Protein AF-A0A5R9M3G5-F1 (afdb_monomer_lite)

Sequence (582 aa):
MKRFLRLLLALVMLTAGLLAGAAPASAASCSQRSESHTDPNTGQSWSSVSYCGNDSGAPLYAGANNSTLVGWMDSTNSWFSCYRHGQQHAGGNDVWYYTQGDRSASGWQGRQAWGFMPAVNLWTSTDPSPGVPACAPDMWQSNESQTDYAGQYWPADWYSHSRAGAALYAGPDASTTVGYMDSTTSWFVCYAHGAQHAGGNDVWYYTQGDRVVGGQGSRRAWGYMPAVDVSTRQDPYDSIPACSGGSTPPGGTIPVGDTTTTTPPKPATDRSFYVQSMDNAMADGFGCTQANLDVANSVNYVKSSYVIFAFGGQTSNGSGTQLPGLSTIVSNSAIESYVEAYATGYHRCVRPVFPDHGTHYPFVNIGIGTNNDITVTAATGRAWAGVVNDVDNWLRARSGDIGSTAQVDGANDMEPGFSGSIAATRAWVQAFHDSTYRLLTNFGSADGCPVSMSTDTRVNHACNNGWSMEDIYWISQGVGRASAEPEIYNSDQPKQWALISRYGATAHASGCPYVSGCGIPYIGVWDHHATGDGTNTATTAWNLMWQYLGQDSRTAMVPAFSMEICYTSQVTGARSPSCQWS

Structure (mmCIF, N/CA/C/O backbone):
data_AF-A0A5R9M3G5-F1
#
_entry.id   AF-A0A5R9M3G5-F1
#
loop_
_atom_site.group_PDB
_atom_site.id
_atom_site.type_symbol
_atom_site.label_atom_id
_atom_site.label_alt_id
_atom_site.label_comp_id
_atom_site.label_asym_id
_atom_site.label_entity_id
_atom_site.label_seq_id
_atom_site.pdbx_PDB_ins_code
_atom_site.Cartn_x
_atom_site.Cartn_y
_atom_site.Cartn_z
_atom_site.occupancy
_atom_site.B_iso_or_equiv
_atom_site.auth_seq_id
_atom_site.auth_comp_id
_atom_site.auth_asym_id
_atom_site.auth_atom_id
_atom_site.pdbx_PDB_model_num
ATOM 1 N N . MET A 1 1 ? 14.323 -43.418 -74.078 1.00 35.91 1 MET A N 1
ATOM 2 C CA . MET A 1 1 ? 15.245 -44.416 -74.675 1.00 35.91 1 MET A CA 1
ATOM 3 C C . MET A 1 1 ? 16.584 -44.300 -73.957 1.00 35.91 1 MET A C 1
ATOM 5 O O . MET A 1 1 ? 17.164 -43.234 -73.990 1.00 35.91 1 MET A O 1
ATOM 9 N N . LYS A 1 2 ? 16.856 -45.214 -73.016 1.00 33.69 2 LYS A N 1
ATOM 10 C CA . LYS A 1 2 ? 17.845 -46.321 -73.094 1.00 33.69 2 LYS A CA 1
ATOM 11 C C . LYS A 1 2 ? 19.315 -45.848 -72.982 1.00 33.69 2 LYS A C 1
ATOM 13 O O . LYS A 1 2 ? 19.820 -45.303 -73.947 1.00 33.69 2 LYS A O 1
ATOM 18 N N . ARG A 1 3 ? 19.935 -45.990 -71.791 1.00 39.97 3 ARG A N 1
ATOM 19 C CA . ARG A 1 3 ? 20.916 -47.042 -71.343 1.00 39.97 3 ARG A CA 1
ATOM 20 C C . ARG A 1 3 ? 22.374 -46.550 -71.545 1.00 39.97 3 ARG A C 1
ATOM 22 O O . ARG A 1 3 ? 22.591 -45.851 -72.517 1.00 39.97 3 ARG A O 1
ATOM 29 N N . PHE A 1 4 ? 23.411 -46.786 -70.729 1.00 39.88 4 PHE A N 1
ATOM 30 C CA . PHE A 1 4 ? 23.907 -47.881 -69.854 1.00 39.88 4 PHE A CA 1
ATOM 31 C C . PHE A 1 4 ? 24.841 -47.238 -68.784 1.00 39.88 4 PHE A C 1
ATOM 33 O O . PHE A 1 4 ? 25.531 -46.290 -69.130 1.00 39.88 4 PHE A O 1
ATOM 40 N N . LEU A 1 5 ? 24.857 -47.530 -67.473 1.00 42.59 5 LEU A N 1
ATOM 41 C CA . LEU A 1 5 ? 25.252 -48.715 -66.674 1.00 42.59 5 LEU A CA 1
ATOM 42 C C . LEU A 1 5 ? 26.650 -49.326 -66.942 1.00 42.59 5 LEU A C 1
ATOM 44 O O . LEU A 1 5 ? 26.815 -50.013 -67.948 1.00 42.59 5 LEU A O 1
ATOM 48 N N . ARG A 1 6 ? 27.569 -49.188 -65.960 1.00 43.44 6 ARG A N 1
ATOM 49 C CA . ARG A 1 6 ? 28.525 -50.192 -65.397 1.00 43.44 6 ARG A CA 1
ATOM 50 C C . ARG A 1 6 ? 29.268 -49.559 -64.190 1.00 43.44 6 ARG A C 1
ATOM 52 O O . ARG A 1 6 ? 29.784 -48.464 -64.340 1.00 43.44 6 ARG A O 1
ATOM 59 N N . LEU A 1 7 ? 29.043 -50.062 -62.961 1.00 37.66 7 LEU A N 1
ATOM 60 C CA . LEU A 1 7 ? 29.923 -50.947 -62.143 1.00 37.66 7 LEU A CA 1
ATOM 61 C C . LEU A 1 7 ? 31.275 -50.314 -61.714 1.00 37.66 7 LEU A C 1
ATOM 63 O O . LEU A 1 7 ? 31.928 -49.731 -62.561 1.00 37.66 7 LEU A O 1
ATOM 67 N N . LEU A 1 8 ? 31.881 -50.506 -60.531 1.00 39.75 8 LEU A N 1
ATOM 68 C CA . LEU A 1 8 ? 31.552 -51.032 -59.192 1.00 39.75 8 LEU A CA 1
ATOM 69 C C . LEU A 1 8 ? 32.857 -50.845 -58.373 1.00 39.75 8 LEU A C 1
ATOM 71 O O . LEU A 1 8 ? 33.890 -51.279 -58.870 1.00 39.75 8 LEU A O 1
ATOM 75 N N . LEU A 1 9 ? 32.854 -50.256 -57.169 1.00 38.22 9 LEU A N 1
ATOM 76 C CA . LEU A 1 9 ? 33.751 -50.692 -56.081 1.00 38.22 9 LEU A CA 1
ATOM 77 C C . LEU A 1 9 ? 33.297 -50.149 -54.721 1.00 38.22 9 LEU A C 1
ATOM 79 O O . LEU A 1 9 ? 33.064 -48.957 -54.542 1.00 38.22 9 LEU A O 1
ATOM 83 N N . ALA A 1 10 ? 33.145 -51.082 -53.789 1.00 42.34 10 ALA A N 1
ATOM 84 C CA . ALA A 1 10 ? 32.666 -50.902 -52.435 1.00 42.34 10 ALA A CA 1
ATOM 85 C C . ALA A 1 10 ? 33.795 -50.477 -51.487 1.00 42.34 10 ALA A C 1
ATOM 87 O O . ALA A 1 10 ? 34.881 -51.050 -51.523 1.00 42.34 10 ALA A O 1
ATOM 88 N N . LEU A 1 11 ? 33.489 -49.554 -50.574 1.00 36.22 11 LEU A N 1
ATOM 89 C CA . LEU A 1 11 ? 34.152 -49.456 -49.277 1.00 36.22 11 LEU A CA 1
ATOM 90 C C . LEU A 1 11 ? 33.103 -49.013 -48.248 1.00 36.22 11 LEU A C 1
ATOM 92 O O . LEU A 1 11 ? 32.851 -47.829 -48.050 1.00 36.22 11 LEU A O 1
ATOM 96 N N . VAL A 1 12 ? 32.425 -49.990 -47.646 1.00 37.25 12 VAL A N 1
ATOM 97 C CA . VAL A 1 12 ? 31.573 -49.776 -46.471 1.00 37.25 12 VAL A CA 1
ATOM 98 C C . VAL A 1 12 ? 32.500 -49.827 -45.262 1.00 37.25 12 VAL A C 1
ATOM 100 O O . VAL A 1 12 ? 32.953 -50.903 -44.878 1.00 37.25 12 VAL A O 1
ATOM 103 N N . MET A 1 13 ? 32.826 -48.667 -44.690 1.00 42.41 13 MET A N 1
ATOM 104 C CA . MET A 1 13 ? 33.431 -48.614 -43.362 1.00 42.41 13 MET A CA 1
ATOM 105 C C . MET A 1 13 ? 32.341 -48.844 -42.316 1.00 42.41 13 MET A C 1
ATOM 107 O O . MET A 1 13 ? 31.404 -48.060 -42.184 1.00 42.41 13 MET A O 1
ATOM 111 N N . LEU A 1 14 ? 32.478 -49.957 -41.601 1.00 38.19 14 LEU A N 1
ATOM 112 C CA . LEU A 1 14 ? 31.717 -50.311 -40.413 1.00 38.19 14 LEU A CA 1
ATOM 113 C C . LEU A 1 14 ? 32.162 -49.388 -39.263 1.00 38.19 14 LEU A C 1
ATOM 115 O O . LEU A 1 14 ? 33.213 -49.606 -38.664 1.00 38.19 14 LEU A O 1
ATOM 119 N N . THR A 1 15 ? 31.383 -48.360 -38.933 1.00 43.28 15 THR A N 1
ATOM 120 C CA . THR A 1 15 ? 31.480 -47.678 -37.634 1.00 43.28 15 THR A CA 1
ATOM 121 C C . THR A 1 15 ? 30.462 -48.298 -36.685 1.00 43.28 15 THR A C 1
ATOM 123 O O . THR A 1 15 ? 29.312 -47.878 -36.593 1.00 43.28 15 THR A O 1
ATOM 126 N N . ALA A 1 16 ? 30.898 -49.332 -35.964 1.00 44.22 16 ALA A N 1
ATOM 127 C CA . ALA A 1 16 ? 30.230 -49.799 -34.756 1.00 44.22 16 ALA A CA 1
ATOM 128 C C . ALA A 1 16 ? 30.456 -48.758 -33.645 1.00 44.22 16 ALA A C 1
ATOM 130 O O . ALA A 1 16 ? 31.389 -48.861 -32.852 1.00 44.22 16 ALA A O 1
ATOM 131 N N . GLY A 1 17 ? 29.640 -47.704 -33.641 1.00 40.50 17 GLY A N 1
ATOM 132 C CA . GLY A 1 17 ? 29.547 -46.770 -32.526 1.00 40.50 17 GLY A CA 1
ATOM 133 C C . GLY A 1 17 ? 28.739 -47.413 -31.406 1.00 40.50 17 GLY A C 1
ATOM 134 O O . GLY A 1 17 ? 27.569 -47.737 -31.599 1.00 40.50 17 GLY A O 1
ATOM 135 N N . LEU A 1 18 ? 29.384 -47.628 -30.259 1.00 40.94 18 LEU A N 1
ATOM 136 C CA . LEU A 1 18 ? 28.760 -48.104 -29.031 1.00 40.94 18 LEU A CA 1
ATOM 137 C C . LEU A 1 18 ? 27.520 -47.259 -28.704 1.00 40.94 18 LEU A C 1
ATOM 139 O O . LEU A 1 18 ? 27.635 -46.093 -28.333 1.00 40.94 18 LEU A O 1
ATOM 143 N N . LEU A 1 19 ? 26.340 -47.874 -28.759 1.00 39.22 19 LEU A N 1
ATOM 144 C CA . LEU A 1 19 ? 25.202 -47.431 -27.964 1.00 39.22 19 LEU A CA 1
ATOM 145 C C . LEU A 1 19 ? 25.508 -47.813 -26.513 1.00 39.22 19 LEU A C 1
ATOM 147 O O . LEU A 1 19 ? 25.133 -48.886 -26.044 1.00 39.22 19 LEU A O 1
ATOM 151 N N . ALA A 1 20 ? 26.242 -46.950 -25.813 1.00 42.00 20 ALA A N 1
ATOM 152 C CA . ALA A 1 20 ? 26.196 -46.937 -24.363 1.00 42.00 20 ALA A CA 1
ATOM 153 C C . ALA A 1 20 ? 24.763 -46.547 -23.992 1.00 42.00 20 ALA A C 1
ATOM 155 O O . ALA A 1 20 ? 24.377 -45.384 -24.106 1.00 42.00 20 ALA A O 1
ATOM 156 N N . GLY A 1 21 ? 23.947 -47.538 -23.630 1.00 37.31 21 GLY A N 1
ATOM 157 C CA . GLY A 1 21 ? 22.691 -47.275 -22.951 1.00 37.31 21 GLY A CA 1
ATOM 158 C C . GLY A 1 21 ? 23.019 -46.436 -21.726 1.00 37.31 21 GLY A C 1
ATOM 159 O O . GLY A 1 21 ? 23.714 -46.912 -20.829 1.00 37.31 21 GLY A O 1
ATOM 160 N N . ALA A 1 22 ? 22.585 -45.176 -21.723 1.00 39.75 22 ALA A N 1
ATOM 161 C CA . ALA A 1 22 ? 22.570 -44.387 -20.510 1.00 39.75 22 ALA A CA 1
ATOM 162 C C . ALA A 1 22 ? 21.756 -45.195 -19.499 1.00 39.75 22 ALA A C 1
ATOM 164 O O . ALA A 1 22 ? 20.566 -45.446 -19.708 1.00 39.75 22 ALA A O 1
ATOM 165 N N . ALA A 1 23 ? 22.421 -45.673 -18.447 1.00 37.78 23 ALA A N 1
ATOM 166 C CA . ALA A 1 23 ? 21.712 -46.147 -17.276 1.00 37.78 23 ALA A CA 1
ATOM 167 C C . ALA A 1 23 ? 20.732 -45.034 -16.866 1.00 37.78 23 ALA A C 1
ATOM 169 O O . ALA A 1 23 ? 21.103 -43.858 -16.965 1.00 37.78 23 ALA A O 1
ATOM 170 N N . PRO A 1 24 ? 19.493 -45.357 -16.454 1.00 36.88 24 PRO A N 1
ATOM 171 C CA . PRO A 1 24 ? 18.639 -44.346 -15.850 1.00 36.88 24 PRO A CA 1
ATOM 172 C C . PRO A 1 24 ? 19.457 -43.686 -14.741 1.00 36.88 24 PRO A C 1
ATOM 174 O O . PRO A 1 24 ? 20.054 -44.390 -13.925 1.00 36.88 24 PRO A O 1
ATOM 177 N N . ALA A 1 25 ? 19.561 -42.356 -14.769 1.00 37.19 25 ALA A N 1
ATOM 178 C CA . ALA A 1 25 ? 20.156 -41.615 -13.673 1.00 37.19 25 ALA A CA 1
ATOM 179 C C . ALA A 1 25 ? 19.401 -42.043 -12.413 1.00 37.19 25 ALA A C 1
ATOM 181 O O . ALA A 1 25 ? 18.206 -41.772 -12.288 1.00 37.19 25 ALA A O 1
ATOM 182 N N . SER A 1 26 ? 20.061 -42.818 -11.550 1.00 41.88 26 SER A N 1
ATOM 183 C CA . SER A 1 26 ? 19.513 -43.181 -10.253 1.00 41.88 26 SER A CA 1
ATOM 184 C C . SER A 1 26 ? 19.098 -41.880 -9.587 1.00 41.88 26 SER A C 1
ATOM 186 O O . SER A 1 26 ? 19.945 -41.011 -9.385 1.00 41.88 26 SER A O 1
ATOM 188 N N . ALA A 1 27 ? 17.804 -41.731 -9.301 1.00 44.16 27 ALA A N 1
ATOM 189 C CA . ALA A 1 27 ? 17.314 -40.659 -8.452 1.00 44.16 27 ALA A CA 1
ATOM 190 C C . ALA A 1 27 ? 18.188 -40.663 -7.194 1.00 44.16 27 ALA A C 1
ATOM 192 O O . ALA A 1 27 ? 18.247 -41.679 -6.496 1.00 44.16 27 ALA A O 1
ATOM 193 N N . ALA A 1 28 ? 18.958 -39.596 -6.984 1.00 58.19 28 ALA A N 1
ATOM 194 C CA . ALA A 1 28 ? 19.891 -39.521 -5.874 1.00 58.19 28 ALA A CA 1
ATOM 195 C C . ALA A 1 28 ? 19.069 -39.423 -4.583 1.00 58.19 28 ALA A C 1
ATOM 197 O O . ALA A 1 28 ? 18.609 -38.362 -4.186 1.00 58.19 28 ALA A O 1
ATOM 198 N N . SER A 1 29 ? 18.797 -40.564 -3.957 1.00 73.50 29 SER A N 1
ATOM 199 C CA . SER A 1 29 ? 18.220 -40.606 -2.620 1.00 73.50 29 SER A CA 1
ATOM 200 C C . SER A 1 29 ? 19.311 -40.250 -1.618 1.00 73.50 29 SER A C 1
ATOM 202 O O . SER A 1 29 ? 20.389 -40.851 -1.661 1.00 73.50 29 SER A O 1
ATOM 204 N N . CYS A 1 30 ? 19.032 -39.329 -0.699 1.00 90.88 30 CYS A N 1
ATOM 205 C CA . CYS A 1 30 ? 19.943 -39.054 0.403 1.00 90.88 30 CYS A CA 1
ATOM 206 C C . CYS A 1 30 ? 20.213 -40.325 1.228 1.00 90.88 30 CYS A C 1
ATOM 208 O O . CYS A 1 30 ? 19.305 -41.116 1.486 1.00 90.88 30 CYS A O 1
ATOM 210 N N . SER A 1 31 ? 21.454 -40.519 1.674 1.00 93.19 31 SER A N 1
ATOM 211 C CA . SER A 1 31 ? 21.838 -41.633 2.546 1.00 93.19 31 SER A CA 1
ATOM 212 C C . SER A 1 31 ? 22.062 -41.143 3.974 1.00 93.19 31 SER A C 1
ATOM 214 O O . SER A 1 31 ? 22.952 -40.321 4.202 1.00 93.19 31 SER A O 1
ATOM 216 N N . GLN A 1 32 ? 21.299 -41.659 4.939 1.00 92.19 32 GLN A N 1
ATOM 217 C CA . GLN A 1 32 ? 21.531 -41.360 6.353 1.00 92.19 32 GLN A CA 1
ATOM 218 C C . GLN A 1 32 ? 22.842 -41.972 6.857 1.00 92.19 32 GLN A C 1
ATOM 220 O O . GLN A 1 32 ? 23.189 -43.105 6.513 1.00 92.19 32 GLN A O 1
ATOM 225 N N . ARG A 1 33 ? 23.541 -41.235 7.721 1.00 92.94 33 ARG A N 1
ATOM 226 C CA . ARG A 1 33 ? 24.741 -41.682 8.429 1.00 92.94 33 ARG A CA 1
ATOM 227 C C . ARG A 1 33 ? 24.685 -41.286 9.897 1.00 92.94 33 ARG A C 1
ATOM 229 O O . ARG A 1 33 ? 24.204 -40.210 10.244 1.00 92.94 33 ARG A O 1
ATOM 236 N N . SER A 1 34 ? 25.200 -42.161 10.753 1.00 93.75 34 SER A N 1
ATOM 237 C CA . SER A 1 34 ? 25.371 -41.907 12.186 1.00 93.75 34 SER A CA 1
ATOM 238 C C . SER A 1 34 ? 26.678 -41.156 12.425 1.00 93.75 34 SER A C 1
ATOM 240 O O . SER A 1 34 ? 27.685 -41.746 12.812 1.00 93.75 34 SER A O 1
ATOM 242 N N . GLU A 1 35 ? 26.663 -39.860 12.136 1.00 92.00 35 GLU A N 1
ATOM 243 C CA . GLU A 1 35 ? 27.791 -38.948 12.310 1.00 92.00 35 GLU A CA 1
ATOM 244 C C . GLU A 1 35 ? 27.339 -37.756 13.156 1.00 92.00 35 GLU A C 1
ATOM 246 O O . GLU A 1 35 ? 26.182 -37.336 13.074 1.00 92.00 35 GLU A O 1
ATOM 251 N N . SER A 1 36 ? 28.242 -37.253 14.005 1.00 90.56 36 SER A N 1
ATOM 252 C CA . SER A 1 36 ? 27.937 -36.155 14.917 1.00 90.56 36 SER A CA 1
ATOM 253 C C . SER A 1 36 ? 28.476 -34.840 14.382 1.00 90.56 36 SER A C 1
ATOM 255 O O . SER A 1 36 ? 29.683 -34.709 14.193 1.00 90.56 36 SER A O 1
ATOM 257 N N . HIS A 1 37 ? 27.602 -33.852 14.228 1.00 91.25 37 HIS A N 1
ATOM 258 C CA . HIS A 1 37 ? 27.983 -32.486 13.886 1.00 91.25 37 HIS A CA 1
ATOM 259 C C . HIS A 1 37 ? 27.428 -31.525 14.925 1.00 91.25 37 HIS A C 1
ATOM 261 O O . HIS A 1 37 ? 26.296 -31.696 15.372 1.00 91.25 37 HIS A O 1
ATOM 267 N N . THR A 1 38 ? 28.224 -30.525 15.296 1.00 87.88 38 THR A N 1
ATOM 268 C CA . THR A 1 38 ? 27.830 -29.473 16.233 1.00 87.88 38 THR A CA 1
ATOM 269 C C . THR A 1 38 ? 28.054 -28.130 15.570 1.00 87.88 38 THR A C 1
ATOM 271 O O . THR A 1 38 ? 29.172 -27.831 15.153 1.00 87.88 38 THR A O 1
ATOM 274 N N . ASP A 1 39 ? 27.000 -27.328 15.491 1.00 86.31 39 ASP A N 1
ATOM 275 C CA . ASP A 1 39 ? 27.100 -25.940 15.068 1.00 86.31 39 ASP A CA 1
ATOM 276 C C . ASP A 1 39 ? 27.658 -25.108 16.233 1.00 86.31 39 ASP A C 1
ATOM 278 O O . ASP A 1 39 ? 26.989 -24.964 17.258 1.00 86.31 39 ASP A O 1
ATOM 282 N N . PRO A 1 40 ? 28.878 -24.553 16.124 1.00 74.94 40 PRO A N 1
ATOM 283 C CA . PRO A 1 40 ? 29.493 -23.800 17.211 1.00 74.94 40 PRO A CA 1
ATOM 284 C C . PRO A 1 40 ? 28.802 -22.457 17.480 1.00 74.94 40 PRO A C 1
ATOM 286 O O . PRO A 1 40 ? 29.034 -21.867 18.532 1.00 74.94 40 PRO A O 1
ATOM 289 N N . ASN A 1 41 ? 27.968 -21.965 16.558 1.00 69.50 41 ASN A N 1
ATOM 290 C CA . ASN A 1 41 ? 27.255 -20.698 16.716 1.00 69.50 41 ASN A CA 1
ATOM 291 C C . ASN A 1 41 ? 26.003 -20.856 17.576 1.00 69.50 41 ASN A C 1
ATOM 293 O O . ASN A 1 41 ? 25.630 -19.943 18.307 1.00 69.50 41 ASN A O 1
ATOM 297 N N . THR A 1 42 ? 25.346 -22.010 17.462 1.00 65.12 42 THR A N 1
ATOM 298 C CA . THR A 1 42 ? 24.083 -22.297 18.146 1.00 65.12 42 THR A CA 1
ATOM 299 C C . THR A 1 42 ? 24.236 -23.330 19.254 1.00 65.12 42 THR A C 1
ATOM 301 O O . THR A 1 42 ? 23.331 -23.454 20.067 1.00 65.12 42 THR A O 1
ATOM 304 N N . GLY A 1 43 ? 25.330 -24.095 19.300 1.00 73.12 43 GLY A N 1
ATOM 305 C CA . GLY A 1 43 ? 25.513 -25.247 20.190 1.00 73.12 43 GLY A CA 1
ATOM 306 C C . GLY A 1 43 ? 24.687 -26.479 19.796 1.00 73.12 43 GLY A C 1
ATOM 307 O O . GLY A 1 43 ? 24.781 -27.522 20.450 1.00 73.12 43 GLY A O 1
ATOM 308 N N . GLN A 1 44 ? 23.878 -26.392 18.736 1.00 76.38 44 GLN A N 1
ATOM 309 C CA . GLN A 1 44 ? 23.020 -27.487 18.306 1.00 76.38 44 GLN A CA 1
ATOM 310 C C . GLN A 1 44 ? 23.861 -28.637 17.765 1.00 76.38 44 GLN A C 1
ATOM 312 O O . GLN A 1 44 ? 24.823 -28.432 17.026 1.00 76.38 44 GLN A O 1
ATOM 317 N N . SER A 1 45 ? 23.503 -29.855 18.168 1.00 84.19 45 SER A N 1
ATOM 318 C CA . SER A 1 45 ? 24.211 -31.067 17.776 1.00 84.19 45 SER A CA 1
ATOM 319 C C . SER A 1 45 ? 23.254 -32.087 17.180 1.00 84.19 45 SER A C 1
ATOM 321 O O . SER A 1 45 ? 22.172 -32.323 17.716 1.00 84.19 45 SER A O 1
ATOM 323 N N . TRP A 1 46 ? 23.688 -32.732 16.106 1.00 89.31 46 TRP A N 1
ATOM 324 C CA . TRP A 1 46 ? 22.972 -33.814 15.441 1.00 89.31 46 TRP A CA 1
ATOM 325 C C . TRP A 1 46 ? 23.832 -35.057 15.504 1.00 89.31 46 TRP A C 1
ATOM 327 O O . TRP A 1 46 ? 24.996 -34.987 15.143 1.00 89.31 46 TRP A O 1
ATOM 337 N N . SER A 1 47 ? 23.267 -36.178 15.951 1.00 89.94 47 SER A N 1
ATOM 338 C CA . SER A 1 47 ? 23.932 -37.491 15.991 1.00 89.94 47 SER A CA 1
ATOM 339 C C . SER A 1 47 ? 23.668 -38.341 14.741 1.00 89.94 47 SER A C 1
ATOM 341 O O . SER A 1 47 ? 24.117 -39.487 14.645 1.00 89.94 47 SER A O 1
ATOM 343 N N . SER A 1 48 ? 22.916 -37.787 13.791 1.00 90.19 48 SER A N 1
ATOM 344 C CA . SER A 1 48 ? 22.641 -38.372 12.487 1.00 90.19 48 SER A CA 1
ATOM 345 C C . SER A 1 48 ? 22.463 -37.272 11.450 1.00 90.19 48 SER A C 1
ATOM 347 O O . SER A 1 48 ? 21.740 -36.309 11.707 1.00 90.19 48 SER A O 1
ATOM 349 N N . VAL A 1 49 ? 23.049 -37.457 10.271 1.00 95.69 49 VAL A N 1
ATOM 350 C CA . VAL A 1 49 ? 22.951 -36.534 9.132 1.00 95.69 49 VAL A CA 1
ATOM 351 C C . VAL A 1 49 ? 22.606 -37.301 7.860 1.00 95.69 49 VAL A C 1
ATOM 353 O O . VAL A 1 49 ? 22.787 -38.517 7.779 1.00 95.69 49 VAL A O 1
ATOM 356 N N . SER A 1 50 ? 22.102 -36.600 6.851 1.00 95.88 50 SER A N 1
ATOM 357 C CA . SER A 1 50 ? 21.792 -37.171 5.540 1.00 95.88 50 SER A CA 1
ATOM 358 C C . SER A 1 50 ? 22.769 -36.658 4.497 1.00 95.88 50 SER A C 1
ATOM 360 O O . SER A 1 50 ? 22.853 -35.458 4.280 1.00 95.88 50 SER A O 1
ATOM 362 N N . TYR A 1 51 ? 23.497 -37.554 3.837 1.00 96.00 51 TYR A N 1
ATOM 363 C CA . TYR A 1 51 ? 24.337 -37.197 2.697 1.00 96.00 51 TYR A CA 1
ATOM 364 C C . TYR A 1 51 ? 23.505 -37.162 1.420 1.00 96.00 51 TYR A C 1
ATOM 366 O O . TYR A 1 51 ? 22.911 -38.180 1.063 1.00 96.00 51 TYR A O 1
ATOM 374 N N . CYS A 1 52 ? 23.481 -36.020 0.743 1.00 95.50 52 CYS A N 1
ATOM 375 C CA . CYS A 1 52 ? 22.720 -35.781 -0.478 1.00 95.50 52 CYS A CA 1
ATOM 376 C C . CYS A 1 52 ? 23.643 -35.212 -1.563 1.00 95.50 52 CYS A C 1
ATOM 378 O O . CYS A 1 52 ? 24.595 -34.497 -1.250 1.00 95.50 52 CYS A O 1
ATOM 380 N N . GLY A 1 53 ? 23.333 -35.488 -2.833 1.00 95.50 53 GLY A N 1
ATOM 381 C CA . GLY A 1 53 ? 23.940 -34.754 -3.944 1.00 95.50 53 GLY A CA 1
ATOM 382 C C . GLY A 1 53 ? 23.447 -33.306 -3.966 1.00 95.50 53 GLY A C 1
ATOM 383 O O . GLY A 1 53 ? 22.304 -33.042 -3.590 1.00 95.50 53 GLY A O 1
ATOM 384 N N . ASN A 1 54 ? 24.292 -32.376 -4.396 1.00 96.00 54 ASN A N 1
ATOM 385 C CA . ASN A 1 54 ? 23.959 -30.955 -4.466 1.00 96.00 54 ASN A CA 1
ATOM 386 C C . ASN A 1 54 ? 24.759 -30.241 -5.561 1.00 96.00 54 ASN A C 1
ATOM 388 O O . ASN A 1 54 ? 25.787 -30.736 -6.033 1.00 96.00 54 ASN A O 1
ATOM 392 N N . ASP A 1 55 ? 24.308 -29.046 -5.929 1.00 94.25 55 ASP A N 1
ATOM 393 C CA . ASP A 1 55 ? 25.013 -28.204 -6.893 1.00 94.25 55 ASP A CA 1
ATOM 394 C C . ASP A 1 55 ? 26.326 -27.660 -6.307 1.00 94.25 55 ASP A C 1
ATOM 396 O O . ASP A 1 55 ? 26.383 -27.235 -5.150 1.00 94.25 55 ASP A O 1
ATOM 400 N N . SER A 1 56 ? 27.389 -27.639 -7.119 1.00 95.00 56 SER A N 1
ATOM 401 C CA . SER A 1 56 ? 28.649 -26.975 -6.759 1.00 95.00 56 SER A CA 1
ATOM 402 C C . SER A 1 56 ? 28.487 -25.457 -6.861 1.00 95.00 56 SER A C 1
ATOM 404 O O . SER A 1 56 ? 27.928 -24.942 -7.829 1.00 95.00 56 SER A O 1
ATOM 406 N N . GLY A 1 57 ? 28.989 -24.735 -5.865 1.00 92.81 57 GLY A N 1
ATOM 407 C CA . GLY A 1 57 ? 28.808 -23.296 -5.695 1.00 92.81 57 GLY A CA 1
ATOM 408 C C . GLY A 1 57 ? 27.449 -22.884 -5.120 1.00 92.81 57 GLY A C 1
ATOM 409 O O . GLY A 1 57 ? 27.145 -21.689 -5.137 1.00 92.81 57 GLY A O 1
ATOM 410 N N . ALA A 1 58 ? 26.638 -23.819 -4.611 1.00 97.12 58 ALA A N 1
ATOM 411 C CA . ALA A 1 58 ? 25.316 -23.518 -4.065 1.00 97.12 58 ALA A CA 1
ATOM 412 C C . ALA A 1 58 ? 25.401 -22.554 -2.860 1.00 97.12 58 ALA A C 1
ATOM 414 O O . ALA A 1 58 ? 26.207 -22.789 -1.956 1.00 97.12 58 ALA A O 1
ATOM 415 N N . PRO A 1 59 ? 24.594 -21.477 -2.808 1.00 94.75 59 PRO A N 1
ATOM 416 C CA . PRO A 1 59 ? 24.599 -20.533 -1.693 1.00 94.75 59 PRO A CA 1
ATOM 417 C C . PRO A 1 59 ? 23.979 -21.126 -0.419 1.00 94.75 59 PRO A C 1
ATOM 419 O O . PRO A 1 59 ? 22.980 -21.848 -0.478 1.00 94.75 59 PRO A O 1
ATOM 422 N N . LEU A 1 60 ? 24.548 -20.762 0.733 1.00 96.69 60 LEU A N 1
ATOM 423 C CA . LEU A 1 60 ? 23.982 -21.003 2.060 1.00 96.69 60 LEU A CA 1
ATOM 424 C C . LEU A 1 60 ? 23.603 -19.683 2.722 1.00 96.69 60 LEU A C 1
ATOM 426 O O . LEU A 1 60 ? 24.357 -18.708 2.660 1.00 96.69 60 LEU A O 1
ATOM 430 N N . TYR A 1 61 ? 22.481 -19.688 3.433 1.00 92.69 61 TYR A N 1
ATOM 431 C CA . TYR A 1 61 ? 21.900 -18.503 4.049 1.00 92.69 61 TYR A CA 1
ATOM 432 C C . TYR A 1 61 ? 21.760 -18.634 5.566 1.00 92.69 61 TYR A C 1
ATOM 434 O O . TYR A 1 61 ? 21.627 -19.732 6.101 1.00 92.69 61 TYR A O 1
ATOM 442 N N . ALA A 1 62 ? 21.794 -17.510 6.284 1.00 80.06 62 ALA A N 1
ATOM 443 C CA . ALA A 1 62 ? 21.717 -17.499 7.748 1.00 80.06 62 ALA A CA 1
ATOM 444 C C . ALA A 1 62 ? 20.410 -18.109 8.288 1.00 80.06 62 ALA A C 1
ATOM 446 O O . ALA A 1 62 ? 20.397 -18.647 9.396 1.00 80.06 62 ALA A O 1
ATOM 447 N N . GLY A 1 63 ? 19.334 -18.028 7.499 1.00 80.94 63 GLY A N 1
ATOM 448 C CA . GLY A 1 63 ? 18.030 -18.630 7.755 1.00 80.94 63 GLY A CA 1
ATOM 449 C C . GLY A 1 63 ? 17.461 -19.279 6.490 1.00 80.94 63 GLY A C 1
ATOM 450 O O . GLY A 1 63 ? 18.050 -19.191 5.420 1.00 80.94 63 GLY A O 1
ATOM 451 N N . ALA A 1 64 ? 16.297 -19.918 6.612 1.00 85.94 64 ALA A N 1
ATOM 452 C CA . ALA A 1 64 ? 15.498 -20.458 5.504 1.00 85.94 64 ALA A CA 1
ATOM 453 C C . ALA A 1 64 ? 14.842 -19.349 4.657 1.00 85.94 64 ALA A C 1
ATOM 455 O O . ALA A 1 64 ? 13.625 -19.272 4.515 1.00 85.94 64 ALA A O 1
ATOM 456 N N . ASN A 1 65 ? 15.656 -18.425 4.170 1.00 82.00 65 ASN A N 1
ATOM 457 C CA . ASN A 1 65 ? 15.303 -17.347 3.263 1.00 82.00 65 ASN A CA 1
ATOM 458 C C . ASN A 1 65 ? 16.571 -16.916 2.515 1.00 82.00 65 ASN A C 1
ATOM 460 O O . ASN A 1 65 ? 17.682 -17.278 2.896 1.00 82.00 65 ASN A O 1
ATOM 464 N N . ASN A 1 66 ? 16.424 -16.142 1.445 1.00 84.75 66 ASN A N 1
ATOM 465 C CA . ASN A 1 66 ? 17.549 -15.695 0.629 1.00 84.75 66 ASN A CA 1
ATOM 466 C C . ASN A 1 66 ? 18.142 -14.346 1.079 1.00 84.75 66 ASN A C 1
ATOM 468 O O . ASN A 1 66 ? 18.868 -13.718 0.309 1.00 84.75 66 ASN A O 1
ATOM 472 N N . SER A 1 67 ? 17.853 -13.891 2.307 1.00 72.62 67 SER A N 1
ATOM 473 C CA . SER A 1 67 ? 18.182 -12.525 2.738 1.00 72.62 67 SER A CA 1
ATOM 474 C C . SER A 1 67 ? 19.655 -12.322 3.076 1.00 72.62 67 SER A C 1
ATOM 476 O O . SER A 1 67 ? 20.208 -11.256 2.822 1.00 72.62 67 SER A O 1
ATOM 478 N N . THR A 1 68 ? 20.295 -13.338 3.660 1.00 82.56 68 THR A N 1
ATOM 479 C CA . THR A 1 68 ? 21.626 -13.203 4.263 1.00 82.56 68 THR A CA 1
ATOM 480 C C . THR A 1 68 ? 22.526 -14.351 3.834 1.00 82.56 68 THR A C 1
ATOM 482 O O . THR A 1 68 ? 22.477 -15.428 4.423 1.00 82.56 68 THR A O 1
ATOM 485 N N . LEU A 1 69 ? 23.352 -14.128 2.811 1.00 88.81 69 LEU A N 1
ATOM 486 C CA . LEU A 1 69 ? 24.326 -15.105 2.319 1.00 88.81 69 LEU A CA 1
ATOM 487 C C . LEU A 1 69 ? 25.478 -15.273 3.326 1.00 88.81 69 LEU A C 1
ATOM 489 O O . LEU A 1 69 ? 26.204 -14.319 3.598 1.00 88.81 69 LEU A O 1
ATOM 493 N N . VAL A 1 70 ? 25.673 -16.487 3.849 1.00 87.25 70 VAL A N 1
ATOM 494 C CA . VAL A 1 70 ? 26.702 -16.800 4.866 1.00 87.25 70 VAL A CA 1
ATOM 495 C C . VAL A 1 70 ? 27.811 -17.717 4.358 1.00 87.25 70 VAL A C 1
ATOM 497 O O . VAL A 1 70 ? 28.875 -17.802 4.976 1.00 87.25 70 VAL A O 1
ATOM 500 N N . GLY A 1 71 ? 27.616 -18.378 3.219 1.00 95.69 71 GLY A N 1
ATOM 501 C CA . GLY A 1 71 ? 28.631 -19.240 2.626 1.00 95.69 71 GLY A CA 1
ATOM 502 C C . GLY A 1 71 ? 28.205 -19.876 1.312 1.00 95.69 71 GLY A C 1
ATOM 503 O O . GLY A 1 71 ? 27.143 -19.568 0.773 1.00 95.69 71 GLY A O 1
ATOM 504 N N . TRP A 1 72 ? 29.050 -20.774 0.813 1.00 98.06 72 TRP A N 1
ATOM 505 C CA . TRP A 1 72 ? 28.774 -21.605 -0.355 1.00 98.06 72 TRP A CA 1
ATOM 506 C C . TRP A 1 72 ? 29.193 -23.056 -0.112 1.00 98.06 72 TRP A C 1
ATOM 508 O O . TRP A 1 72 ? 30.143 -23.320 0.629 1.00 98.06 72 TRP A O 1
ATOM 518 N N . MET A 1 73 ? 28.493 -23.976 -0.770 1.00 97.94 73 MET A N 1
ATOM 519 C CA . MET A 1 73 ? 28.843 -25.389 -0.873 1.00 97.94 73 MET A CA 1
ATOM 520 C C . MET A 1 73 ? 29.552 -25.621 -2.205 1.00 97.94 73 MET A C 1
ATOM 522 O O . MET A 1 73 ? 28.960 -25.395 -3.253 1.00 97.94 73 MET A O 1
ATOM 526 N N . ASP A 1 74 ? 30.809 -26.047 -2.185 1.00 94.81 74 ASP A N 1
ATOM 527 C CA . ASP A 1 74 ? 31.619 -26.348 -3.375 1.00 94.81 74 ASP A CA 1
ATOM 528 C C . ASP A 1 74 ? 31.603 -27.830 -3.735 1.00 94.81 74 ASP A C 1
ATOM 530 O O . ASP A 1 74 ? 31.632 -28.207 -4.912 1.00 94.81 74 ASP A O 1
ATOM 534 N N . SER A 1 75 ? 31.563 -28.668 -2.708 1.00 94.38 75 SER A N 1
ATOM 535 C CA . SER A 1 75 ? 31.349 -30.101 -2.790 1.00 94.38 75 SER A CA 1
ATOM 536 C C . SER A 1 75 ? 29.992 -30.402 -3.429 1.00 94.38 75 SER A C 1
ATOM 538 O O . SER A 1 75 ? 29.043 -29.641 -3.299 1.00 94.38 75 SER A O 1
ATOM 540 N N . THR A 1 76 ? 29.913 -31.506 -4.172 1.00 93.69 76 THR A N 1
ATOM 541 C CA . THR A 1 76 ? 28.705 -31.938 -4.909 1.00 93.69 76 THR A CA 1
ATOM 542 C C . THR A 1 76 ? 27.963 -33.082 -4.221 1.00 93.69 76 THR A C 1
ATOM 544 O O . THR A 1 76 ? 26.994 -33.620 -4.754 1.00 93.69 76 THR A O 1
ATOM 547 N N . ASN A 1 77 ? 28.445 -33.494 -3.049 1.00 95.38 77 ASN A N 1
ATOM 548 C CA . ASN A 1 77 ? 27.803 -34.476 -2.192 1.00 95.38 77 ASN A CA 1
ATOM 549 C C . ASN A 1 77 ? 28.150 -34.166 -0.735 1.00 95.38 77 ASN A C 1
ATOM 551 O O . ASN A 1 77 ? 29.266 -34.456 -0.286 1.00 95.38 77 ASN A O 1
ATOM 555 N N . SER A 1 78 ? 27.174 -33.630 -0.013 1.00 96.94 78 SER A N 1
ATOM 556 C CA . SER A 1 78 ? 27.362 -33.017 1.302 1.00 96.94 78 SER A CA 1
ATOM 557 C C . SER A 1 78 ? 26.360 -33.560 2.308 1.00 96.94 78 SER A C 1
ATOM 559 O O . SER A 1 78 ? 25.359 -34.176 1.941 1.00 96.94 78 SER A O 1
ATOM 561 N N . TRP A 1 79 ? 26.650 -33.382 3.593 1.00 96.94 79 TRP A N 1
ATOM 562 C CA . TRP A 1 79 ? 25.759 -33.802 4.668 1.00 96.94 79 TRP A CA 1
ATOM 563 C C . TRP A 1 79 ? 24.783 -32.686 5.034 1.00 96.94 79 TRP A C 1
ATOM 565 O O . TRP A 1 79 ? 25.127 -31.513 4.982 1.00 96.94 79 TRP A O 1
ATOM 575 N N . PHE A 1 80 ? 23.574 -33.055 5.437 1.00 97.00 80 PHE A N 1
ATOM 576 C CA . PHE A 1 80 ? 22.515 -32.148 5.864 1.00 97.00 80 PHE A CA 1
ATOM 577 C C . PHE A 1 80 ? 21.920 -32.663 7.165 1.00 97.00 80 PHE A C 1
ATOM 579 O O . PHE A 1 80 ? 21.553 -33.837 7.280 1.00 97.00 80 PHE A O 1
ATOM 586 N N . SER A 1 81 ? 21.847 -31.785 8.156 1.00 95.38 81 SER A N 1
ATOM 587 C CA . SER A 1 81 ? 21.434 -32.137 9.511 1.00 95.38 81 SER A CA 1
ATOM 588 C C . SER A 1 81 ? 19.921 -32.229 9.655 1.00 95.38 81 SER A C 1
ATOM 590 O O . SER A 1 81 ? 19.402 -33.152 10.281 1.00 95.38 81 SER A O 1
ATOM 592 N N . CYS A 1 82 ? 19.207 -31.261 9.085 1.00 93.31 82 CYS A N 1
ATOM 593 C CA . CYS A 1 82 ? 17.761 -31.149 9.188 1.00 93.31 82 CYS A CA 1
ATOM 594 C C . CYS A 1 82 ? 17.190 -30.277 8.062 1.00 93.31 82 CYS A C 1
ATOM 596 O O . CYS A 1 82 ? 17.945 -29.652 7.317 1.00 93.31 82 CYS A O 1
ATOM 598 N N . TYR A 1 83 ? 15.866 -30.230 7.935 1.00 93.75 83 TYR A N 1
ATOM 599 C CA . TYR A 1 83 ? 15.161 -29.308 7.044 1.00 93.75 83 TYR A CA 1
ATOM 600 C C . TYR A 1 83 ? 14.206 -28.397 7.819 1.00 93.75 83 TYR A C 1
ATOM 602 O O . TYR A 1 83 ? 13.785 -28.720 8.931 1.00 93.75 83 TYR A O 1
ATOM 610 N N . ARG A 1 84 ? 13.799 -27.284 7.211 1.00 87.44 84 ARG A N 1
ATOM 611 C CA . ARG A 1 84 ? 12.659 -26.484 7.675 1.00 87.44 84 ARG A CA 1
ATOM 612 C C . ARG A 1 84 ? 11.955 -25.769 6.523 1.00 87.44 84 ARG A C 1
ATOM 614 O O . ARG A 1 84 ? 12.518 -25.658 5.437 1.00 87.44 84 ARG A O 1
ATOM 621 N N . HIS A 1 85 ? 10.751 -25.272 6.790 1.00 84.56 85 HIS A N 1
ATOM 622 C CA . HIS A 1 85 ? 10.009 -24.409 5.869 1.00 84.56 85 HIS A CA 1
ATOM 623 C C . HIS A 1 85 ? 10.422 -22.935 6.031 1.00 84.56 85 HIS A C 1
ATOM 625 O O . HIS A 1 85 ? 10.867 -22.529 7.109 1.00 84.56 85 HIS A O 1
ATOM 631 N N . GLY A 1 86 ? 10.310 -22.138 4.969 1.00 81.50 86 GLY A N 1
ATOM 632 C CA . GLY A 1 86 ? 10.777 -20.752 4.939 1.00 81.50 86 GLY A CA 1
ATOM 633 C C . GLY A 1 86 ? 10.258 -19.938 3.751 1.00 81.50 86 GLY A C 1
ATOM 634 O O . GLY A 1 86 ? 9.115 -20.081 3.337 1.00 81.50 86 GLY A O 1
ATOM 635 N N . GLN A 1 87 ? 11.084 -19.046 3.201 1.00 80.12 87 GLN A N 1
ATOM 636 C CA . GLN A 1 87 ? 10.725 -18.267 2.010 1.00 80.12 87 GLN A CA 1
ATOM 637 C C . GLN A 1 87 ? 10.604 -19.184 0.784 1.00 80.12 87 GLN A C 1
ATOM 639 O O . GLN A 1 87 ? 11.439 -20.069 0.583 1.00 80.12 87 GLN A O 1
ATOM 644 N N . GLN A 1 88 ? 9.612 -18.934 -0.074 1.00 84.69 88 GLN A N 1
ATOM 645 C CA . GLN A 1 88 ? 9.497 -19.623 -1.359 1.00 84.69 88 GLN A CA 1
ATOM 646 C C . GLN A 1 88 ? 10.692 -19.280 -2.265 1.00 84.69 88 GLN A C 1
ATOM 648 O O . GLN A 1 88 ? 11.065 -18.114 -2.401 1.00 84.69 88 GLN A O 1
ATOM 653 N N . HIS A 1 89 ? 11.293 -20.286 -2.901 1.00 87.69 89 HIS A N 1
ATOM 654 C CA . HIS A 1 89 ? 12.448 -20.114 -3.793 1.00 87.69 89 HIS A CA 1
ATOM 655 C C . HIS A 1 89 ? 12.177 -20.663 -5.202 1.00 87.69 89 HIS A C 1
ATOM 657 O O . HIS A 1 89 ? 11.123 -21.235 -5.478 1.00 87.69 89 HIS A O 1
ATOM 663 N N . ALA A 1 90 ? 13.147 -20.519 -6.115 1.00 85.88 90 ALA A N 1
ATOM 664 C CA . ALA A 1 90 ? 13.020 -20.879 -7.538 1.00 85.88 90 ALA A CA 1
ATOM 665 C C . ALA A 1 90 ? 12.671 -22.359 -7.812 1.00 85.88 90 ALA A C 1
ATOM 667 O O . ALA A 1 90 ? 12.303 -22.707 -8.929 1.00 85.88 90 ALA A O 1
ATOM 668 N N . GLY A 1 91 ? 12.756 -23.220 -6.793 1.00 86.62 91 GLY A N 1
ATOM 669 C CA . GLY A 1 91 ? 12.324 -24.620 -6.855 1.00 86.62 91 GLY A CA 1
ATOM 670 C C . GLY A 1 91 ? 10.808 -24.811 -6.734 1.00 86.62 91 GLY A C 1
ATOM 671 O O . GLY A 1 91 ? 10.330 -25.934 -6.841 1.00 86.62 91 GLY A O 1
ATOM 672 N N . GLY A 1 92 ? 10.043 -23.740 -6.495 1.00 87.38 92 GLY A N 1
ATOM 673 C CA . GLY A 1 92 ? 8.582 -23.780 -6.400 1.00 87.38 92 GLY A CA 1
ATOM 674 C C . GLY A 1 92 ? 8.031 -24.270 -5.057 1.00 87.38 92 GLY A C 1
ATOM 675 O O . GLY A 1 92 ? 6.814 -24.287 -4.891 1.00 87.38 92 GLY A O 1
ATOM 676 N N . ASN A 1 93 ? 8.892 -24.616 -4.096 1.00 89.69 93 ASN A N 1
ATOM 677 C CA . ASN A 1 93 ? 8.536 -24.947 -2.714 1.00 89.69 93 ASN A CA 1
ATOM 678 C C . ASN A 1 93 ? 9.228 -23.989 -1.720 1.00 89.69 93 ASN A C 1
ATOM 680 O O . ASN A 1 93 ? 9.858 -23.005 -2.123 1.00 89.69 93 ASN A O 1
ATOM 684 N N . ASP A 1 94 ? 9.038 -24.244 -0.430 1.00 90.12 94 ASP A N 1
ATOM 685 C CA . ASP A 1 94 ? 9.525 -23.445 0.692 1.00 90.12 94 ASP A CA 1
ATOM 686 C C . ASP A 1 94 ? 10.478 -24.236 1.607 1.00 90.12 94 ASP A C 1
ATOM 688 O O . ASP A 1 94 ? 10.620 -23.888 2.775 1.00 90.12 94 ASP A O 1
ATOM 692 N N . VAL A 1 95 ? 11.120 -25.302 1.112 1.00 94.69 95 VAL A N 1
ATOM 693 C CA . VAL A 1 95 ? 11.935 -26.221 1.924 1.00 94.69 95 VAL A CA 1
ATOM 694 C C . VAL A 1 95 ? 13.418 -25.850 1.876 1.00 94.69 95 VAL A C 1
ATOM 696 O O . VAL A 1 95 ? 14.016 -25.688 0.816 1.00 94.69 95 VAL A O 1
ATOM 699 N N . TRP A 1 96 ? 14.051 -25.788 3.046 1.00 96.19 96 TRP A N 1
ATOM 700 C CA . TRP A 1 96 ? 15.456 -25.419 3.203 1.00 96.19 96 TRP A CA 1
ATOM 701 C C . TRP A 1 96 ? 16.194 -26.423 4.088 1.00 96.19 96 TRP A C 1
ATOM 703 O O . TRP A 1 96 ? 15.689 -26.803 5.143 1.00 96.19 96 TRP A O 1
ATOM 713 N N . TYR A 1 97 ? 17.406 -26.815 3.696 1.00 97.06 97 TYR A N 1
ATOM 714 C CA . TYR A 1 97 ? 18.214 -27.828 4.378 1.00 97.06 97 TYR A CA 1
ATOM 715 C C . TYR A 1 97 ? 19.404 -27.211 5.111 1.00 97.06 97 TYR A C 1
ATOM 717 O O . TYR A 1 97 ? 20.180 -26.460 4.523 1.00 97.06 97 TYR A O 1
ATOM 725 N N . TYR A 1 98 ? 19.564 -27.541 6.391 1.00 96.12 98 TYR A N 1
ATOM 726 C CA . TYR A 1 98 ? 20.638 -27.027 7.237 1.00 96.12 98 TYR A CA 1
ATOM 727 C C . TYR A 1 98 ? 21.918 -27.849 7.100 1.00 96.12 98 TYR A C 1
ATOM 729 O O . TYR A 1 98 ? 21.883 -29.082 7.172 1.00 96.12 98 TYR A O 1
ATOM 737 N N . THR A 1 99 ? 23.049 -27.172 6.921 1.00 97.62 99 THR A N 1
ATOM 738 C CA . THR A 1 99 ? 24.369 -27.787 6.729 1.00 97.62 99 THR A CA 1
ATOM 739 C C . THR A 1 99 ? 25.493 -26.788 7.047 1.00 97.62 99 THR A C 1
ATOM 741 O O . THR A 1 99 ? 25.243 -25.627 7.383 1.00 97.62 99 THR A O 1
ATOM 744 N N . GLN A 1 100 ? 26.741 -27.233 6.927 1.00 97.88 100 GLN A N 1
ATOM 745 C CA . GLN A 1 100 ? 27.933 -26.396 6.928 1.00 97.88 100 GLN A CA 1
ATOM 746 C C . GLN A 1 100 ? 28.539 -26.357 5.519 1.00 97.88 100 GLN A C 1
ATOM 748 O O . GLN A 1 100 ? 28.889 -27.396 4.966 1.00 97.88 100 GLN A O 1
ATOM 753 N N . GLY A 1 101 ? 28.672 -25.163 4.944 1.00 96.56 101 GLY A N 1
ATOM 754 C CA . GLY A 1 101 ? 29.301 -24.963 3.637 1.00 96.56 101 GLY A CA 1
ATOM 755 C C . GLY A 1 101 ? 30.827 -25.110 3.662 1.00 96.56 101 GLY A C 1
ATOM 756 O O . GLY A 1 101 ? 31.461 -25.049 4.714 1.00 96.56 101 GLY A O 1
ATOM 757 N N . ASP A 1 102 ? 31.430 -25.234 2.479 1.00 97.12 102 ASP A N 1
ATOM 758 C CA . ASP A 1 102 ? 32.883 -25.391 2.310 1.00 97.12 102 ASP A CA 1
ATOM 759 C C . ASP A 1 102 ? 33.644 -24.064 2.449 1.00 97.12 102 ASP A C 1
ATOM 761 O O . ASP A 1 102 ? 34.810 -24.033 2.852 1.00 97.12 102 ASP A O 1
ATOM 765 N N . ARG A 1 103 ? 32.985 -22.946 2.120 1.00 96.69 103 ARG A N 1
ATOM 766 C CA . ARG A 1 103 ? 33.562 -21.596 2.194 1.00 96.69 103 ARG A CA 1
ATOM 767 C C . ARG A 1 103 ? 32.583 -20.588 2.778 1.00 96.69 103 ARG A C 1
ATOM 769 O O . ARG A 1 103 ? 31.425 -20.520 2.378 1.00 96.69 103 ARG A O 1
ATOM 776 N N . SER A 1 104 ? 33.061 -19.759 3.704 1.00 92.62 104 SER A N 1
ATOM 777 C CA . SER A 1 104 ? 32.270 -18.670 4.294 1.00 92.62 104 SER A CA 1
ATOM 778 C C . SER A 1 104 ? 32.209 -17.446 3.380 1.00 92.62 104 SER A C 1
ATOM 780 O O . SER A 1 104 ? 33.181 -17.124 2.695 1.00 92.62 104 SER A O 1
ATOM 782 N N . ALA A 1 105 ? 31.088 -16.727 3.425 1.00 82.62 105 ALA A N 1
ATOM 783 C CA . ALA A 1 105 ? 30.964 -15.403 2.828 1.00 82.62 105 ALA A CA 1
ATOM 784 C C . ALA A 1 105 ? 31.875 -14.387 3.531 1.00 82.62 105 ALA A C 1
ATOM 786 O O . ALA A 1 105 ? 32.179 -14.506 4.723 1.00 82.62 105 ALA A O 1
ATOM 787 N N . SER A 1 106 ? 32.327 -13.377 2.784 1.00 86.38 106 SER A N 1
ATOM 788 C CA . SER A 1 106 ? 33.123 -12.286 3.351 1.00 86.38 106 SER A CA 1
ATOM 789 C C . SER A 1 106 ? 32.324 -11.570 4.444 1.00 86.38 106 SER A C 1
ATOM 791 O O . SER A 1 106 ? 31.176 -11.199 4.217 1.00 86.38 106 SER A O 1
ATOM 793 N N . GLY A 1 107 ? 32.916 -11.397 5.629 1.00 74.81 107 GLY A N 1
ATOM 794 C CA . GLY A 1 107 ? 32.251 -10.819 6.803 1.00 74.81 107 GLY A CA 1
ATOM 795 C C . GLY A 1 107 ? 31.528 -11.843 7.687 1.00 74.81 107 GLY A C 1
ATOM 796 O O . GLY A 1 107 ? 31.135 -11.505 8.798 1.00 74.81 107 GLY A O 1
ATOM 797 N N . TRP A 1 108 ? 31.413 -13.101 7.244 1.00 80.56 108 TRP A N 1
ATOM 798 C CA . TRP A 1 108 ? 30.697 -14.176 7.941 1.00 80.56 108 TRP A CA 1
ATOM 799 C C . TRP A 1 108 ? 31.597 -15.337 8.371 1.00 80.56 108 TRP A C 1
ATOM 801 O O . TRP A 1 108 ? 31.108 -16.404 8.740 1.00 80.56 108 TRP A O 1
ATOM 811 N N . GLN A 1 109 ? 32.919 -15.143 8.384 1.00 91.31 109 GLN A N 1
ATOM 812 C CA . GLN A 1 109 ? 33.881 -16.178 8.782 1.00 91.31 109 GLN A CA 1
ATOM 813 C C . GLN A 1 109 ? 33.615 -16.716 10.197 1.00 91.31 109 GLN A C 1
ATOM 815 O O . GLN A 1 109 ? 33.844 -17.895 10.455 1.00 91.31 109 GLN A O 1
ATOM 820 N N . GLY A 1 110 ? 33.076 -15.881 11.095 1.00 75.19 110 GLY A N 1
ATOM 821 C CA . GLY A 1 110 ? 32.676 -16.291 12.444 1.00 75.19 110 GLY A CA 1
ATOM 822 C C . GLY A 1 110 ? 31.603 -17.384 12.466 1.00 75.19 110 GLY A C 1
ATOM 823 O O . GLY A 1 110 ? 31.655 -18.238 13.341 1.00 75.19 110 GLY A O 1
ATOM 824 N N . ARG A 1 111 ? 30.706 -17.422 11.465 1.00 83.69 111 ARG A N 1
ATOM 825 C CA . ARG A 1 111 ? 29.677 -18.466 11.320 1.00 83.69 111 ARG A CA 1
ATOM 826 C C . ARG A 1 111 ? 30.206 -19.786 10.779 1.00 83.69 111 ARG A C 1
ATOM 828 O O . ARG A 1 111 ? 29.482 -20.775 10.812 1.00 83.69 111 ARG A O 1
ATOM 835 N N . GLN A 1 112 ? 31.433 -19.812 10.257 1.00 91.38 112 GLN A N 1
ATOM 836 C CA . GLN A 1 112 ? 32.050 -21.010 9.678 1.00 91.38 112 GLN A CA 1
ATOM 837 C C . GLN A 1 112 ? 31.177 -21.680 8.602 1.00 91.38 112 GLN A C 1
ATOM 839 O O . GLN A 1 112 ? 31.110 -22.905 8.533 1.00 91.38 112 GLN A O 1
ATOM 844 N N . ALA A 1 113 ? 30.494 -20.862 7.790 1.00 92.25 113 ALA A N 1
ATOM 845 C CA . ALA A 1 113 ? 29.578 -21.281 6.727 1.00 92.25 113 ALA A CA 1
ATOM 846 C C . ALA A 1 113 ? 28.390 -22.160 7.172 1.00 92.25 113 ALA A C 1
ATOM 848 O O . ALA A 1 113 ? 27.800 -22.832 6.333 1.00 92.25 113 ALA A O 1
ATOM 849 N N . TRP A 1 114 ? 27.998 -22.153 8.447 1.00 94.56 114 TRP A N 1
ATOM 850 C CA . TRP A 1 114 ? 26.755 -22.798 8.881 1.00 94.56 114 TRP A CA 1
ATOM 851 C C . TRP A 1 114 ? 25.524 -22.021 8.406 1.00 94.56 114 TRP A C 1
ATOM 853 O O . TRP A 1 114 ? 25.410 -20.812 8.649 1.00 94.56 114 TRP A O 1
ATOM 863 N N . GLY A 1 115 ? 24.606 -22.712 7.725 1.00 93.94 115 GLY A N 1
ATOM 864 C CA . GLY A 1 115 ? 23.422 -22.092 7.142 1.00 93.94 115 GLY A CA 1
ATOM 865 C C . GLY A 1 115 ? 22.477 -23.056 6.425 1.00 93.94 115 GLY A C 1
ATOM 866 O O . GLY A 1 115 ? 22.653 -24.273 6.414 1.00 93.94 115 GLY A O 1
ATOM 867 N N . PHE A 1 116 ? 21.453 -22.472 5.813 1.00 95.88 116 PHE A N 1
ATOM 868 C CA . PHE A 1 116 ? 20.407 -23.151 5.065 1.00 95.88 116 PHE A CA 1
ATOM 869 C C . PHE A 1 116 ? 20.653 -23.068 3.561 1.00 95.88 116 PHE A C 1
ATOM 871 O O . PHE A 1 116 ? 20.880 -21.991 3.014 1.00 95.88 116 PHE A O 1
ATOM 878 N N . MET A 1 117 ? 20.546 -24.204 2.885 1.00 98.00 117 MET A N 1
ATOM 879 C CA . MET A 1 117 ? 20.549 -24.319 1.432 1.00 98.00 117 MET A CA 1
ATOM 880 C C . MET A 1 117 ? 19.107 -24.519 0.939 1.00 98.00 117 MET A C 1
ATOM 882 O O . MET A 1 117 ? 18.412 -25.381 1.484 1.00 98.00 117 MET A O 1
ATOM 886 N N . PRO A 1 118 ? 18.624 -23.766 -0.066 1.00 96.69 118 PRO A N 1
ATOM 887 C CA . PRO A 1 118 ? 17.283 -23.983 -0.602 1.00 96.69 118 PRO A CA 1
ATOM 888 C C . PRO A 1 118 ? 17.217 -25.332 -1.320 1.00 96.69 118 PRO A C 1
ATOM 890 O O . PRO A 1 118 ? 18.179 -25.731 -1.982 1.00 96.69 118 PRO A O 1
ATOM 893 N N . ALA A 1 119 ? 16.070 -26.008 -1.245 1.00 96.75 119 ALA A N 1
ATOM 894 C CA . ALA A 1 119 ? 15.908 -27.349 -1.803 1.00 96.75 119 ALA A CA 1
ATOM 895 C C . ALA A 1 119 ? 16.194 -27.438 -3.310 1.00 96.75 119 ALA A C 1
ATOM 897 O O . ALA A 1 119 ? 16.637 -28.474 -3.788 1.00 96.75 119 ALA A O 1
ATOM 898 N N . VAL A 1 120 ? 16.038 -26.332 -4.049 1.00 94.88 120 VAL A N 1
ATOM 899 C CA . VAL A 1 120 ? 16.353 -26.266 -5.489 1.00 94.88 120 VAL A CA 1
ATOM 900 C C . VAL A 1 120 ? 17.818 -26.591 -5.817 1.00 94.88 120 VAL A C 1
ATOM 902 O O . VAL A 1 120 ? 18.097 -27.015 -6.930 1.00 94.88 120 VAL A O 1
ATOM 905 N N . ASN A 1 121 ? 18.737 -26.425 -4.859 1.00 96.81 121 ASN A N 1
ATOM 906 C CA . ASN A 1 121 ? 20.160 -26.739 -5.027 1.00 96.81 121 ASN A CA 1
ATOM 907 C C . ASN A 1 121 ? 20.524 -28.151 -4.533 1.00 96.81 121 ASN A C 1
ATOM 909 O O . ASN A 1 121 ? 21.703 -28.519 -4.525 1.00 96.81 121 ASN A O 1
ATOM 913 N N . LEU A 1 122 ? 19.534 -28.928 -4.082 1.00 95.44 122 LEU A N 1
ATOM 914 C CA . LEU A 1 122 ? 19.698 -30.281 -3.572 1.00 95.44 122 LEU A CA 1
ATOM 915 C C . LEU A 1 122 ? 19.097 -31.289 -4.546 1.00 95.44 122 LEU A C 1
ATOM 917 O O . LEU A 1 122 ? 17.982 -31.129 -5.031 1.00 95.44 122 LEU A O 1
ATOM 921 N N . TRP A 1 123 ? 19.836 -32.351 -4.851 1.00 93.44 123 TRP A N 1
ATOM 922 C CA . TRP A 1 123 ? 19.376 -33.379 -5.779 1.00 93.44 123 TRP A CA 1
ATOM 923 C C . TRP A 1 123 ? 18.539 -34.409 -5.029 1.00 93.44 123 TRP A C 1
ATOM 925 O O . TRP A 1 123 ? 19.025 -35.478 -4.666 1.00 93.44 123 TRP A O 1
ATOM 935 N N . THR A 1 124 ? 17.277 -34.071 -4.783 1.00 91.31 124 THR A N 1
ATOM 936 C CA . THR A 1 124 ? 16.276 -34.913 -4.118 1.00 91.31 124 THR A CA 1
ATOM 937 C C . THR A 1 124 ? 15.126 -35.205 -5.091 1.00 91.31 124 THR A C 1
ATOM 939 O O . THR A 1 124 ? 14.882 -34.470 -6.046 1.00 91.31 124 THR A O 1
ATOM 942 N N . SER A 1 125 ? 14.403 -36.314 -4.899 1.00 87.06 125 SER A N 1
ATOM 943 C CA . SER A 1 125 ? 13.211 -36.625 -5.714 1.00 87.06 125 SER A CA 1
ATOM 944 C C . SER A 1 125 ? 11.923 -36.005 -5.163 1.00 87.06 125 SER A C 1
ATOM 946 O O . SER A 1 125 ? 10.882 -36.034 -5.817 1.00 87.06 125 SER A O 1
ATOM 948 N N . THR A 1 126 ? 11.950 -35.547 -3.914 1.00 91.88 126 THR A N 1
ATOM 949 C CA . THR A 1 126 ? 10.823 -34.964 -3.182 1.00 91.88 126 THR A CA 1
ATOM 950 C C . THR A 1 126 ? 11.393 -34.108 -2.065 1.00 91.88 126 THR A C 1
ATOM 952 O O . THR A 1 126 ? 12.360 -34.523 -1.429 1.00 91.88 126 THR A O 1
ATOM 955 N N . ASP A 1 127 ? 10.765 -32.965 -1.805 1.00 92.75 127 ASP A N 1
ATOM 956 C CA . ASP A 1 127 ? 11.106 -32.095 -0.688 1.00 92.75 127 ASP A CA 1
ATOM 957 C C . ASP A 1 127 ? 9.933 -31.996 0.295 1.00 92.75 127 ASP A C 1
ATOM 959 O O . ASP A 1 127 ? 8.796 -31.793 -0.143 1.00 92.75 127 ASP A O 1
ATOM 963 N N . PRO A 1 128 ? 10.181 -32.114 1.609 1.00 93.94 128 PRO A N 1
ATOM 964 C CA . PRO A 1 128 ? 11.447 -32.513 2.227 1.00 93.94 128 PRO A CA 1
ATOM 965 C C . PRO A 1 128 ? 11.872 -33.943 1.859 1.00 93.94 128 PRO A C 1
ATOM 967 O O . PRO A 1 128 ? 11.036 -34.841 1.737 1.00 93.94 128 PRO A O 1
ATOM 970 N N . SER A 1 129 ? 13.178 -34.165 1.701 1.00 92.44 129 SER A N 1
ATOM 971 C CA . SER A 1 129 ? 13.730 -35.468 1.341 1.00 92.44 129 SER A CA 1
ATOM 972 C C . SER A 1 129 ? 13.421 -36.485 2.436 1.00 92.44 129 SER A C 1
ATOM 974 O O . SER A 1 129 ? 13.754 -36.239 3.603 1.00 92.44 129 SER A O 1
ATOM 976 N N . PRO A 1 130 ? 12.849 -37.655 2.091 1.00 90.81 130 PRO A N 1
ATOM 977 C CA . PRO A 1 130 ? 12.593 -38.709 3.060 1.00 90.81 130 PRO A CA 1
ATOM 978 C C . PRO A 1 130 ? 13.849 -39.043 3.875 1.00 90.81 130 PRO A C 1
ATOM 980 O O . PRO A 1 130 ? 14.909 -39.321 3.316 1.00 90.81 130 PRO A O 1
ATOM 983 N N . GLY A 1 131 ? 13.724 -39.012 5.203 1.00 86.06 131 GLY A N 1
ATOM 984 C CA . GLY A 1 131 ? 14.817 -39.314 6.132 1.00 86.06 131 GLY A CA 1
ATOM 985 C C . GLY A 1 131 ? 15.615 -38.103 6.623 1.00 86.06 131 GLY A C 1
ATOM 986 O O . GLY A 1 131 ? 16.334 -38.240 7.608 1.00 86.06 131 GLY A O 1
ATOM 987 N N . VAL A 1 132 ? 15.467 -36.910 6.044 1.00 91.94 132 VAL A N 1
ATOM 988 C CA . VAL A 1 132 ? 15.991 -35.698 6.692 1.00 91.94 132 VAL A CA 1
ATOM 989 C C . VAL A 1 132 ? 14.990 -35.269 7.771 1.00 91.94 132 VAL A C 1
ATOM 991 O O . VAL A 1 132 ? 13.818 -35.083 7.444 1.00 91.94 132 VAL A O 1
ATOM 994 N N . PRO A 1 133 ? 15.375 -35.145 9.054 1.00 89.25 133 PRO A N 1
ATOM 995 C CA . PRO A 1 133 ? 14.447 -34.711 10.096 1.00 89.25 133 PRO A CA 1
ATOM 996 C C . PRO A 1 133 ? 14.158 -33.209 9.987 1.00 89.25 133 PRO A C 1
ATOM 998 O O . PRO A 1 133 ? 14.987 -32.447 9.493 1.00 89.25 133 PRO A O 1
ATOM 1001 N N . ALA A 1 134 ? 13.005 -32.764 10.486 1.00 86.19 134 ALA A N 1
ATOM 1002 C CA . ALA A 1 134 ? 12.763 -31.335 10.670 1.00 86.19 134 ALA A CA 1
ATOM 1003 C C . ALA A 1 134 ? 13.723 -30.773 11.736 1.00 86.19 134 ALA A C 1
ATOM 1005 O O . ALA A 1 134 ? 14.064 -31.477 12.691 1.00 86.19 134 ALA A O 1
ATOM 1006 N N . CYS A 1 135 ? 14.166 -29.525 11.586 1.00 82.94 135 CYS A N 1
ATOM 1007 C CA . CYS A 1 135 ? 15.014 -28.872 12.580 1.00 82.94 135 CYS A CA 1
ATOM 1008 C C . CYS A 1 135 ? 14.232 -28.716 13.890 1.00 82.94 135 CYS A C 1
ATOM 1010 O O . CYS A 1 135 ? 13.121 -28.187 13.901 1.00 82.94 135 CYS A O 1
ATOM 1012 N N . ALA A 1 136 ? 14.799 -29.227 14.984 1.00 67.06 136 ALA A N 1
ATOM 1013 C CA . ALA A 1 136 ? 14.161 -29.251 16.290 1.00 67.06 136 ALA A CA 1
ATOM 1014 C C . ALA A 1 136 ? 15.123 -28.746 17.375 1.00 67.06 136 ALA A C 1
ATOM 1016 O O . ALA A 1 136 ? 16.261 -29.222 17.461 1.00 67.06 136 ALA A O 1
ATOM 1017 N N . PRO A 1 137 ? 14.619 -27.922 18.299 1.00 61.28 137 PRO A N 1
ATOM 1018 C CA . PRO A 1 137 ? 13.729 -26.787 18.040 1.00 61.28 137 PRO A CA 1
ATOM 1019 C C . PRO A 1 137 ? 14.538 -25.511 18.206 1.00 61.28 137 PRO A C 1
ATOM 1021 O O . PRO A 1 137 ? 15.007 -25.227 19.300 1.00 61.28 137 PRO A O 1
ATOM 1024 N N . ASP A 1 138 ? 14.794 -24.751 17.156 1.00 66.75 138 ASP A N 1
ATOM 1025 C CA . ASP A 1 138 ? 15.808 -23.717 17.306 1.00 66.75 138 ASP A CA 1
ATOM 1026 C C . ASP A 1 138 ? 15.388 -22.430 16.626 1.00 66.75 138 ASP A C 1
ATOM 1028 O O . ASP A 1 138 ? 15.518 -22.193 15.426 1.00 66.75 138 ASP A O 1
ATOM 1032 N N . MET A 1 139 ? 14.818 -21.592 17.482 1.00 73.88 139 MET A N 1
ATOM 1033 C CA . MET A 1 139 ? 14.648 -20.179 17.254 1.00 73.88 139 MET A CA 1
ATOM 1034 C C . MET A 1 139 ? 15.878 -19.598 16.525 1.00 73.88 139 MET A C 1
ATOM 1036 O O . MET A 1 139 ? 17.012 -19.779 16.971 1.00 73.88 139 MET A O 1
ATOM 1040 N N . TRP A 1 140 ? 15.689 -18.916 15.395 1.00 71.06 140 TRP A N 1
ATOM 1041 C CA . TRP A 1 140 ? 16.792 -18.452 14.552 1.00 71.06 140 TRP A CA 1
ATOM 1042 C C . TRP A 1 140 ? 16.913 -16.938 14.564 1.00 71.06 140 TRP A C 1
ATOM 1044 O O . TRP A 1 140 ? 15.924 -16.226 14.438 1.00 71.06 140 TRP A O 1
ATOM 1054 N N . GLN A 1 141 ? 18.145 -16.448 14.671 1.00 74.31 141 GLN A N 1
ATOM 1055 C CA . GLN A 1 141 ? 18.415 -15.019 14.617 1.00 74.31 141 GLN A CA 1
ATOM 1056 C C . GLN A 1 141 ? 18.278 -14.496 13.183 1.00 74.31 141 GLN A C 1
ATOM 1058 O O . GLN A 1 141 ? 18.817 -15.094 12.244 1.00 74.31 141 GLN A O 1
ATOM 1063 N N . SER A 1 142 ? 17.612 -13.360 13.031 1.00 60.94 142 SER A N 1
ATOM 1064 C CA . SER A 1 142 ? 17.644 -12.530 11.837 1.00 60.94 142 SER A CA 1
ATOM 1065 C C . SER A 1 142 ? 18.302 -11.182 12.168 1.00 60.94 142 SER A C 1
ATOM 1067 O O . SER A 1 142 ? 18.341 -10.755 13.323 1.00 60.94 142 SER A O 1
ATOM 1069 N N . ASN A 1 143 ? 18.853 -10.515 11.153 1.00 67.62 143 ASN A N 1
ATOM 1070 C CA . ASN A 1 143 ? 19.398 -9.159 11.289 1.00 67.62 143 ASN A CA 1
ATOM 1071 C C . ASN A 1 143 ? 18.318 -8.086 11.048 1.00 67.62 143 ASN A C 1
ATOM 1073 O O . ASN A 1 143 ? 18.631 -6.980 10.611 1.00 67.62 143 ASN A O 1
ATOM 1077 N N . GLU A 1 144 ? 17.047 -8.423 11.268 1.00 69.56 144 GLU A N 1
ATOM 1078 C CA . GLU A 1 144 ? 15.954 -7.459 11.271 1.00 69.56 144 GLU A CA 1
ATOM 1079 C C . GLU A 1 144 ? 15.966 -6.692 12.593 1.00 69.56 144 GLU A C 1
ATOM 1081 O O . GLU A 1 144 ? 16.188 -7.248 13.670 1.00 69.56 144 GLU A O 1
ATOM 1086 N N . SER A 1 145 ? 15.769 -5.380 12.508 1.00 75.19 145 SER A N 1
ATOM 1087 C CA . SER A 1 145 ? 15.725 -4.518 13.680 1.00 75.19 145 SER A CA 1
ATOM 1088 C C . SER A 1 145 ? 14.290 -4.205 14.063 1.00 75.19 145 SER A C 1
ATOM 1090 O O . SER A 1 145 ? 13.478 -3.902 13.189 1.00 75.19 145 SER A O 1
ATOM 1092 N N . GLN A 1 146 ? 14.007 -4.163 15.359 1.00 86.06 146 GLN A N 1
ATOM 1093 C CA . GLN A 1 146 ? 12.677 -3.861 15.877 1.00 86.06 146 GLN A CA 1
ATOM 1094 C C . GLN A 1 146 ? 12.743 -2.705 16.878 1.00 86.06 146 GLN A C 1
ATOM 1096 O O . GLN A 1 146 ? 13.694 -2.599 17.654 1.00 86.06 146 GLN A O 1
ATOM 1101 N N . THR A 1 147 ? 11.717 -1.851 16.881 1.00 83.88 147 THR A N 1
ATOM 1102 C CA . THR A 1 147 ? 11.547 -0.781 17.877 1.00 83.88 147 THR A CA 1
ATOM 1103 C C . THR A 1 147 ? 10.185 -0.923 18.536 1.00 83.88 147 THR A C 1
ATOM 1105 O O . THR A 1 147 ? 9.168 -0.954 17.839 1.00 83.88 147 THR A O 1
ATOM 1108 N N . ASP A 1 148 ? 10.146 -0.988 19.865 1.00 88.06 148 ASP A N 1
ATOM 1109 C CA . ASP A 1 148 ? 8.882 -1.131 20.582 1.00 88.06 148 ASP A CA 1
ATOM 1110 C C . ASP A 1 148 ? 8.119 0.189 20.759 1.00 88.06 148 ASP A C 1
ATOM 1112 O O . ASP A 1 148 ? 8.548 1.275 20.361 1.00 88.06 148 ASP A O 1
ATOM 1116 N N . TYR A 1 149 ? 6.938 0.094 21.371 1.00 81.25 149 TYR A N 1
ATOM 1117 C CA . TYR A 1 149 ? 6.074 1.242 21.649 1.00 81.25 149 TYR A CA 1
ATOM 1118 C C . TYR A 1 149 ? 6.696 2.287 22.594 1.00 81.25 149 TYR A C 1
ATOM 1120 O O . TYR A 1 149 ? 6.206 3.415 22.643 1.00 81.25 149 TYR A O 1
ATOM 1128 N N . ALA A 1 150 ? 7.737 1.927 23.349 1.00 81.31 150 ALA A N 1
ATOM 1129 C CA . ALA A 1 150 ? 8.472 2.821 24.237 1.00 81.31 150 ALA A CA 1
ATOM 1130 C C . ALA A 1 150 ? 9.729 3.412 23.567 1.00 81.31 150 ALA A C 1
ATOM 1132 O O . ALA A 1 150 ? 10.444 4.196 24.192 1.00 81.31 150 ALA A O 1
ATOM 1133 N N . GLY A 1 151 ? 9.989 3.070 22.299 1.00 77.31 151 GLY A N 1
ATOM 1134 C CA . GLY A 1 151 ? 11.167 3.511 21.557 1.00 77.31 151 GLY A CA 1
ATOM 1135 C C . GLY A 1 151 ? 12.430 2.709 21.873 1.00 77.31 151 GLY A C 1
ATOM 1136 O O . GLY A 1 151 ? 13.520 3.126 21.481 1.00 77.31 151 GLY A O 1
ATOM 1137 N N . GLN A 1 152 ? 12.318 1.581 22.580 1.00 84.56 152 GLN A N 1
ATOM 1138 C CA . GLN A 1 152 ? 13.450 0.689 22.796 1.00 84.56 152 GLN A CA 1
ATOM 1139 C C . GLN A 1 152 ? 13.770 -0.038 21.487 1.00 84.56 152 GLN A C 1
ATOM 1141 O O . GLN A 1 152 ? 12.869 -0.527 20.814 1.00 84.56 152 GLN A O 1
ATOM 1146 N N . TYR A 1 153 ? 15.051 -0.077 21.122 1.00 84.50 153 TYR A N 1
ATOM 1147 C CA . TYR A 1 153 ? 15.537 -0.592 19.842 1.00 84.50 153 TYR A CA 1
ATOM 1148 C C . TYR A 1 153 ? 16.343 -1.879 20.029 1.00 84.50 153 TYR A C 1
ATOM 1150 O O . TYR A 1 153 ? 17.226 -1.942 20.889 1.00 84.50 153 TYR A O 1
ATOM 1158 N N . TRP A 1 154 ? 16.090 -2.864 19.170 1.00 88.38 154 TRP A N 1
ATOM 1159 C CA . TRP A 1 154 ? 16.861 -4.098 19.059 1.00 88.38 154 TRP A CA 1
ATOM 1160 C C . TRP A 1 154 ? 17.405 -4.238 17.635 1.00 88.38 154 TRP A C 1
ATOM 1162 O O . TRP A 1 154 ? 16.627 -4.183 16.687 1.00 88.38 154 TRP A O 1
ATOM 1172 N N . PRO A 1 155 ? 18.724 -4.431 17.460 1.00 75.06 155 PRO A N 1
ATOM 1173 C CA . PRO A 1 155 ? 19.351 -4.538 16.140 1.00 75.06 155 PRO A CA 1
ATOM 1174 C C . PRO A 1 155 ? 19.221 -5.928 15.494 1.00 75.06 155 PRO A C 1
ATOM 1176 O O . PRO A 1 155 ? 19.767 -6.141 14.416 1.00 75.06 155 PRO A O 1
ATOM 1179 N N . ALA A 1 156 ? 18.592 -6.878 16.184 1.00 74.25 156 ALA A N 1
ATOM 1180 C CA . ALA A 1 156 ? 18.363 -8.239 15.725 1.00 74.25 156 ALA A CA 1
ATOM 1181 C C . ALA A 1 156 ? 17.093 -8.783 16.384 1.00 74.25 156 ALA A C 1
ATOM 1183 O O . ALA A 1 156 ? 16.769 -8.400 17.516 1.00 74.25 156 ALA A O 1
ATOM 1184 N N . ASP A 1 157 ? 16.439 -9.722 15.713 1.00 86.56 157 ASP A N 1
ATOM 1185 C CA . ASP A 1 157 ? 15.340 -10.502 16.260 1.00 86.56 157 ASP A CA 1
ATOM 1186 C C . ASP A 1 157 ? 15.581 -12.006 16.082 1.00 86.56 157 ASP A C 1
ATOM 1188 O O . ASP A 1 157 ? 16.545 -12.463 15.464 1.00 86.56 157 ASP A O 1
ATOM 1192 N N . TRP A 1 158 ? 14.731 -12.789 16.726 1.00 88.62 158 TRP A N 1
ATOM 1193 C CA . TRP A 1 158 ? 14.817 -14.231 16.817 1.00 88.62 158 TRP A CA 1
ATOM 1194 C C . TRP A 1 158 ? 13.473 -14.820 16.456 1.00 88.62 158 TRP A C 1
ATOM 1196 O O . TRP A 1 158 ? 12.515 -14.687 17.204 1.00 88.62 158 TRP A O 1
ATOM 1206 N N . TYR A 1 159 ? 13.388 -15.490 15.324 1.00 84.69 159 TYR A N 1
ATOM 1207 C CA . TYR A 1 159 ? 12.162 -16.128 14.890 1.00 84.69 159 TYR A CA 1
ATOM 1208 C C . TYR A 1 159 ? 12.027 -17.522 15.484 1.00 84.69 159 TYR A C 1
ATOM 1210 O O . TYR A 1 159 ? 12.972 -18.303 15.446 1.00 84.69 159 TYR A O 1
ATOM 1218 N N . SER A 1 160 ? 10.848 -17.868 15.984 1.00 84.25 160 SER A N 1
ATOM 1219 C CA . SER A 1 160 ? 10.515 -19.219 16.427 1.00 84.25 160 SER A CA 1
ATOM 1220 C C . SER A 1 160 ? 9.076 -19.574 16.081 1.00 84.25 160 SER A C 1
ATOM 1222 O O . SER A 1 160 ? 8.248 -18.694 15.847 1.00 84.25 160 SER A O 1
ATOM 1224 N N . HIS A 1 161 ? 8.762 -20.869 16.083 1.00 84.31 161 HIS A N 1
ATOM 1225 C CA . HIS A 1 161 ? 7.369 -21.284 16.105 1.00 84.31 161 HIS A CA 1
ATOM 1226 C C . HIS A 1 161 ? 6.731 -20.865 17.423 1.00 84.31 161 HIS A C 1
ATOM 1228 O O . HIS A 1 161 ? 7.316 -21.009 18.497 1.00 84.31 161 HIS A O 1
ATOM 1234 N N . SER A 1 162 ? 5.508 -20.380 17.331 1.00 89.25 162 SER A N 1
ATOM 1235 C CA . SER A 1 162 ? 4.719 -19.917 18.458 1.00 89.25 162 SER A CA 1
ATOM 1236 C C . SER A 1 162 ? 3.343 -20.565 18.403 1.00 89.25 162 SER A C 1
ATOM 1238 O O . SER A 1 162 ? 2.859 -21.020 17.359 1.00 89.25 162 SER A O 1
ATOM 1240 N N . ARG A 1 163 ? 2.700 -20.676 19.561 1.00 90.00 163 ARG A N 1
ATOM 1241 C CA . ARG A 1 163 ? 1.342 -21.201 19.628 1.00 90.00 163 ARG A CA 1
ATOM 1242 C C . ARG A 1 163 ? 0.358 -20.144 19.123 1.00 90.00 163 ARG A C 1
ATOM 1244 O O . ARG A 1 163 ? 0.164 -19.120 19.770 1.00 90.00 163 ARG A O 1
ATOM 1251 N N . ALA A 1 164 ? -0.341 -20.440 18.029 1.00 86.12 164 ALA A N 1
ATOM 1252 C CA . ALA A 1 164 ? -1.440 -19.599 17.559 1.00 86.12 164 ALA A CA 1
ATOM 1253 C C . ALA A 1 164 ? -2.520 -19.421 18.646 1.00 86.12 164 ALA A C 1
ATOM 1255 O O . ALA A 1 164 ? -2.944 -20.375 19.306 1.00 86.12 164 ALA A O 1
ATOM 1256 N N . GLY A 1 165 ? -2.967 -18.182 18.821 1.00 88.44 165 GLY A N 1
ATOM 1257 C CA . GLY A 1 165 ? -3.842 -17.730 19.896 1.00 88.44 165 GLY A CA 1
ATOM 1258 C C . GLY A 1 165 ? -3.152 -17.497 21.248 1.00 88.44 165 GLY A C 1
ATOM 1259 O O . GLY A 1 165 ? -3.862 -17.228 22.220 1.00 88.44 165 GLY A O 1
ATOM 1260 N N . ALA A 1 166 ? -1.821 -17.605 21.357 1.00 95.00 166 ALA A N 1
ATOM 1261 C CA . ALA A 1 166 ? -1.110 -17.359 22.615 1.00 95.00 166 ALA A CA 1
ATOM 1262 C C . ALA A 1 166 ? -1.286 -15.911 23.087 1.00 95.00 166 ALA A C 1
ATOM 1264 O O . ALA A 1 166 ? -1.288 -14.972 22.294 1.00 95.00 166 ALA A O 1
ATOM 1265 N N . ALA A 1 167 ? -1.441 -15.726 24.396 1.00 95.75 167 ALA A N 1
ATOM 1266 C CA . ALA A 1 167 ? -1.596 -14.409 25.000 1.00 95.75 167 ALA A CA 1
ATOM 1267 C C . ALA A 1 167 ? -0.234 -13.719 25.177 1.00 95.75 167 ALA A C 1
ATOM 1269 O O . ALA A 1 167 ? 0.741 -14.344 25.591 1.00 95.75 167 ALA A O 1
ATOM 1270 N N . LEU A 1 168 ? -0.197 -12.411 24.924 1.00 96.88 168 LEU A N 1
ATOM 1271 C CA . LEU A 1 168 ? 0.916 -11.537 25.285 1.00 96.88 168 LEU A CA 1
ATOM 1272 C C . LEU A 1 168 ? 0.560 -10.709 26.505 1.00 96.88 168 LEU A C 1
ATOM 1274 O O . LEU A 1 168 ? -0.560 -10.201 26.610 1.00 96.88 168 LEU A O 1
ATOM 1278 N N . TYR A 1 169 ? 1.528 -10.522 27.395 1.00 96.56 169 TYR A N 1
ATOM 1279 C CA . TYR A 1 169 ? 1.319 -9.874 28.682 1.00 96.56 169 TYR A CA 1
ATOM 1280 C C . TYR A 1 169 ? 2.141 -8.595 28.840 1.00 96.56 169 TYR A C 1
ATOM 1282 O O . TYR A 1 169 ? 3.237 -8.462 28.304 1.00 96.56 169 TYR A O 1
ATOM 1290 N N . ALA A 1 170 ? 1.605 -7.630 29.587 1.00 90.31 170 ALA A N 1
ATOM 1291 C CA . ALA A 1 170 ? 2.223 -6.321 29.797 1.00 90.31 170 ALA A CA 1
ATOM 1292 C C . ALA A 1 170 ? 3.607 -6.393 30.466 1.00 90.31 170 ALA A C 1
ATOM 1294 O O . ALA A 1 170 ? 4.445 -5.513 30.249 1.00 90.31 170 ALA A O 1
ATOM 1295 N N . GLY A 1 171 ? 3.806 -7.423 31.287 1.00 91.69 171 GLY A N 1
ATOM 1296 C CA . GLY A 1 171 ? 5.045 -7.795 31.954 1.00 91.69 171 GLY A CA 1
ATOM 1297 C C . GLY A 1 171 ? 5.153 -9.323 32.031 1.00 91.69 171 GLY A C 1
ATOM 1298 O O . GLY A 1 171 ? 4.189 -10.019 31.694 1.00 91.69 171 GLY A O 1
ATOM 1299 N N . PRO A 1 172 ? 6.297 -9.860 32.482 1.00 92.75 172 PRO A N 1
ATOM 1300 C CA . PRO A 1 172 ? 6.532 -11.298 32.577 1.00 92.75 172 PRO A CA 1
ATOM 1301 C C . PRO A 1 172 ? 5.824 -11.911 33.804 1.00 92.75 172 PRO A C 1
ATOM 1303 O O . PRO A 1 172 ? 6.431 -12.620 34.589 1.00 92.75 172 PRO A O 1
ATOM 1306 N N . ASP A 1 173 ? 4.553 -11.587 34.051 1.00 88.56 173 ASP A N 1
ATOM 1307 C CA . ASP A 1 173 ? 3.825 -11.974 35.273 1.00 88.56 173 ASP A CA 1
ATOM 1308 C C . ASP A 1 173 ? 2.405 -12.513 35.032 1.00 88.56 173 ASP A C 1
ATOM 1310 O O . ASP A 1 173 ? 1.669 -12.781 35.982 1.00 88.56 173 ASP A O 1
ATOM 1314 N N . ALA A 1 174 ? 2.015 -12.678 33.764 1.00 84.12 174 ALA A N 1
ATOM 1315 C CA . ALA A 1 174 ? 0.681 -13.097 33.329 1.00 84.12 174 ALA A CA 1
ATOM 1316 C C . ALA A 1 174 ? -0.491 -12.190 33.776 1.00 84.12 174 ALA A C 1
ATOM 1318 O O . ALA A 1 174 ? -1.652 -12.568 33.604 1.00 84.12 174 ALA A O 1
ATOM 1319 N N . SER A 1 175 ? -0.236 -11.011 34.356 1.00 83.12 175 SER A N 1
ATOM 1320 C CA . SER A 1 175 ? -1.274 -10.234 35.053 1.00 83.12 175 SER A CA 1
ATOM 1321 C C . SER A 1 175 ? -2.226 -9.493 34.114 1.00 83.12 175 SER A C 1
ATOM 1323 O O . SER A 1 175 ? -3.423 -9.391 34.381 1.00 83.12 175 SER A O 1
ATOM 1325 N N . THR A 1 176 ? -1.696 -8.960 33.013 1.00 90.94 176 THR A N 1
ATOM 1326 C CA . THR A 1 176 ? -2.429 -8.075 32.104 1.00 90.94 176 THR A CA 1
ATOM 1327 C C . THR A 1 176 ? -2.182 -8.498 30.670 1.00 90.94 176 THR A C 1
ATOM 1329 O O . THR A 1 176 ? -1.083 -8.297 30.158 1.00 90.94 176 THR A O 1
ATOM 1332 N N . THR A 1 177 ? -3.191 -9.061 30.007 1.00 94.19 177 THR A N 1
ATOM 1333 C CA . THR A 1 177 ? -3.102 -9.397 28.582 1.00 94.19 177 THR A CA 1
ATOM 1334 C C . THR A 1 177 ? -3.166 -8.126 27.735 1.00 94.19 177 THR A C 1
ATOM 1336 O O . THR A 1 177 ? -4.087 -7.322 27.876 1.00 94.19 177 THR A O 1
ATOM 1339 N N . VAL A 1 178 ? -2.183 -7.943 26.857 1.00 89.00 178 VAL A N 1
ATOM 1340 C CA . VAL A 1 178 ? -2.027 -6.763 25.987 1.00 89.00 178 VAL A CA 1
ATOM 1341 C C . VAL A 1 178 ? -2.192 -7.089 24.511 1.00 89.00 178 VAL A C 1
ATOM 1343 O O . VAL A 1 178 ? -2.503 -6.201 23.719 1.00 89.00 178 VAL A O 1
ATOM 1346 N N . GLY A 1 179 ? -2.055 -8.358 24.144 1.00 92.69 179 GLY A N 1
ATOM 1347 C CA . GLY A 1 179 ? -2.249 -8.814 22.780 1.00 92.69 179 GLY A CA 1
ATOM 1348 C C . GLY A 1 179 ? -2.374 -10.324 22.680 1.00 92.69 179 GLY A C 1
ATOM 1349 O O . GLY A 1 179 ? -2.345 -11.030 23.689 1.00 92.69 179 GLY A O 1
ATOM 1350 N N . TYR A 1 180 ? -2.508 -10.796 21.449 1.00 93.00 180 TYR A N 1
ATOM 1351 C CA . TYR A 1 180 ? -2.467 -12.207 21.101 1.00 93.00 180 TYR A CA 1
ATOM 1352 C C . TYR A 1 180 ? -1.551 -12.414 19.902 1.00 93.00 180 TYR A C 1
ATOM 1354 O O . TYR A 1 180 ? -1.509 -11.571 19.006 1.00 93.00 180 TYR A O 1
ATOM 1362 N N . MET A 1 181 ? -0.858 -13.545 19.896 1.00 94.62 181 MET A N 1
ATOM 1363 C CA . MET A 1 181 ? -0.120 -14.052 18.750 1.00 94.62 181 MET A CA 1
ATOM 1364 C C . MET A 1 181 ? -0.981 -15.080 18.027 1.00 94.62 181 MET A C 1
ATOM 1366 O O . MET A 1 181 ? -1.292 -16.117 18.599 1.00 94.62 181 MET A O 1
ATOM 1370 N N . ASP A 1 182 ? -1.388 -14.799 16.800 1.00 82.31 182 ASP A N 1
ATOM 1371 C CA . ASP A 1 182 ? -2.136 -15.701 15.923 1.00 82.31 182 ASP A CA 1
ATOM 1372 C C . ASP A 1 182 ? -1.232 -16.407 14.908 1.00 82.31 182 ASP A C 1
ATOM 1374 O O . ASP A 1 182 ? -1.545 -17.516 14.471 1.00 82.31 182 ASP A O 1
ATOM 1378 N N . SER A 1 183 ? -0.111 -15.781 14.558 1.00 71.31 183 SER A N 1
ATOM 1379 C CA . SER A 1 183 ? 0.942 -16.360 13.740 1.00 71.31 183 SER A CA 1
ATOM 1380 C C . SER A 1 183 ? 1.498 -17.617 14.413 1.00 71.31 183 SER A C 1
ATOM 1382 O O . SER A 1 183 ? 1.658 -17.669 15.629 1.00 71.31 183 SER A O 1
ATOM 1384 N N . THR A 1 184 ? 1.791 -18.650 13.620 1.00 79.38 184 THR A N 1
ATOM 1385 C CA . THR A 1 184 ? 2.446 -19.886 14.099 1.00 79.38 184 THR A CA 1
ATOM 1386 C C . THR A 1 184 ? 3.969 -19.793 14.080 1.00 79.38 184 THR A C 1
ATOM 1388 O O . THR A 1 184 ? 4.647 -20.718 14.520 1.00 79.38 184 THR A O 1
ATOM 1391 N N . THR A 1 185 ? 4.490 -18.691 13.544 1.00 82.00 185 THR A N 1
ATOM 1392 C CA . THR A 1 185 ? 5.904 -18.342 13.462 1.00 82.00 185 THR A CA 1
ATOM 1393 C C . THR A 1 185 ? 6.019 -16.851 13.737 1.00 82.00 185 THR A C 1
ATOM 1395 O O . THR A 1 185 ? 5.386 -16.055 13.048 1.00 82.00 185 THR A O 1
ATOM 1398 N N . SER A 1 186 ? 6.815 -16.475 14.731 1.00 88.94 186 SER A N 1
ATOM 1399 C CA . SER A 1 186 ? 6.897 -15.103 15.243 1.00 88.94 186 SER A CA 1
ATOM 1400 C C . SER A 1 186 ? 8.335 -14.741 15.569 1.00 88.94 186 SER A C 1
ATOM 1402 O O . SER A 1 186 ? 9.125 -15.624 15.896 1.00 88.94 186 SER A O 1
ATOM 1404 N N . TRP A 1 187 ? 8.668 -13.454 15.522 1.00 92.25 187 TRP A N 1
ATOM 1405 C CA . TRP A 1 187 ? 9.963 -12.939 15.960 1.00 92.25 187 TRP A CA 1
ATOM 1406 C C . TRP A 1 187 ? 9.925 -12.494 17.426 1.00 92.25 187 TRP A C 1
ATOM 1408 O O . TRP A 1 187 ? 8.888 -12.098 17.949 1.00 92.25 187 TRP A O 1
ATOM 1418 N N . PHE A 1 188 ? 11.064 -12.557 18.101 1.00 95.88 188 PHE A N 1
ATOM 1419 C CA . PHE A 1 188 ? 11.266 -12.216 19.508 1.00 95.88 188 PHE A CA 1
ATOM 1420 C C . PHE A 1 188 ? 12.563 -11.417 19.632 1.00 95.88 188 PHE A C 1
ATOM 1422 O O . PHE A 1 188 ? 13.510 -11.680 18.902 1.00 95.88 188 PHE A O 1
ATOM 1429 N N . VAL A 1 189 ? 12.646 -10.444 20.537 1.00 94.69 189 VAL A N 1
ATOM 1430 C CA . VAL A 1 189 ? 13.800 -9.513 20.577 1.00 94.69 189 VAL A CA 1
ATOM 1431 C C . VAL A 1 189 ? 14.674 -9.655 21.822 1.00 94.69 189 VAL A C 1
ATOM 1433 O O . VAL A 1 189 ? 15.863 -9.343 21.794 1.00 94.69 189 VAL A O 1
ATOM 1436 N N . CYS A 1 190 ? 14.103 -10.131 22.929 1.00 95.56 190 CYS A N 1
ATOM 1437 C CA . CYS A 1 190 ? 14.818 -10.408 24.172 1.00 95.56 190 CYS A CA 1
ATOM 1438 C C . CYS A 1 190 ? 14.030 -11.380 25.063 1.00 95.56 190 CYS A C 1
ATOM 1440 O O . CYS A 1 190 ? 12.866 -11.679 24.782 1.00 95.56 190 CYS A O 1
ATOM 1442 N N . TYR A 1 191 ? 14.645 -11.856 26.149 1.00 96.12 191 TYR A N 1
ATOM 1443 C CA . TYR A 1 191 ? 13.958 -12.617 27.200 1.00 96.12 191 TYR A CA 1
ATOM 1444 C C . TYR A 1 191 ? 14.018 -11.926 28.570 1.00 96.12 191 TYR A C 1
ATOM 1446 O O . TYR A 1 191 ? 14.925 -11.142 28.851 1.00 96.12 191 TYR A O 1
ATOM 1454 N N . ALA A 1 192 ? 13.080 -12.247 29.458 1.00 94.81 192 ALA A N 1
ATOM 1455 C CA . ALA A 1 192 ? 13.089 -11.832 30.858 1.00 94.81 192 ALA A CA 1
ATOM 1456 C C . ALA A 1 192 ? 12.684 -12.989 31.782 1.00 94.81 192 ALA A C 1
ATOM 1458 O O . ALA A 1 192 ? 11.961 -13.893 31.367 1.00 94.81 192 ALA A O 1
ATOM 1459 N N . HIS A 1 193 ? 13.122 -12.928 33.042 1.00 94.44 193 HIS A N 1
ATOM 1460 C CA . HIS A 1 193 ? 12.606 -13.794 34.105 1.00 94.44 193 HIS A CA 1
ATOM 1461 C C . HIS A 1 193 ? 11.419 -13.129 34.809 1.00 94.44 193 HIS A C 1
ATOM 1463 O O . HIS A 1 193 ? 11.415 -11.909 35.002 1.00 94.44 193 HIS A O 1
ATOM 1469 N N . GLY A 1 194 ? 10.428 -13.916 35.220 1.00 92.50 194 GLY A N 1
ATOM 1470 C CA . GLY A 1 194 ? 9.232 -13.396 35.878 1.00 92.50 194 GLY A CA 1
ATOM 1471 C C . GLY A 1 194 ? 8.434 -14.434 36.666 1.00 92.50 194 GLY A C 1
ATOM 1472 O O . GLY A 1 194 ? 9.000 -15.228 37.412 1.00 92.50 194 GLY A O 1
ATOM 1473 N N . ALA A 1 195 ? 7.103 -14.404 36.579 1.00 91.38 195 ALA A N 1
ATOM 1474 C CA . ALA A 1 195 ? 6.254 -15.390 37.240 1.00 91.38 195 ALA A CA 1
ATOM 1475 C C . ALA A 1 195 ? 6.398 -16.764 36.575 1.00 91.38 195 ALA A C 1
ATOM 1477 O O . ALA A 1 195 ? 6.529 -16.867 35.354 1.00 91.38 195 ALA A O 1
ATOM 1478 N N . GLN A 1 196 ? 6.309 -17.825 37.379 1.00 93.38 196 GLN A N 1
ATOM 1479 C CA . GLN A 1 196 ? 6.225 -19.182 36.849 1.00 93.38 196 GLN A CA 1
ATOM 1480 C C . GLN A 1 196 ? 4.924 -19.374 36.066 1.00 93.38 196 GLN A C 1
ATOM 1482 O O . GLN A 1 196 ? 3.845 -18.982 36.511 1.00 93.38 196 GLN A O 1
ATOM 1487 N N . HIS A 1 197 ? 5.030 -20.032 34.919 1.00 91.75 197 HIS A N 1
ATOM 1488 C CA . HIS A 1 197 ? 3.904 -20.363 34.049 1.00 91.75 197 HIS A CA 1
ATOM 1489 C C . HIS A 1 197 ? 3.801 -21.880 33.822 1.00 91.75 197 HIS A C 1
ATOM 1491 O O . HIS A 1 197 ? 4.617 -22.654 34.321 1.00 91.75 197 HIS A O 1
ATOM 1497 N N . ALA A 1 198 ? 2.818 -22.329 33.034 1.00 89.62 198 ALA A N 1
ATOM 1498 C CA . ALA A 1 198 ? 2.507 -23.753 32.841 1.00 89.62 198 ALA A CA 1
ATOM 1499 C C . ALA A 1 198 ? 3.685 -24.614 32.333 1.00 89.62 198 ALA A C 1
ATOM 1501 O O . ALA A 1 198 ? 3.706 -25.815 32.583 1.00 89.62 198 ALA A O 1
ATOM 1502 N N . GLY A 1 199 ? 4.677 -24.008 31.670 1.00 86.69 199 GLY A N 1
ATOM 1503 C CA . GLY A 1 199 ? 5.918 -24.678 31.256 1.00 86.69 199 GLY A CA 1
ATOM 1504 C C . GLY A 1 199 ? 6.897 -25.033 32.383 1.00 86.69 199 GLY A C 1
ATOM 1505 O O . GLY A 1 199 ? 7.912 -25.661 32.112 1.00 86.69 199 GLY A O 1
ATOM 1506 N N . GLY A 1 200 ? 6.635 -24.640 33.635 1.00 88.56 200 GLY A N 1
ATOM 1507 C CA . GLY A 1 200 ? 7.469 -25.000 34.791 1.00 88.56 200 GLY A CA 1
ATOM 1508 C C . GLY A 1 200 ? 8.782 -24.219 34.939 1.00 88.56 200 GLY A C 1
ATOM 1509 O O . GLY A 1 200 ? 9.511 -24.460 35.899 1.00 88.56 200 GLY A O 1
ATOM 1510 N N . ASN A 1 201 ? 9.073 -23.275 34.041 1.00 91.62 201 ASN A N 1
ATOM 1511 C CA . ASN A 1 201 ? 10.138 -22.279 34.180 1.00 91.62 201 ASN A CA 1
ATOM 1512 C C . ASN A 1 201 ? 9.540 -20.864 34.353 1.00 91.62 201 ASN A C 1
ATOM 1514 O O . ASN A 1 201 ? 8.318 -20.706 34.460 1.00 91.62 201 ASN A O 1
ATOM 1518 N N . ASP A 1 202 ? 10.404 -19.860 34.466 1.00 94.44 202 ASP A N 1
ATOM 1519 C CA . ASP A 1 202 ? 10.061 -18.454 34.685 1.00 94.44 202 ASP A CA 1
ATOM 1520 C C . ASP A 1 202 ? 10.491 -17.549 33.519 1.00 94.44 202 ASP A C 1
ATOM 1522 O O . ASP A 1 202 ? 10.654 -16.347 33.718 1.00 94.44 202 ASP A O 1
ATOM 1526 N N . VAL A 1 203 ? 10.692 -18.107 32.321 1.00 96.44 203 VAL A N 1
ATOM 1527 C CA . VAL A 1 203 ? 11.246 -17.393 31.163 1.00 96.44 203 VAL A CA 1
ATOM 1528 C C . VAL A 1 203 ? 10.138 -16.863 30.260 1.00 96.44 203 VAL A C 1
ATOM 1530 O O . VAL A 1 203 ? 9.209 -17.570 29.888 1.00 96.44 203 VAL A O 1
ATOM 1533 N N . TRP A 1 204 ? 10.268 -15.609 29.848 1.00 97.69 204 TRP A N 1
ATOM 1534 C CA . TRP A 1 204 ? 9.309 -14.929 28.986 1.00 97.69 204 TRP A CA 1
ATOM 1535 C C . TRP A 1 204 ? 10.024 -14.253 27.821 1.00 97.69 204 TRP A C 1
ATOM 1537 O O . TRP A 1 204 ? 11.026 -13.574 28.034 1.00 97.69 204 TRP A O 1
ATOM 1547 N N . TYR A 1 205 ? 9.491 -14.383 26.608 1.00 97.31 205 TYR A N 1
ATOM 1548 C CA . TYR A 1 205 ? 10.049 -13.784 25.396 1.00 97.31 205 TYR A CA 1
ATOM 1549 C C . TYR A 1 205 ? 9.284 -12.524 24.997 1.00 97.31 205 TYR A C 1
ATOM 1551 O O . TYR A 1 205 ? 8.056 -12.528 24.935 1.00 97.31 205 TYR A O 1
ATOM 1559 N N . TYR A 1 206 ? 10.004 -11.437 24.730 1.00 97.62 206 TYR A N 1
ATOM 1560 C CA . TYR A 1 206 ? 9.415 -10.156 24.346 1.00 97.62 206 TYR A CA 1
ATOM 1561 C C . TYR A 1 206 ? 9.229 -10.072 22.828 1.00 97.62 206 TYR A C 1
ATOM 1563 O O . TYR A 1 206 ? 10.154 -10.370 22.067 1.00 97.62 206 TYR A O 1
ATOM 1571 N N . THR A 1 207 ? 8.029 -9.691 22.394 1.00 97.50 207 THR A N 1
ATOM 1572 C CA . THR A 1 207 ? 7.596 -9.689 20.987 1.00 97.50 207 THR A CA 1
ATOM 1573 C C . THR A 1 207 ? 6.425 -8.719 20.773 1.00 97.50 207 THR A C 1
ATOM 1575 O O . THR A 1 207 ? 5.887 -8.156 21.733 1.00 97.50 207 THR A O 1
ATOM 1578 N N . GLN A 1 208 ? 6.008 -8.540 19.521 1.00 96.56 208 GLN A N 1
ATOM 1579 C CA . GLN A 1 208 ? 4.781 -7.857 19.135 1.00 96.56 208 GLN A CA 1
ATOM 1580 C C . GLN A 1 208 ? 3.741 -8.865 18.632 1.00 96.56 208 GLN A C 1
ATOM 1582 O O . GLN A 1 208 ? 4.021 -9.667 17.749 1.00 96.56 208 GLN A O 1
ATOM 1587 N N . GLY A 1 209 ? 2.531 -8.819 19.186 1.00 90.06 209 GLY A N 1
ATOM 1588 C CA . GLY A 1 209 ? 1.435 -9.701 18.774 1.00 90.06 209 GLY A CA 1
ATOM 1589 C C . GLY A 1 209 ? 0.707 -9.223 17.526 1.00 90.06 209 GLY A C 1
ATOM 1590 O O . GLY A 1 209 ? 0.677 -8.030 17.229 1.00 90.06 209 GLY A O 1
ATOM 1591 N N . ASP A 1 210 ? 0.035 -10.153 16.853 1.00 84.88 210 ASP A N 1
ATOM 1592 C CA . ASP A 1 210 ? -0.773 -9.879 15.658 1.00 84.88 210 ASP A CA 1
ATOM 1593 C C . ASP A 1 210 ? -2.070 -9.119 15.985 1.00 84.88 210 ASP A C 1
ATOM 1595 O O . ASP A 1 210 ? -2.621 -8.404 15.147 1.00 84.88 210 ASP A O 1
ATOM 1599 N N . ARG A 1 211 ? -2.567 -9.254 17.223 1.00 85.88 211 ARG A N 1
ATOM 1600 C CA . ARG A 1 211 ? -3.769 -8.565 17.717 1.00 85.88 211 ARG A CA 1
ATOM 1601 C C . ARG A 1 211 ? -3.510 -7.857 19.033 1.00 85.88 211 ARG A C 1
ATOM 1603 O O . ARG A 1 211 ? -2.858 -8.396 19.922 1.00 85.88 211 ARG A O 1
ATOM 1610 N N . VAL A 1 212 ? -4.133 -6.695 19.209 1.00 83.56 212 VAL A N 1
ATOM 1611 C CA . VAL A 1 212 ? -4.122 -5.933 20.465 1.00 83.56 212 VAL A CA 1
ATOM 1612 C C . VAL A 1 212 ? -5.389 -6.192 21.285 1.00 83.56 212 VAL A C 1
ATOM 1614 O O . VAL A 1 212 ? -6.490 -6.284 20.741 1.00 83.56 212 VAL A O 1
ATOM 1617 N N . VAL A 1 213 ? -5.257 -6.292 22.611 1.00 81.56 213 VAL A N 1
ATOM 1618 C CA . VAL A 1 213 ? -6.415 -6.336 23.519 1.00 81.56 213 VAL A CA 1
ATOM 1619 C C . VAL A 1 213 ? -7.046 -4.945 23.623 1.00 81.56 213 VAL A C 1
ATOM 1621 O O . VAL A 1 213 ? -6.352 -3.930 23.709 1.00 81.56 213 VAL A O 1
ATOM 1624 N N . GLY A 1 214 ? -8.380 -4.882 23.645 1.00 72.19 214 GLY A N 1
ATOM 1625 C CA . GLY A 1 214 ? -9.118 -3.627 23.804 1.00 72.19 214 GLY A CA 1
ATOM 1626 C C . GLY A 1 214 ? -8.654 -2.831 25.031 1.00 72.19 214 GLY A C 1
ATOM 1627 O O . GLY A 1 214 ? -8.534 -3.373 26.126 1.00 72.19 214 GLY A O 1
ATOM 1628 N N . GLY A 1 215 ? -8.373 -1.539 24.842 1.00 73.69 215 GLY A N 1
ATOM 1629 C CA . GLY A 1 215 ? -7.841 -0.660 25.893 1.00 73.69 215 GLY A CA 1
ATOM 1630 C C . GLY A 1 215 ? -6.314 -0.682 26.057 1.00 73.69 215 GLY A C 1
ATOM 1631 O O . GLY A 1 215 ? -5.793 0.133 26.810 1.00 73.69 215 GLY A O 1
ATOM 1632 N N . GLN A 1 216 ? -5.589 -1.541 25.330 1.00 77.44 216 GLN A N 1
ATOM 1633 C CA . GLN A 1 216 ? -4.116 -1.635 25.364 1.00 77.44 216 GLN A CA 1
ATOM 1634 C C . GLN A 1 216 ? -3.450 -1.107 24.076 1.00 77.44 216 GLN A C 1
ATOM 1636 O O . GLN A 1 216 ? -2.289 -1.398 23.798 1.00 77.44 216 GLN A O 1
ATOM 1641 N N . GLY A 1 217 ? -4.170 -0.302 23.285 1.00 62.19 217 GLY A N 1
ATOM 1642 C CA . GLY A 1 217 ? -3.724 0.206 21.977 1.00 62.19 217 GLY A CA 1
ATOM 1643 C C . GLY A 1 217 ? -2.388 0.956 21.997 1.00 62.19 217 GLY A C 1
ATOM 1644 O O . GLY A 1 217 ? -1.601 0.831 21.062 1.00 62.19 217 GLY A O 1
ATOM 1645 N N . SER A 1 218 ? -2.080 1.664 23.088 1.00 72.00 218 SER A N 1
ATOM 1646 C CA . SER A 1 218 ? -0.806 2.378 23.261 1.00 72.00 218 SER A CA 1
ATOM 1647 C C . SER A 1 218 ? 0.415 1.457 23.261 1.00 72.00 218 SER A C 1
ATOM 1649 O O . SER A 1 218 ? 1.503 1.902 22.914 1.00 72.00 218 SER A O 1
ATOM 1651 N N . ARG A 1 219 ? 0.240 0.174 23.599 1.00 79.19 219 ARG A N 1
ATOM 1652 C CA . ARG A 1 219 ? 1.306 -0.831 23.560 1.00 79.19 219 ARG A CA 1
ATOM 1653 C C . ARG A 1 219 ? 1.492 -1.456 22.187 1.00 79.19 219 ARG A C 1
ATOM 1655 O O . ARG A 1 219 ? 2.460 -2.175 22.001 1.00 79.19 219 ARG A O 1
ATOM 1662 N N . ARG A 1 220 ? 0.587 -1.229 21.225 1.00 84.31 220 ARG A N 1
ATOM 1663 C CA . ARG A 1 220 ? 0.659 -1.819 19.872 1.00 84.31 220 ARG A CA 1
ATOM 1664 C C . ARG A 1 220 ? 0.896 -3.340 19.888 1.00 84.31 220 ARG A C 1
ATOM 1666 O O . ARG A 1 220 ? 1.684 -3.839 19.094 1.00 84.31 220 ARG A O 1
ATOM 1673 N N . ALA A 1 221 ? 0.249 -4.039 20.825 1.00 88.38 221 ALA A N 1
ATOM 1674 C CA . ALA A 1 221 ? 0.405 -5.475 21.084 1.00 88.38 221 ALA A CA 1
ATOM 1675 C C . ALA A 1 221 ? 1.818 -5.942 21.499 1.00 88.38 221 ALA A C 1
ATOM 1677 O O . ALA A 1 221 ? 2.068 -7.143 21.531 1.00 88.38 221 ALA A O 1
ATOM 1678 N N . TRP A 1 222 ? 2.726 -5.039 21.868 1.00 95.81 222 TRP A N 1
ATOM 1679 C CA . TRP A 1 222 ? 4.009 -5.413 22.460 1.00 95.81 222 TRP A CA 1
ATOM 1680 C C . TRP A 1 222 ? 3.838 -5.954 23.874 1.00 95.81 222 TRP A C 1
ATOM 1682 O O . TRP A 1 222 ? 3.197 -5.328 24.730 1.00 95.81 222 TRP A O 1
ATOM 1692 N N . GLY A 1 223 ? 4.443 -7.109 24.125 1.00 96.00 223 GLY A N 1
ATOM 1693 C CA . GLY A 1 223 ? 4.356 -7.786 25.406 1.00 96.00 223 GLY A CA 1
ATOM 1694 C C . GLY A 1 223 ? 5.234 -9.026 25.499 1.00 96.00 223 GLY A C 1
ATOM 1695 O O . GLY A 1 223 ? 6.012 -9.354 24.608 1.00 96.00 223 GLY A O 1
ATOM 1696 N N . TYR A 1 224 ? 5.093 -9.706 26.627 1.00 97.62 224 TYR A N 1
ATOM 1697 C CA . TYR A 1 224 ? 5.821 -10.911 26.982 1.00 97.62 224 TYR A CA 1
ATOM 1698 C C . TYR A 1 224 ? 4.961 -12.142 26.699 1.00 97.62 224 TYR A C 1
ATOM 1700 O O . TYR A 1 224 ? 3.834 -12.235 27.189 1.00 97.62 224 TYR A O 1
ATOM 1708 N N . MET A 1 225 ? 5.497 -13.086 25.932 1.00 97.44 225 MET A N 1
ATOM 1709 C CA . MET A 1 225 ? 4.941 -14.421 25.726 1.00 97.44 225 MET A CA 1
ATOM 1710 C C . MET A 1 225 ? 5.624 -15.406 26.684 1.00 97.44 225 MET A C 1
ATOM 1712 O O . MET A 1 225 ? 6.852 -15.366 26.793 1.00 97.44 225 MET A O 1
ATOM 1716 N N . PRO A 1 226 ? 4.890 -16.287 27.385 1.00 97.12 226 PRO A N 1
ATOM 1717 C CA . PRO A 1 226 ? 5.523 -17.297 28.227 1.00 97.12 226 PRO A CA 1
ATOM 1718 C C . PRO A 1 226 ? 6.287 -18.300 27.358 1.00 97.12 226 PRO A C 1
ATOM 1720 O O . PRO A 1 226 ? 5.809 -18.684 26.290 1.00 97.12 226 PRO A O 1
ATOM 1723 N N . ALA A 1 227 ? 7.441 -18.776 27.825 1.00 95.25 227 ALA A N 1
ATOM 1724 C CA . ALA A 1 227 ? 8.275 -19.687 27.044 1.00 95.25 227 ALA A CA 1
ATOM 1725 C C . ALA A 1 227 ? 7.560 -20.992 26.655 1.00 95.25 227 ALA A C 1
ATOM 1727 O O . ALA A 1 227 ? 7.842 -21.559 25.609 1.00 95.25 227 ALA A O 1
ATOM 1728 N N . VAL A 1 228 ? 6.562 -21.428 27.434 1.00 94.50 228 VAL A N 1
ATOM 1729 C CA . VAL A 1 228 ? 5.734 -22.605 27.102 1.00 94.50 228 VAL A CA 1
ATOM 1730 C C . VAL A 1 228 ? 4.964 -22.472 25.780 1.00 94.50 228 VAL A C 1
ATOM 1732 O O . VAL A 1 228 ? 4.577 -23.484 25.200 1.00 94.50 228 VAL A O 1
ATOM 1735 N N . ASP A 1 229 ? 4.733 -21.245 25.309 1.00 96.12 229 ASP A N 1
ATOM 1736 C CA . ASP A 1 229 ? 4.045 -20.961 24.047 1.00 96.12 229 ASP A CA 1
ATOM 1737 C C . ASP A 1 229 ? 5.026 -20.653 22.894 1.00 96.12 229 ASP A C 1
ATOM 1739 O O . ASP A 1 229 ? 4.585 -20.351 21.783 1.00 96.12 229 ASP A O 1
ATOM 1743 N N . VAL A 1 230 ? 6.340 -20.777 23.128 1.00 93.00 230 VAL A N 1
ATOM 1744 C CA . VAL A 1 230 ? 7.411 -20.582 22.137 1.00 93.00 230 VAL A CA 1
ATOM 1745 C C . VAL A 1 230 ? 8.195 -21.883 21.957 1.00 93.00 230 VAL A C 1
ATOM 1747 O O . VAL A 1 230 ? 8.564 -22.552 22.915 1.00 93.00 230 VAL A O 1
ATOM 1750 N N . SER A 1 231 ? 8.471 -22.273 20.715 1.00 86.88 231 SER A N 1
ATOM 1751 C CA . SER A 1 231 ? 9.207 -23.502 20.418 1.00 86.88 231 SER A CA 1
ATOM 1752 C C . SER A 1 231 ? 10.719 -23.281 20.518 1.00 86.88 231 SER A C 1
ATOM 1754 O O . SER A 1 231 ? 11.384 -22.908 19.554 1.00 86.88 231 SER A O 1
ATOM 1756 N N . THR A 1 232 ? 11.293 -23.503 21.693 1.00 81.69 232 THR A N 1
ATOM 1757 C CA . THR A 1 232 ? 12.735 -23.355 21.946 1.00 81.69 232 THR A CA 1
ATOM 1758 C C . THR A 1 232 ? 13.345 -24.672 22.431 1.00 81.69 232 THR A C 1
ATOM 1760 O O . THR A 1 232 ? 12.670 -25.517 23.022 1.00 81.69 232 THR A O 1
ATOM 1763 N N . ARG A 1 233 ? 14.645 -24.894 22.170 1.00 74.50 233 ARG A N 1
ATOM 1764 C CA . ARG A 1 233 ? 15.372 -26.092 22.667 1.00 74.50 233 ARG A CA 1
ATOM 1765 C C . ARG A 1 233 ? 15.705 -26.017 24.141 1.00 74.50 233 ARG A C 1
ATOM 1767 O O . ARG A 1 233 ? 15.974 -27.037 24.768 1.00 74.50 233 ARG A O 1
ATOM 1774 N N . GLN A 1 234 ? 15.731 -24.803 24.656 1.00 80.62 234 GLN A N 1
ATOM 1775 C CA . GLN A 1 234 ? 15.960 -24.485 26.045 1.00 80.62 234 GLN A CA 1
ATOM 1776 C C . GLN A 1 234 ? 15.485 -23.061 26.295 1.00 80.62 234 GLN A C 1
ATOM 1778 O O . GLN A 1 234 ? 15.472 -22.235 25.378 1.00 80.62 234 GLN A O 1
ATOM 1783 N N . ASP A 1 235 ? 15.180 -22.787 27.555 1.00 87.94 235 ASP A N 1
ATOM 1784 C CA . ASP A 1 235 ? 14.789 -21.474 28.027 1.00 87.94 235 ASP A CA 1
ATOM 1785 C C . ASP A 1 235 ? 15.705 -21.039 29.180 1.00 87.94 235 ASP A C 1
ATOM 1787 O O . ASP A 1 235 ? 15.880 -21.808 30.131 1.00 87.94 235 ASP A O 1
ATOM 1791 N N . PRO A 1 236 ? 16.270 -19.821 29.129 1.00 90.50 236 PRO A N 1
ATOM 1792 C CA . PRO A 1 236 ? 16.279 -18.939 27.965 1.00 90.50 236 PRO A CA 1
ATOM 1793 C C . PRO A 1 236 ? 17.088 -19.538 26.808 1.00 90.50 236 PRO A C 1
ATOM 1795 O O . PRO A 1 236 ? 18.030 -20.314 27.001 1.00 90.50 236 PRO A O 1
ATOM 1798 N N . TYR A 1 237 ? 16.709 -19.181 25.586 1.00 82.75 237 TYR A N 1
ATOM 1799 C CA . TYR A 1 237 ? 17.449 -19.596 24.404 1.00 82.75 237 TYR A CA 1
ATOM 1800 C C . TYR A 1 237 ? 18.838 -18.938 24.370 1.00 82.75 237 TYR A C 1
ATOM 1802 O O . TYR A 1 237 ? 18.944 -17.723 24.503 1.00 82.75 237 TYR A O 1
ATOM 1810 N N . ASP A 1 238 ? 19.903 -19.722 24.168 1.00 71.94 238 ASP A N 1
ATOM 1811 C CA . ASP A 1 238 ? 21.295 -19.302 24.437 1.00 71.94 238 ASP A CA 1
ATOM 1812 C C . ASP A 1 238 ? 21.736 -17.994 23.757 1.00 71.94 238 ASP A C 1
ATOM 1814 O O . ASP A 1 238 ? 22.568 -17.271 24.301 1.00 71.94 238 ASP A O 1
ATOM 1818 N N . SER A 1 239 ? 21.212 -17.682 22.567 1.00 75.94 239 SER A N 1
ATOM 1819 C CA . SER A 1 239 ? 21.652 -16.513 21.793 1.00 75.94 239 SER A CA 1
ATOM 1820 C C . SER A 1 239 ? 20.765 -15.277 21.935 1.00 75.94 239 SER A C 1
ATOM 1822 O O . SER A 1 239 ? 21.173 -14.213 21.476 1.00 75.94 239 SER A O 1
ATOM 1824 N N . ILE A 1 240 ? 19.552 -15.396 22.488 1.00 85.31 240 ILE A N 1
ATOM 1825 C CA . ILE A 1 240 ? 18.674 -14.228 22.639 1.00 85.31 240 ILE A CA 1
ATOM 1826 C C . ILE A 1 240 ? 19.111 -13.434 23.878 1.00 85.31 240 ILE A C 1
ATOM 1828 O O . ILE A 1 240 ? 19.300 -14.021 24.944 1.00 85.31 240 ILE A O 1
ATOM 1832 N N . PRO A 1 241 ? 19.328 -12.112 23.785 1.00 85.62 241 PRO A N 1
ATOM 1833 C CA . PRO A 1 241 ? 19.791 -11.337 24.924 1.00 85.62 241 PRO A CA 1
ATOM 1834 C C . PRO A 1 241 ? 18.688 -11.200 25.978 1.00 85.62 241 PRO A C 1
ATOM 1836 O O . PRO A 1 241 ? 17.495 -11.169 25.667 1.00 85.62 241 PRO A O 1
ATOM 1839 N N . ALA A 1 242 ? 19.088 -11.050 27.240 1.00 92.06 242 ALA A N 1
ATOM 1840 C CA . ALA A 1 242 ? 18.164 -10.613 28.280 1.00 92.06 242 ALA A CA 1
ATOM 1841 C C . ALA A 1 242 ? 17.679 -9.185 27.973 1.00 92.06 242 ALA A C 1
ATOM 1843 O O . ALA A 1 242 ? 18.448 -8.355 27.479 1.00 92.06 242 ALA A O 1
ATOM 1844 N N . CYS A 1 243 ? 16.424 -8.870 28.287 1.00 90.69 243 CYS A N 1
ATOM 1845 C CA . CYS A 1 243 ? 15.892 -7.524 28.123 1.00 90.69 243 CYS A CA 1
ATOM 1846 C C . CYS A 1 243 ? 16.682 -6.557 29.022 1.00 90.69 243 CYS A C 1
ATOM 1848 O O . CYS A 1 243 ? 16.710 -6.687 30.249 1.00 90.69 243 CYS A O 1
ATOM 1850 N N . SER A 1 244 ? 17.369 -5.593 28.409 1.00 75.38 244 SER A N 1
ATOM 1851 C CA . SER A 1 244 ? 18.195 -4.607 29.104 1.00 75.38 244 SER A CA 1
ATOM 1852 C C . SER A 1 244 ? 17.313 -3.635 29.897 1.00 75.38 244 SER A C 1
ATOM 1854 O O . SER A 1 244 ? 16.859 -2.632 29.354 1.00 75.38 244 SER A O 1
ATOM 1856 N N . GLY A 1 245 ? 17.040 -3.945 31.169 1.00 53.00 245 GLY A N 1
ATOM 1857 C CA . GLY A 1 245 ? 16.214 -3.098 32.041 1.00 53.00 245 GLY A CA 1
ATOM 1858 C C . GLY A 1 245 ? 15.471 -3.849 33.143 1.00 53.00 245 GLY A C 1
ATOM 1859 O O . GLY A 1 245 ? 14.271 -3.661 33.289 1.00 53.00 245 GLY A O 1
ATOM 1860 N N . GLY A 1 246 ? 16.168 -4.693 33.914 1.00 34.59 246 GLY A N 1
ATOM 1861 C CA . GLY A 1 246 ? 15.631 -5.520 35.007 1.00 34.59 246 GLY A CA 1
ATOM 1862 C C . GLY A 1 246 ? 15.042 -4.768 36.212 1.00 34.59 246 GLY A C 1
ATOM 1863 O O . GLY A 1 246 ? 15.389 -5.060 37.353 1.00 34.59 246 GLY A O 1
ATOM 1864 N N . SER A 1 247 ? 14.128 -3.832 35.988 1.00 31.72 247 SER A N 1
ATOM 1865 C CA . SER A 1 247 ? 13.130 -3.438 36.970 1.00 31.72 247 SER A CA 1
ATOM 1866 C C . SER A 1 247 ? 11.768 -3.791 36.398 1.00 31.72 247 SER A C 1
ATOM 1868 O O . SER A 1 247 ? 11.323 -3.203 35.413 1.00 31.72 247 SER A O 1
ATOM 1870 N N . THR A 1 248 ? 11.121 -4.759 37.036 1.00 36.75 248 THR A N 1
ATOM 1871 C CA . THR A 1 248 ? 9.672 -4.954 37.044 1.00 36.75 248 THR A CA 1
ATOM 1872 C C . THR A 1 248 ? 8.958 -3.610 36.843 1.00 36.75 248 THR A C 1
ATOM 1874 O O . THR A 1 248 ? 9.276 -2.672 37.584 1.00 36.75 248 THR A O 1
ATOM 1877 N N . PRO A 1 249 ? 8.009 -3.469 35.894 1.00 33.62 249 PRO A N 1
ATOM 1878 C CA . PRO A 1 249 ? 7.163 -2.284 35.852 1.00 33.62 249 PRO A CA 1
ATOM 1879 C C . PRO A 1 249 ? 6.524 -2.152 37.239 1.00 33.62 249 PRO A C 1
ATOM 1881 O O . PRO A 1 249 ? 5.869 -3.102 37.679 1.00 33.62 249 PRO A O 1
ATOM 1884 N N . PRO A 1 250 ? 6.744 -1.059 37.990 1.00 31.98 250 PRO A N 1
ATOM 1885 C CA . PRO A 1 250 ? 6.139 -0.938 39.300 1.00 31.98 250 PRO A CA 1
ATOM 1886 C C . PRO A 1 250 ? 4.628 -0.974 39.109 1.00 31.98 250 PRO A C 1
ATOM 1888 O O . PRO A 1 250 ? 4.080 -0.176 38.346 1.00 31.98 250 PRO A O 1
ATOM 1891 N N . GLY A 1 251 ? 3.959 -1.879 39.822 1.00 35.97 251 GLY A N 1
ATOM 1892 C CA . GLY A 1 251 ? 2.525 -1.824 40.088 1.00 35.97 251 GLY A CA 1
ATOM 1893 C C . GLY A 1 251 ? 2.187 -0.583 40.916 1.00 35.97 251 GLY A C 1
ATOM 1894 O O . GLY A 1 251 ? 1.823 -0.679 42.084 1.00 35.97 251 GLY A O 1
ATOM 1895 N N . GLY A 1 252 ? 2.376 0.591 40.322 1.00 26.34 252 GLY A N 1
ATOM 1896 C CA . GLY A 1 252 ? 2.107 1.897 40.888 1.00 26.34 252 GLY A CA 1
ATOM 1897 C C . GLY A 1 252 ? 0.923 2.512 40.166 1.00 26.34 252 GLY A C 1
ATOM 1898 O O . GLY A 1 252 ? 0.928 2.665 38.948 1.00 26.34 252 GLY A O 1
ATOM 1899 N N . THR A 1 253 ? -0.098 2.859 40.940 1.00 26.48 253 THR A N 1
ATOM 1900 C CA . THR A 1 253 ? -1.174 3.773 40.557 1.00 26.48 253 THR A CA 1
ATOM 1901 C C . THR A 1 253 ? -0.646 4.903 39.676 1.00 26.48 253 THR A C 1
ATOM 1903 O O . THR A 1 253 ? 0.232 5.651 40.105 1.00 26.48 253 THR A O 1
ATOM 1906 N N . ILE A 1 254 ? -1.194 5.005 38.463 1.00 27.64 254 ILE A N 1
ATOM 1907 C CA . ILE A 1 254 ? -0.862 6.032 37.473 1.00 27.64 254 ILE A CA 1
ATOM 1908 C C . ILE A 1 254 ? -0.986 7.419 38.124 1.00 27.64 254 ILE A C 1
ATOM 1910 O O . ILE A 1 254 ? -2.094 7.805 38.510 1.00 27.64 254 ILE A O 1
ATOM 1914 N N . PRO A 1 255 ? 0.106 8.197 38.234 1.00 23.98 255 PRO A N 1
ATOM 1915 C CA . PRO A 1 255 ? -0.002 9.629 38.420 1.00 23.98 255 PRO A CA 1
ATOM 1916 C C . PRO A 1 255 ? -0.573 10.195 37.122 1.00 23.98 255 PRO A C 1
ATOM 1918 O O . PRO A 1 255 ? 0.013 10.059 36.049 1.00 23.98 255 PRO A O 1
ATOM 1921 N N . VAL A 1 256 ? -1.751 10.800 37.212 1.00 39.84 256 VAL A N 1
ATOM 1922 C CA . VAL A 1 256 ? -2.307 11.616 36.134 1.00 39.84 256 VAL A CA 1
ATOM 1923 C C . VAL A 1 256 ? -1.360 12.802 35.929 1.00 39.84 256 VAL A C 1
ATOM 1925 O O . VAL A 1 256 ? -1.318 13.697 36.770 1.00 39.84 256 VAL A O 1
ATOM 1928 N N . GLY A 1 257 ? -0.590 12.796 34.840 1.00 29.55 257 GLY A N 1
ATOM 1929 C CA . GLY A 1 257 ? 0.212 13.951 34.430 1.00 29.55 257 GLY A CA 1
ATOM 1930 C C . GLY A 1 257 ? 1.323 13.631 33.431 1.00 29.55 257 GLY A C 1
ATOM 1931 O O . GLY A 1 257 ? 2.452 13.398 33.839 1.00 29.55 257 GLY A O 1
ATOM 1932 N N . ASP A 1 258 ? 0.994 13.602 32.138 1.00 26.03 258 ASP A N 1
ATOM 1933 C CA . ASP A 1 258 ? 1.418 14.597 31.129 1.00 26.03 258 ASP A CA 1
ATOM 1934 C C . ASP A 1 258 ? 1.273 13.991 29.717 1.00 26.03 258 ASP A C 1
ATOM 1936 O O . ASP A 1 258 ? 2.047 13.144 29.273 1.00 26.03 258 ASP A O 1
ATOM 1940 N N . THR A 1 259 ? 0.206 14.378 29.021 1.00 31.17 259 THR A N 1
ATOM 1941 C CA . THR A 1 259 ? -0.131 13.948 27.659 1.00 31.17 259 THR A CA 1
ATOM 1942 C C . THR A 1 259 ? 0.632 14.779 26.634 1.00 31.17 259 THR A C 1
ATOM 1944 O O . THR A 1 259 ? 0.056 15.645 25.976 1.00 31.17 259 THR A O 1
ATOM 1947 N N . THR A 1 260 ? 1.917 14.494 26.456 1.00 31.61 260 THR A N 1
ATOM 1948 C CA . THR A 1 260 ? 2.660 14.937 25.270 1.00 31.61 260 THR A CA 1
ATOM 1949 C C . THR A 1 260 ? 3.013 13.725 24.410 1.00 31.61 260 THR A C 1
ATOM 1951 O O . THR A 1 260 ? 4.152 13.280 24.337 1.00 31.61 260 THR A O 1
ATOM 1954 N N . THR A 1 261 ? 2.005 13.153 23.740 1.00 44.59 261 THR A N 1
ATOM 1955 C CA . THR A 1 261 ? 2.239 12.252 22.601 1.00 44.59 261 THR A CA 1
ATOM 1956 C C . THR A 1 261 ? 2.966 13.044 21.522 1.00 44.59 261 THR A C 1
ATOM 1958 O O . THR A 1 261 ? 2.365 13.902 20.873 1.00 44.59 261 THR A O 1
ATOM 1961 N N . THR A 1 262 ? 4.262 12.801 21.361 1.00 54.69 262 THR A N 1
ATOM 1962 C CA . THR A 1 262 ? 5.049 13.375 20.273 1.00 54.69 262 THR A CA 1
ATOM 1963 C C . THR A 1 262 ? 4.494 12.875 18.940 1.00 54.69 262 THR A C 1
ATOM 1965 O O . THR A 1 262 ? 4.284 11.677 18.749 1.00 54.69 262 THR A O 1
ATOM 1968 N N . THR A 1 263 ? 4.202 13.800 18.023 1.00 61.75 263 THR A N 1
ATOM 1969 C CA . THR A 1 263 ? 3.777 13.465 16.659 1.00 61.75 263 THR A CA 1
ATOM 1970 C C . THR A 1 263 ? 4.853 12.594 16.000 1.00 61.75 263 THR A C 1
ATOM 1972 O O . THR A 1 263 ? 6.020 12.999 16.014 1.00 61.75 263 THR A O 1
ATOM 1975 N N . PRO A 1 264 ? 4.514 11.415 15.444 1.00 69.88 264 PRO A N 1
ATOM 1976 C CA . PRO A 1 264 ? 5.474 10.594 14.725 1.00 69.88 264 PRO A CA 1
ATOM 1977 C C . PRO A 1 264 ? 6.069 11.388 13.559 1.00 69.88 264 PRO A C 1
ATOM 1979 O O . PRO A 1 264 ? 5.382 12.233 12.976 1.00 69.88 264 PRO A O 1
ATOM 1982 N N . PRO A 1 265 ? 7.342 11.149 13.208 1.00 72.25 265 PRO A N 1
ATOM 1983 C CA . PRO A 1 265 ? 7.953 11.838 12.087 1.00 72.25 265 PRO A CA 1
ATOM 1984 C C . PRO A 1 265 ? 7.194 11.491 10.803 1.00 72.25 265 PRO A C 1
ATOM 1986 O O . PRO A 1 265 ? 6.999 10.319 10.483 1.00 72.25 265 PRO A O 1
ATOM 1989 N N . LYS A 1 266 ? 6.773 12.524 10.070 1.00 84.12 266 LYS A N 1
ATOM 1990 C CA . LYS A 1 266 ? 6.164 12.364 8.749 1.00 84.12 266 LYS A CA 1
ATOM 1991 C C . LYS A 1 266 ? 7.177 11.716 7.791 1.00 84.12 266 LYS A C 1
ATOM 1993 O O . LYS A 1 266 ? 8.325 12.171 7.765 1.00 84.12 266 LYS A O 1
ATOM 1998 N N . PRO A 1 267 ? 6.777 10.737 6.959 1.00 83.12 267 PRO A N 1
ATOM 1999 C CA . PRO A 1 267 ? 7.624 10.245 5.875 1.00 83.12 267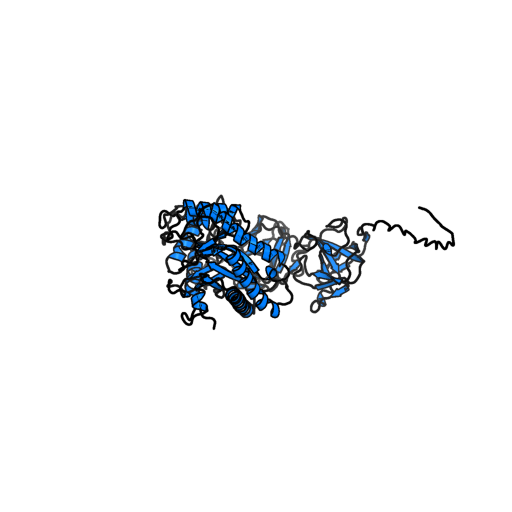 PRO A CA 1
ATOM 2000 C C . PRO A 1 267 ? 7.945 11.364 4.869 1.00 83.12 267 PRO A C 1
ATOM 2002 O O . PRO A 1 267 ? 7.227 12.369 4.764 1.00 83.12 267 PRO A O 1
ATOM 2005 N N . ALA A 1 268 ? 9.029 11.200 4.107 1.00 85.12 268 ALA A N 1
ATOM 2006 C CA . ALA A 1 268 ? 9.328 12.108 3.000 1.00 85.12 268 ALA A CA 1
ATOM 2007 C C . ALA A 1 268 ? 8.162 12.124 1.995 1.00 85.12 268 ALA A C 1
ATOM 2009 O O . ALA A 1 268 ? 7.516 11.101 1.789 1.00 85.12 268 ALA A O 1
ATOM 2010 N N . THR A 1 269 ? 7.877 13.295 1.420 1.00 89.06 269 THR A N 1
ATOM 2011 C CA . THR A 1 269 ? 6.746 13.464 0.501 1.00 89.06 269 THR A CA 1
ATOM 2012 C C . THR A 1 269 ? 7.056 12.843 -0.860 1.00 89.06 269 THR A C 1
ATOM 2014 O O . THR A 1 269 ? 8.063 13.198 -1.475 1.00 89.06 269 THR A O 1
ATOM 2017 N N . ASP A 1 270 ? 6.185 11.956 -1.325 1.00 90.69 270 ASP A N 1
ATOM 2018 C CA . ASP A 1 270 ? 6.197 11.381 -2.669 1.00 90.69 270 ASP A CA 1
ATOM 2019 C C . ASP A 1 270 ? 5.396 12.257 -3.639 1.00 90.69 270 ASP A C 1
ATOM 2021 O O . ASP A 1 270 ? 4.503 13.004 -3.230 1.00 90.69 270 ASP A O 1
ATOM 2025 N N . ARG A 1 271 ? 5.725 12.214 -4.933 1.00 89.62 271 ARG A N 1
ATOM 2026 C CA . ARG A 1 271 ? 5.079 13.084 -5.925 1.00 89.62 271 ARG A CA 1
ATOM 2027 C C . ARG A 1 271 ? 4.076 12.327 -6.780 1.00 89.62 271 ARG A C 1
ATOM 2029 O O . ARG A 1 271 ? 4.467 11.458 -7.551 1.00 89.62 271 ARG A O 1
ATOM 2036 N N . SER A 1 272 ? 2.814 12.735 -6.692 1.00 94.06 272 SER A N 1
ATOM 2037 C CA . SER A 1 272 ? 1.700 12.244 -7.511 1.00 94.06 272 SER A CA 1
ATOM 2038 C C . SER A 1 272 ? 1.334 13.266 -8.589 1.00 94.06 272 SER A C 1
ATOM 2040 O O . SER A 1 272 ? 1.734 14.432 -8.515 1.00 94.06 272 SER A O 1
ATOM 2042 N N . PHE A 1 273 ? 0.584 12.861 -9.620 1.00 94.25 273 PHE A N 1
ATOM 2043 C CA . PHE A 1 273 ? 0.334 13.740 -10.765 1.00 94.25 273 PHE A CA 1
ATOM 2044 C C . PHE A 1 273 ? -1.073 13.667 -11.357 1.00 94.25 273 PHE A C 1
ATOM 2046 O O . PHE A 1 273 ? -1.548 12.593 -11.716 1.00 94.25 273 PHE A O 1
ATOM 2053 N N . TYR A 1 274 ? -1.659 14.837 -11.625 1.00 94.44 274 TYR A N 1
ATOM 2054 C CA . TYR A 1 274 ? -2.696 15.004 -12.642 1.00 94.44 274 TYR A CA 1
ATOM 2055 C C . TYR A 1 274 ? -2.045 15.024 -14.029 1.00 94.44 274 TYR A C 1
ATOM 2057 O O . TYR A 1 274 ? -1.318 15.961 -14.387 1.00 94.44 274 TYR A O 1
ATOM 2065 N N . VAL A 1 275 ? -2.287 13.977 -14.819 1.00 95.94 275 VAL A N 1
ATOM 2066 C CA . VAL A 1 275 ? -1.573 13.744 -16.082 1.00 95.94 275 VAL A CA 1
ATOM 2067 C C . VAL A 1 275 ? -2.180 14.554 -17.222 1.00 95.94 275 VAL A C 1
ATOM 2069 O O . VAL A 1 275 ? -3.244 14.232 -17.727 1.00 95.94 275 VAL A O 1
ATOM 2072 N N . GLN A 1 276 ? -1.472 15.584 -17.688 1.00 93.31 276 GLN A N 1
ATOM 2073 C CA . GLN A 1 276 ? -1.910 16.455 -18.793 1.00 93.31 276 GLN A CA 1
ATOM 2074 C C . GLN A 1 276 ? -1.134 16.239 -20.105 1.00 93.31 276 GLN A C 1
ATOM 2076 O O . GLN A 1 276 ? -1.357 16.941 -21.090 1.00 93.31 276 GLN A O 1
ATOM 2081 N N . SER A 1 277 ? -0.209 15.278 -20.129 1.00 91.25 277 SER A N 1
ATOM 2082 C CA . SER A 1 277 ? 0.613 14.929 -21.291 1.00 91.25 277 SER A CA 1
ATOM 2083 C C . SER A 1 277 ? 0.951 13.442 -21.253 1.00 91.25 277 SER A C 1
ATOM 2085 O O . SER A 1 277 ? 1.237 12.923 -20.181 1.00 91.25 277 SER A O 1
ATOM 2087 N N . MET A 1 278 ? 0.972 12.787 -22.417 1.00 94.62 278 MET A N 1
ATOM 2088 C CA . MET A 1 278 ? 1.380 11.381 -22.577 1.00 94.62 278 MET A CA 1
ATOM 2089 C C . MET A 1 278 ? 2.817 11.262 -23.104 1.00 94.62 278 MET A C 1
ATOM 2091 O O . MET A 1 278 ? 3.121 10.418 -23.944 1.00 94.62 278 MET A O 1
ATOM 2095 N N . ASP A 1 279 ? 3.696 12.164 -22.670 1.00 95.38 279 ASP A N 1
ATOM 2096 C CA . ASP A 1 279 ? 5.111 12.124 -23.028 1.00 95.38 279 ASP A CA 1
ATOM 2097 C C . ASP A 1 279 ? 5.845 11.087 -22.167 1.00 95.38 279 ASP A C 1
ATOM 2099 O O . ASP A 1 279 ? 6.122 11.312 -20.989 1.00 95.38 279 ASP A O 1
ATOM 2103 N N . ASN A 1 280 ? 6.185 9.946 -22.765 1.00 97.12 280 ASN A N 1
ATOM 2104 C CA . ASN A 1 280 ? 6.888 8.871 -22.068 1.00 97.12 280 ASN A CA 1
ATOM 2105 C C . ASN A 1 280 ? 8.284 9.290 -21.583 1.00 97.12 280 ASN A C 1
ATOM 2107 O O . ASN A 1 280 ? 8.734 8.783 -20.562 1.00 97.12 280 ASN A O 1
ATOM 2111 N N . ALA A 1 281 ? 8.971 10.218 -22.263 1.00 95.38 281 ALA A N 1
ATOM 2112 C CA . ALA A 1 281 ? 10.267 10.710 -21.791 1.00 95.38 281 ALA A CA 1
ATOM 2113 C C . ALA A 1 281 ? 10.107 11.554 -20.518 1.00 95.38 281 ALA A C 1
ATOM 2115 O O . ALA A 1 281 ? 10.958 11.521 -19.629 1.00 95.38 281 ALA A O 1
ATOM 2116 N N . MET A 1 282 ? 8.989 12.274 -20.403 1.00 93.56 282 MET A N 1
ATOM 2117 C CA . MET A 1 282 ? 8.625 12.989 -19.184 1.00 93.56 282 MET A CA 1
ATOM 2118 C C . MET A 1 282 ? 8.307 12.018 -18.042 1.00 93.56 282 MET A C 1
ATOM 2120 O O . MET A 1 282 ? 8.849 12.184 -16.952 1.00 93.56 282 MET A O 1
ATOM 2124 N N . ALA A 1 283 ? 7.482 10.995 -18.293 1.00 96.56 283 ALA A N 1
ATOM 2125 C CA . ALA A 1 283 ? 7.148 9.970 -17.299 1.00 96.56 283 ALA A CA 1
ATOM 2126 C C . ALA A 1 283 ? 8.402 9.265 -16.765 1.00 96.56 283 ALA A C 1
ATOM 2128 O O . ALA A 1 283 ? 8.605 9.152 -15.560 1.00 96.56 283 ALA A O 1
ATOM 2129 N N . ASP A 1 284 ? 9.283 8.863 -17.675 1.00 97.06 284 ASP A N 1
ATOM 2130 C CA . ASP A 1 284 ? 10.580 8.267 -17.378 1.00 97.06 284 ASP A CA 1
ATOM 2131 C C . ASP A 1 284 ? 11.488 9.207 -16.559 1.00 97.06 284 ASP A C 1
ATOM 2133 O O . ASP A 1 284 ? 12.110 8.796 -15.576 1.00 97.06 284 ASP A O 1
ATOM 2137 N N . GLY A 1 285 ? 11.502 10.501 -16.890 1.00 95.06 285 GLY A N 1
ATOM 2138 C CA . GLY A 1 285 ? 12.163 11.524 -16.081 1.00 95.06 285 GLY A CA 1
ATOM 2139 C C . GLY A 1 285 ? 11.591 11.624 -14.663 1.00 95.06 285 GLY A C 1
ATOM 2140 O O . GLY A 1 285 ? 12.356 11.666 -13.702 1.00 95.06 285 GLY A O 1
ATOM 2141 N N . PHE A 1 286 ? 10.263 11.609 -14.510 1.00 94.62 286 PHE A N 1
ATOM 2142 C CA . PHE A 1 286 ? 9.610 11.638 -13.195 1.00 94.62 286 PHE A CA 1
ATOM 2143 C C . PHE A 1 286 ? 9.955 10.411 -12.354 1.00 94.62 286 PHE A C 1
ATOM 2145 O O . PHE A 1 286 ? 10.272 10.564 -11.174 1.00 94.62 286 PHE A O 1
ATOM 2152 N N . GLY A 1 287 ? 9.974 9.223 -12.965 1.00 95.75 287 GLY A N 1
ATOM 2153 C CA . GLY A 1 287 ? 10.380 7.990 -12.294 1.00 95.75 287 GLY A CA 1
ATOM 2154 C C . GLY A 1 287 ? 11.800 8.090 -11.758 1.00 95.75 287 GLY A C 1
ATOM 2155 O O . GLY A 1 287 ? 12.048 7.815 -10.585 1.00 95.75 287 GLY A O 1
ATOM 2156 N N . CYS A 1 288 ? 12.727 8.573 -12.587 1.00 94.75 288 CYS A N 1
ATOM 2157 C CA . CYS A 1 288 ? 14.110 8.777 -12.171 1.00 94.75 288 CYS A CA 1
ATOM 2158 C C . CYS A 1 288 ? 14.236 9.780 -11.015 1.00 94.75 288 CYS A C 1
ATOM 2160 O O . CYS A 1 288 ? 15.031 9.573 -10.096 1.00 94.75 288 CYS A O 1
ATOM 2162 N N . THR A 1 289 ? 13.455 10.861 -11.026 1.00 92.25 289 THR A N 1
ATOM 2163 C CA . THR A 1 289 ? 13.532 11.842 -9.943 1.00 92.25 289 THR A CA 1
ATOM 2164 C C . THR A 1 289 ? 12.977 11.305 -8.629 1.00 92.25 289 THR A C 1
ATOM 2166 O O . THR A 1 289 ? 13.619 11.494 -7.596 1.00 92.25 289 THR A O 1
ATOM 2169 N N . GLN A 1 290 ? 11.846 10.590 -8.644 1.00 92.12 290 GLN A N 1
ATOM 2170 C CA . GLN A 1 290 ? 11.337 9.931 -7.437 1.00 92.12 290 GLN A CA 1
ATOM 2171 C C . GLN A 1 290 ? 12.341 8.892 -6.912 1.00 92.12 290 GLN A C 1
ATOM 2173 O O . GLN A 1 290 ? 12.613 8.859 -5.715 1.00 92.12 290 GLN A O 1
ATOM 2178 N N . ALA A 1 291 ? 12.978 8.121 -7.798 1.00 92.06 291 ALA A N 1
ATOM 2179 C CA . ALA A 1 291 ? 14.052 7.203 -7.424 1.00 92.06 291 ALA A CA 1
ATOM 2180 C C . ALA A 1 291 ? 15.214 7.916 -6.719 1.00 92.06 291 ALA A C 1
ATOM 2182 O O . ALA A 1 291 ? 15.664 7.463 -5.671 1.00 92.06 291 ALA A O 1
ATOM 2183 N N . ASN A 1 292 ? 15.679 9.054 -7.241 1.00 90.12 292 ASN A N 1
ATOM 2184 C CA . ASN A 1 292 ? 16.744 9.832 -6.602 1.00 90.12 292 ASN A CA 1
ATOM 2185 C C . ASN A 1 292 ? 16.332 10.351 -5.216 1.00 90.12 292 ASN A C 1
ATOM 2187 O O . ASN A 1 292 ? 17.157 10.361 -4.301 1.00 90.12 292 ASN A O 1
ATOM 2191 N N . LEU A 1 293 ? 15.066 10.752 -5.042 1.00 87.56 293 LEU A N 1
ATOM 2192 C CA . LEU A 1 293 ? 14.527 11.127 -3.733 1.00 87.56 293 LEU A CA 1
ATOM 2193 C C . LEU A 1 293 ? 14.527 9.934 -2.776 1.00 87.56 293 LEU A C 1
ATOM 2195 O O . LEU A 1 293 ? 14.948 10.075 -1.628 1.00 87.56 293 LEU A O 1
ATOM 2199 N N . ASP A 1 294 ? 14.088 8.762 -3.223 1.00 88.25 294 ASP A N 1
ATOM 2200 C CA . ASP A 1 294 ? 14.044 7.575 -2.370 1.00 88.25 294 ASP A CA 1
ATOM 2201 C C . ASP A 1 294 ? 15.449 7.100 -1.998 1.00 88.25 294 ASP A C 1
ATOM 2203 O O . ASP A 1 294 ? 15.716 6.840 -0.826 1.00 88.25 294 ASP A O 1
ATOM 2207 N N . VAL A 1 295 ? 16.382 7.099 -2.951 1.00 86.19 295 VAL A N 1
ATOM 2208 C CA . VAL A 1 295 ? 17.808 6.828 -2.724 1.00 86.19 295 VAL A CA 1
ATOM 2209 C C . VAL A 1 295 ? 18.388 7.791 -1.684 1.00 86.19 295 VAL A C 1
ATOM 2211 O O . VAL A 1 295 ? 19.009 7.350 -0.718 1.00 86.19 295 VAL A O 1
ATOM 2214 N N . ALA A 1 296 ? 18.162 9.100 -1.839 1.00 83.88 296 ALA A N 1
ATOM 2215 C CA . ALA A 1 296 ? 18.688 10.118 -0.927 1.00 83.88 296 ALA A CA 1
ATOM 2216 C C . ALA A 1 296 ? 18.114 10.002 0.493 1.00 83.88 296 ALA A C 1
ATOM 2218 O O . ALA A 1 296 ? 18.786 10.354 1.460 1.00 83.88 296 ALA A O 1
ATOM 2219 N N . ASN A 1 297 ? 16.889 9.492 0.627 1.00 77.31 297 ASN A N 1
ATOM 2220 C CA . ASN A 1 297 ? 16.242 9.261 1.916 1.00 77.31 297 ASN A CA 1
ATOM 2221 C C . ASN A 1 297 ? 16.508 7.855 2.485 1.00 77.31 297 ASN A C 1
ATOM 2223 O O . ASN A 1 297 ? 16.112 7.582 3.617 1.00 77.31 297 ASN A O 1
ATOM 2227 N N . SER A 1 298 ? 17.217 6.985 1.756 1.00 70.94 298 SER A N 1
ATOM 2228 C CA . SER A 1 298 ? 17.483 5.598 2.166 1.00 70.94 298 SER A CA 1
ATOM 2229 C C . SER A 1 298 ? 18.746 5.415 3.021 1.00 70.94 298 SER A C 1
ATOM 2231 O O . SER A 1 298 ? 19.264 4.310 3.150 1.00 70.94 298 SER A O 1
ATOM 2233 N N . VAL A 1 299 ? 19.261 6.489 3.634 1.00 50.75 299 VAL A N 1
ATOM 2234 C CA . VAL A 1 299 ? 20.539 6.482 4.380 1.00 50.75 299 VAL A CA 1
ATOM 2235 C C . VAL A 1 299 ? 20.490 5.601 5.643 1.00 50.75 299 VAL A C 1
ATOM 2237 O O . VAL A 1 299 ? 21.537 5.150 6.093 1.00 50.75 299 VAL A O 1
ATOM 2240 N N . ASN A 1 300 ? 19.296 5.314 6.189 1.00 40.19 300 ASN A N 1
ATOM 2241 C CA . ASN A 1 300 ? 19.120 4.505 7.411 1.00 40.19 300 ASN A CA 1
ATOM 2242 C C . ASN A 1 300 ? 18.020 3.417 7.333 1.00 40.19 300 ASN A C 1
ATOM 2244 O O . ASN A 1 300 ? 17.910 2.611 8.252 1.00 40.19 300 ASN A O 1
ATOM 2248 N N . TYR A 1 301 ? 17.191 3.397 6.284 1.00 51.78 301 TYR A N 1
ATOM 2249 C CA . TYR A 1 301 ? 16.109 2.425 6.052 1.00 51.78 301 TYR A CA 1
ATOM 2250 C C . TYR A 1 301 ? 15.734 2.453 4.566 1.00 51.78 301 TYR A C 1
ATOM 2252 O O . TYR A 1 301 ? 15.891 3.484 3.921 1.00 51.78 301 TYR A O 1
ATOM 2260 N N . VAL A 1 302 ? 15.228 1.355 4.012 1.00 58.75 302 VAL A N 1
ATOM 2261 C CA . VAL A 1 302 ? 14.817 1.287 2.602 1.00 58.75 302 VAL A CA 1
ATOM 2262 C C . VAL A 1 302 ? 13.520 2.060 2.409 1.00 58.75 302 VAL A C 1
ATOM 2264 O O . VAL A 1 302 ? 12.456 1.602 2.820 1.00 58.75 302 VAL A O 1
ATOM 2267 N N . LYS A 1 303 ? 13.579 3.236 1.778 1.00 68.19 303 LYS A N 1
ATOM 2268 C CA . LYS A 1 303 ? 12.362 4.002 1.510 1.00 68.19 303 LYS A CA 1
ATOM 2269 C C . LYS A 1 303 ? 11.588 3.368 0.352 1.00 68.19 303 LYS A C 1
ATOM 2271 O O . LYS A 1 303 ? 12.096 3.290 -0.763 1.00 68.19 303 LYS A O 1
ATOM 2276 N N . SER A 1 304 ? 10.349 2.963 0.622 1.00 79.81 304 SER A N 1
ATOM 2277 C CA . SER A 1 304 ? 9.351 2.757 -0.430 1.00 79.81 304 SER A CA 1
ATOM 2278 C C . SER A 1 304 ? 8.591 4.060 -0.675 1.00 79.81 304 SER A C 1
ATOM 2280 O O . SER A 1 304 ? 8.453 4.862 0.253 1.00 79.81 304 SER A O 1
ATOM 2282 N N . SER A 1 305 ? 8.098 4.265 -1.891 1.00 90.00 305 SER A N 1
ATOM 2283 C CA . SER A 1 305 ? 7.212 5.380 -2.239 1.00 90.00 305 SER A CA 1
ATOM 2284 C C . SER A 1 305 ? 5.881 4.883 -2.789 1.00 90.00 305 SER A C 1
ATOM 2286 O O . SER A 1 305 ? 5.797 3.786 -3.349 1.00 90.00 305 SER A O 1
ATOM 2288 N N . TYR A 1 306 ? 4.841 5.702 -2.637 1.00 92.44 306 TYR A N 1
ATOM 2289 C CA . TYR A 1 306 ? 3.569 5.518 -3.332 1.00 92.44 306 TYR A CA 1
ATOM 2290 C C . TYR A 1 306 ? 3.303 6.735 -4.217 1.00 92.44 306 TYR A C 1
ATOM 2292 O O . TYR A 1 306 ? 3.393 7.872 -3.760 1.00 92.44 306 TYR A O 1
ATOM 2300 N N . VAL A 1 307 ? 3.015 6.502 -5.496 1.00 95.81 307 VAL A N 1
ATOM 2301 C CA . VAL A 1 307 ? 2.768 7.557 -6.485 1.00 95.81 307 VAL A CA 1
ATOM 2302 C C . VAL A 1 307 ? 1.487 7.264 -7.244 1.00 95.81 307 VAL A C 1
ATOM 2304 O O . VAL A 1 307 ? 1.332 6.188 -7.815 1.00 95.81 307 VAL A O 1
ATOM 2307 N N . ILE A 1 308 ? 0.585 8.240 -7.309 1.00 97.06 308 ILE A N 1
ATOM 2308 C CA . ILE A 1 308 ? -0.648 8.146 -8.094 1.00 97.06 308 ILE A CA 1
ATOM 2309 C C . ILE A 1 308 ? -0.517 8.966 -9.374 1.00 97.06 308 ILE A C 1
ATOM 2311 O O . ILE A 1 308 ? -0.152 10.142 -9.350 1.00 97.06 308 ILE A O 1
ATOM 2315 N N . PHE A 1 309 ? -0.897 8.360 -10.497 1.00 98.00 309 PHE A N 1
ATOM 2316 C CA . PHE A 1 309 ? -1.162 9.066 -11.745 1.00 98.00 309 PHE A CA 1
ATOM 2317 C C . PHE A 1 309 ? -2.666 9.178 -11.975 1.00 98.00 309 PHE A C 1
ATOM 2319 O O . PHE A 1 309 ? -3.312 8.204 -12.346 1.00 98.00 309 PHE A O 1
ATOM 2326 N N . ALA A 1 310 ? -3.225 10.371 -11.795 1.00 96.50 310 ALA A N 1
ATOM 2327 C CA . ALA A 1 310 ? -4.619 10.673 -12.085 1.00 96.50 310 ALA A CA 1
ATOM 2328 C C . ALA A 1 310 ? -4.777 11.047 -13.570 1.00 96.50 310 ALA A C 1
ATOM 2330 O O . ALA A 1 310 ? -4.477 12.168 -13.989 1.00 96.50 310 ALA A O 1
ATOM 2331 N N . PHE A 1 311 ? -5.253 10.097 -14.380 1.00 96.75 311 PHE A N 1
ATOM 2332 C CA . PHE A 1 311 ? -5.457 10.266 -15.826 1.00 96.75 311 PHE A CA 1
ATOM 2333 C C . PHE A 1 311 ? -6.803 10.904 -16.189 1.00 96.75 311 PHE A C 1
ATOM 2335 O O . PHE A 1 311 ? -7.049 11.160 -17.363 1.00 96.75 311 PHE A O 1
ATOM 2342 N N . GLY A 1 312 ? -7.665 11.180 -15.209 1.00 94.50 312 GLY A N 1
ATOM 2343 C CA . GLY A 1 312 ? -8.979 11.783 -15.423 1.00 94.50 312 GLY A CA 1
ATOM 2344 C C . GLY A 1 312 ? -10.077 10.759 -15.708 1.00 94.50 312 GLY A C 1
ATOM 2345 O O . GLY A 1 312 ? -10.052 9.632 -15.209 1.00 94.50 312 GLY A O 1
ATOM 2346 N N . GLY A 1 313 ? -11.074 11.167 -16.487 1.00 93.31 313 GLY A N 1
ATOM 2347 C CA . GLY A 1 313 ? -12.340 10.453 -16.607 1.00 93.31 313 GLY A CA 1
ATOM 2348 C C . GLY A 1 313 ? -12.417 9.506 -17.807 1.00 93.31 313 GLY A C 1
ATOM 2349 O O . GLY A 1 313 ? -12.115 9.888 -18.936 1.00 93.31 313 GLY A O 1
ATOM 2350 N N . GLN A 1 314 ? -12.886 8.274 -17.600 1.00 94.31 314 GLN A N 1
ATOM 2351 C CA . GLN A 1 314 ? -13.055 7.298 -18.682 1.00 94.31 314 GLN A CA 1
ATOM 2352 C C . GLN A 1 314 ? -14.178 7.660 -19.666 1.00 94.31 314 GLN A C 1
ATOM 2354 O O . GLN A 1 314 ? -15.262 8.118 -19.304 1.00 94.31 314 GLN A O 1
ATOM 2359 N N . THR A 1 315 ? -13.944 7.362 -20.941 1.00 91.44 315 THR A N 1
ATOM 2360 C CA . THR A 1 315 ? -14.983 7.372 -21.976 1.00 91.44 315 THR A CA 1
ATOM 2361 C C . THR A 1 315 ? -16.031 6.289 -21.705 1.00 91.44 315 THR A C 1
ATOM 2363 O O . THR A 1 315 ? -15.732 5.229 -21.158 1.00 91.44 315 THR A O 1
ATOM 2366 N N . SER A 1 316 ? -17.278 6.522 -22.121 1.00 86.88 316 SER A N 1
ATOM 2367 C CA . SER A 1 316 ? -18.421 5.653 -21.791 1.00 86.88 316 SER A CA 1
ATOM 2368 C C . SER A 1 316 ? -18.306 4.204 -22.278 1.00 86.88 316 SER A C 1
ATOM 2370 O O . SER A 1 316 ? -18.951 3.317 -21.722 1.00 86.88 316 SER A O 1
ATOM 2372 N N . ASN A 1 317 ? -17.489 3.946 -23.301 1.00 84.75 317 ASN A N 1
ATOM 2373 C CA . ASN A 1 317 ? -17.215 2.608 -23.826 1.00 84.75 317 ASN A CA 1
ATOM 2374 C C . ASN A 1 317 ? -15.939 1.968 -23.239 1.00 84.75 317 ASN A C 1
ATOM 2376 O O . ASN A 1 317 ? -15.596 0.860 -23.642 1.00 84.75 317 ASN A O 1
ATOM 2380 N N . GLY A 1 318 ? -15.231 2.653 -22.334 1.00 87.12 318 GLY A N 1
ATOM 2381 C CA . GLY A 1 318 ? -14.000 2.172 -21.699 1.00 87.12 318 GLY A CA 1
ATOM 2382 C C . GLY A 1 318 ? -12.784 2.099 -22.624 1.00 87.12 318 GLY A C 1
ATOM 2383 O O . GLY A 1 318 ? -11.798 1.460 -22.271 1.00 87.12 318 GLY A O 1
ATOM 2384 N N . SER A 1 319 ? -12.842 2.715 -23.811 1.00 89.38 319 SER A N 1
ATOM 2385 C CA . SER A 1 319 ? -11.761 2.631 -24.812 1.00 89.38 319 SER A CA 1
ATOM 2386 C C . SER A 1 319 ? -10.621 3.633 -24.594 1.00 89.38 319 SER A C 1
ATOM 2388 O O . SER A 1 319 ? -9.600 3.576 -25.283 1.00 89.38 319 SER A O 1
ATOM 2390 N N . GLY A 1 320 ? -10.794 4.553 -23.650 1.00 92.50 320 GLY A N 1
ATOM 2391 C CA . GLY A 1 320 ? -9.821 5.585 -23.334 1.00 92.50 320 GLY A CA 1
ATOM 2392 C C . GLY A 1 320 ? -10.309 6.544 -22.258 1.00 92.50 320 GLY A C 1
ATOM 2393 O O . GLY A 1 320 ? -11.432 6.409 -21.761 1.00 92.50 320 GLY A O 1
ATOM 2394 N N . THR A 1 321 ? -9.484 7.543 -21.961 1.00 95.25 321 THR A N 1
ATOM 2395 C CA . THR A 1 321 ? -9.648 8.462 -20.827 1.00 95.25 321 THR A CA 1
ATOM 2396 C C . THR A 1 321 ? -9.429 9.902 -21.265 1.00 95.25 321 THR A C 1
ATOM 2398 O O . THR A 1 321 ? -8.486 10.196 -21.996 1.00 95.25 321 THR A O 1
ATOM 2401 N N . GLN A 1 322 ? -10.308 10.803 -20.839 1.00 95.00 322 GLN A N 1
ATOM 2402 C CA . GLN A 1 322 ? -10.146 12.240 -20.998 1.00 95.00 322 GLN A CA 1
ATOM 2403 C C . GLN A 1 322 ? -9.223 12.781 -19.900 1.00 95.00 322 GLN A C 1
ATOM 2405 O O . GLN A 1 322 ? -9.548 12.673 -18.716 1.00 95.00 322 GLN A O 1
ATOM 2410 N N . LEU A 1 323 ? -8.099 13.381 -20.301 1.00 94.38 323 LEU A N 1
ATOM 2411 C CA . LEU A 1 323 ? -7.096 13.901 -19.367 1.00 94.38 323 LEU A CA 1
ATOM 2412 C C . LEU A 1 323 ? -7.630 15.079 -18.522 1.00 94.38 323 LEU A C 1
ATOM 2414 O O . LEU A 1 323 ? -8.421 15.881 -19.033 1.00 94.38 323 LEU A O 1
ATOM 2418 N N . PRO A 1 324 ? -7.180 15.251 -17.260 1.00 91.25 324 PRO A N 1
ATOM 2419 C CA . PRO A 1 324 ? -7.688 16.278 -16.354 1.00 91.25 324 PRO A CA 1
ATOM 2420 C C . PRO A 1 324 ? -7.504 17.698 -16.900 1.00 91.25 324 PRO A C 1
ATOM 2422 O O . PRO A 1 324 ? -6.407 18.108 -17.291 1.00 91.25 324 PRO A O 1
ATOM 2425 N N . GLY A 1 325 ? -8.592 18.470 -16.911 1.00 86.75 325 GLY A N 1
ATOM 2426 C CA . GLY A 1 325 ? -8.601 19.854 -17.394 1.00 86.75 325 GLY A CA 1
ATOM 2427 C C . GLY A 1 325 ? -8.425 20.013 -18.911 1.00 86.75 325 GLY A C 1
ATOM 2428 O O . GLY A 1 325 ? -8.267 21.138 -19.383 1.00 86.75 325 GLY A O 1
ATOM 2429 N N . LEU A 1 326 ? -8.454 18.921 -19.686 1.00 88.62 326 LEU A N 1
ATOM 2430 C CA . LEU A 1 326 ? -8.273 18.917 -21.140 1.00 88.62 326 LEU A CA 1
ATOM 2431 C C . LEU A 1 326 ? -9.455 18.237 -21.846 1.00 88.62 326 LEU A C 1
ATOM 2433 O O . LEU A 1 326 ? -10.211 17.480 -21.248 1.00 88.62 326 LEU A O 1
ATOM 2437 N N . SER A 1 327 ? -9.609 18.473 -23.151 1.00 89.69 327 SER A N 1
ATOM 2438 C CA . SER A 1 327 ? -10.542 17.724 -24.017 1.00 89.69 327 SER A CA 1
ATOM 2439 C C . SER A 1 327 ? -9.893 16.513 -24.700 1.00 89.69 327 SER A C 1
ATOM 2441 O O . SER A 1 327 ? -10.551 15.789 -25.447 1.00 89.69 327 SER A O 1
ATOM 2443 N N . THR A 1 328 ? -8.597 16.302 -24.471 1.00 92.38 328 THR A N 1
ATOM 2444 C CA . THR A 1 328 ? -7.815 15.218 -25.066 1.00 92.38 328 THR A CA 1
ATOM 2445 C C . THR A 1 328 ? -8.239 13.875 -24.486 1.00 92.38 328 THR A C 1
ATOM 2447 O O . THR A 1 328 ? -8.143 13.673 -23.278 1.00 92.38 328 THR A O 1
ATOM 2450 N N . ILE A 1 329 ? -8.646 12.950 -25.357 1.00 94.50 329 ILE A N 1
ATOM 2451 C CA . ILE A 1 329 ? -8.891 11.546 -25.014 1.00 94.50 329 ILE A CA 1
ATOM 2452 C C . ILE A 1 329 ? -7.668 10.726 -25.419 1.00 94.50 329 ILE A C 1
ATOM 2454 O O . ILE A 1 329 ? -7.212 10.814 -26.560 1.00 94.50 329 ILE A O 1
ATOM 2458 N N . VAL A 1 330 ? -7.160 9.918 -24.496 1.00 96.69 330 VAL A N 1
ATOM 2459 C CA . VAL A 1 330 ? -6.017 9.025 -24.704 1.00 96.69 330 VAL A CA 1
ATOM 2460 C C . VAL A 1 330 ? -6.455 7.570 -24.618 1.00 96.69 330 VAL A C 1
ATOM 2462 O O . VAL A 1 330 ? -7.400 7.242 -23.905 1.00 96.69 330 VAL A O 1
ATOM 2465 N N . SER A 1 331 ? -5.791 6.689 -25.362 1.00 97.81 331 SER A N 1
ATOM 2466 C CA . SER A 1 331 ? -6.057 5.248 -25.327 1.00 97.81 331 SER A CA 1
ATOM 2467 C C . SER A 1 331 ? -5.483 4.593 -24.071 1.00 97.81 331 SER A C 1
ATOM 2469 O O . SER A 1 331 ? -4.434 5.010 -23.580 1.00 97.81 331 SER A O 1
ATOM 2471 N N . ASN A 1 332 ? -6.090 3.487 -23.641 1.00 97.69 332 ASN A N 1
ATOM 2472 C CA . ASN A 1 332 ? -5.582 2.638 -22.554 1.00 97.69 332 ASN A CA 1
ATOM 2473 C C . ASN A 1 332 ? -4.115 2.218 -22.766 1.00 97.69 332 ASN A C 1
ATOM 2475 O O . ASN A 1 332 ? -3.285 2.432 -21.891 1.00 97.69 332 ASN A O 1
ATOM 2479 N N . SER A 1 333 ? -3.746 1.816 -23.986 1.00 98.12 333 SER A N 1
ATOM 2480 C CA . SER A 1 333 ? -2.360 1.451 -24.320 1.00 98.12 333 SER A CA 1
ATOM 2481 C C . SER A 1 333 ? -1.350 2.596 -24.188 1.00 98.12 333 SER A C 1
ATOM 2483 O O . SER A 1 333 ? -0.155 2.368 -24.001 1.00 98.12 333 SER A O 1
ATOM 2485 N N . ALA A 1 334 ? -1.805 3.848 -24.308 1.00 98.44 334 ALA A N 1
ATOM 2486 C CA . ALA A 1 334 ? -0.943 5.005 -24.083 1.00 98.44 334 ALA A CA 1
ATOM 2487 C C . ALA A 1 334 ? -0.728 5.227 -22.581 1.00 98.44 334 ALA A C 1
ATOM 2489 O O . ALA A 1 334 ? 0.377 5.574 -22.178 1.00 98.44 334 ALA A O 1
ATOM 2490 N N . ILE A 1 335 ? -1.764 4.996 -21.765 1.00 98.69 335 ILE A N 1
ATOM 2491 C CA . ILE A 1 335 ? -1.682 5.019 -20.299 1.00 98.69 335 ILE A CA 1
ATOM 2492 C C . ILE A 1 335 ? -0.728 3.929 -19.808 1.00 98.69 335 ILE A C 1
ATOM 2494 O O . ILE A 1 335 ? 0.187 4.238 -19.050 1.00 98.69 335 ILE A O 1
ATOM 2498 N N . GLU A 1 336 ? -0.876 2.700 -20.309 1.00 98.75 336 GLU A N 1
ATOM 2499 C CA . GLU A 1 336 ? 0.040 1.585 -20.034 1.00 98.75 336 GLU A CA 1
ATOM 2500 C C . GLU A 1 336 ? 1.489 1.988 -20.341 1.00 98.75 336 GLU A C 1
ATOM 2502 O O . GLU A 1 336 ? 2.334 1.996 -19.449 1.00 98.75 336 GLU A O 1
ATOM 2507 N N . SER A 1 337 ? 1.751 2.460 -21.566 1.00 98.75 337 SER A N 1
ATOM 2508 C CA . SER A 1 337 ? 3.093 2.884 -21.997 1.00 98.75 337 SER A CA 1
ATOM 2509 C C . SER A 1 337 ? 3.685 4.006 -21.134 1.00 98.75 337 SER A C 1
ATOM 2511 O O . SER A 1 337 ? 4.896 4.048 -20.918 1.00 98.75 337 SER A O 1
ATOM 2513 N N . TYR A 1 338 ? 2.853 4.931 -20.650 1.00 98.75 338 TYR A N 1
ATOM 2514 C CA . TYR A 1 338 ? 3.288 6.036 -19.797 1.00 98.75 338 TYR A CA 1
ATOM 2515 C C . TYR A 1 338 ? 3.708 5.541 -18.408 1.00 98.75 338 TYR A C 1
ATOM 2517 O O . TYR A 1 338 ? 4.757 5.937 -17.898 1.00 98.75 338 TYR A O 1
ATOM 2525 N N . VAL A 1 339 ? 2.930 4.633 -17.810 1.00 98.81 339 VAL A N 1
ATOM 2526 C CA . VAL A 1 339 ? 3.256 4.027 -16.509 1.00 98.81 339 VAL A CA 1
ATOM 2527 C C . VAL A 1 339 ? 4.484 3.116 -16.621 1.00 98.81 339 VAL A C 1
ATOM 2529 O O . VAL A 1 339 ? 5.373 3.179 -15.771 1.00 98.81 339 VAL A O 1
ATOM 2532 N N . GLU A 1 340 ? 4.596 2.332 -17.696 1.00 98.81 340 GLU A N 1
ATOM 2533 C CA . GLU A 1 340 ? 5.788 1.527 -17.999 1.00 98.81 340 GLU A CA 1
ATOM 2534 C C . GLU A 1 340 ? 7.048 2.397 -18.126 1.00 98.81 340 GLU A C 1
ATOM 2536 O O . GLU A 1 340 ? 8.115 2.041 -17.613 1.00 98.81 340 GLU A O 1
ATOM 2541 N N . ALA A 1 341 ? 6.937 3.561 -18.776 1.00 98.75 341 ALA A N 1
ATOM 2542 C CA . ALA A 1 341 ? 8.036 4.510 -18.902 1.00 98.75 341 ALA A CA 1
ATOM 2543 C C . ALA A 1 341 ? 8.451 5.086 -17.539 1.00 98.75 341 ALA A C 1
ATOM 2545 O O . ALA A 1 341 ? 9.642 5.123 -17.236 1.00 98.75 341 ALA A O 1
ATOM 2546 N N . TYR A 1 342 ? 7.494 5.443 -16.678 1.00 98.56 342 TYR A N 1
ATOM 2547 C CA . TYR A 1 342 ? 7.790 5.858 -15.305 1.00 98.56 342 TYR A CA 1
ATOM 2548 C C . TYR A 1 342 ? 8.527 4.768 -14.514 1.00 98.56 342 TYR A C 1
ATOM 2550 O O . TYR A 1 342 ? 9.584 5.033 -13.937 1.00 98.56 342 TYR A O 1
ATOM 2558 N N . ALA A 1 343 ? 8.024 3.529 -14.529 1.00 98.31 343 ALA A N 1
ATOM 2559 C CA . ALA A 1 343 ? 8.662 2.406 -13.840 1.00 98.31 343 ALA A CA 1
ATOM 2560 C C . ALA A 1 343 ? 10.084 2.139 -14.371 1.00 98.31 343 ALA A C 1
ATOM 2562 O O . ALA A 1 343 ? 11.011 1.899 -13.594 1.00 98.31 343 ALA A O 1
ATOM 2563 N N . THR A 1 344 ? 10.279 2.254 -15.689 1.00 98.38 344 THR A N 1
ATOM 2564 C CA . THR A 1 344 ? 11.595 2.156 -16.339 1.00 98.38 344 THR A CA 1
ATOM 2565 C C . THR A 1 344 ? 12.555 3.229 -15.826 1.00 98.38 344 THR A C 1
ATOM 2567 O O . THR A 1 344 ? 13.699 2.926 -15.474 1.00 98.38 344 THR A O 1
ATOM 2570 N N . GLY A 1 345 ? 12.090 4.475 -15.751 1.00 97.62 345 GLY A N 1
ATOM 2571 C CA . GLY A 1 345 ? 12.865 5.601 -15.247 1.00 97.62 345 GLY A CA 1
ATOM 2572 C C . GLY A 1 345 ? 13.267 5.438 -13.785 1.00 97.62 345 GLY A C 1
ATOM 2573 O O . GLY A 1 345 ? 14.432 5.658 -13.442 1.00 97.62 345 GLY A O 1
ATOM 2574 N N . TYR A 1 346 ? 12.328 4.987 -12.945 1.00 96.19 346 TYR A N 1
ATOM 2575 C CA . TYR A 1 346 ? 12.577 4.686 -11.535 1.00 96.19 346 TYR A CA 1
ATOM 2576 C C . TYR A 1 346 ? 13.664 3.617 -11.391 1.00 96.19 346 TYR A C 1
ATOM 2578 O O . TYR A 1 346 ? 14.712 3.863 -10.790 1.00 96.19 346 TYR A O 1
ATOM 2586 N N . HIS A 1 347 ? 13.478 2.467 -12.048 1.00 94.50 347 HIS A N 1
ATOM 2587 C CA . HIS A 1 347 ? 14.444 1.371 -12.040 1.00 94.50 347 HIS A CA 1
ATOM 2588 C C . HIS A 1 347 ? 15.848 1.825 -12.462 1.00 94.50 347 HIS A C 1
ATOM 2590 O O . HIS A 1 347 ? 16.843 1.530 -11.793 1.00 94.50 347 HIS A O 1
ATOM 2596 N N . ARG A 1 348 ? 15.937 2.582 -13.566 1.00 95.31 348 ARG A N 1
ATOM 2597 C CA . ARG A 1 348 ? 17.210 3.051 -14.126 1.00 95.31 348 ARG A CA 1
ATOM 2598 C C . ARG A 1 348 ? 18.010 3.901 -13.141 1.00 95.31 348 ARG A C 1
ATOM 2600 O O . ARG A 1 348 ? 19.237 3.853 -13.194 1.00 95.31 348 ARG A O 1
ATOM 2607 N N . CYS A 1 349 ? 17.349 4.672 -12.280 1.00 93.12 349 CYS A N 1
ATOM 2608 C CA . CYS A 1 349 ? 18.022 5.582 -11.353 1.00 93.12 349 CYS A CA 1
ATOM 2609 C C . CYS A 1 349 ? 18.243 4.981 -9.956 1.00 93.12 349 CYS A C 1
ATOM 2611 O O . CYS A 1 349 ? 19.200 5.366 -9.291 1.00 93.12 349 CYS A O 1
ATOM 2613 N N . VAL A 1 350 ? 17.473 3.962 -9.552 1.00 89.88 350 VAL A N 1
ATOM 2614 C CA . VAL A 1 350 ? 17.766 3.177 -8.336 1.00 89.88 350 VAL A CA 1
ATOM 2615 C C . VAL A 1 350 ? 18.944 2.217 -8.547 1.00 89.88 350 VAL A C 1
ATOM 2617 O O . VAL A 1 350 ? 19.853 2.142 -7.715 1.00 89.88 350 VAL A O 1
ATOM 2620 N N . ARG A 1 351 ? 18.960 1.481 -9.667 1.00 87.25 351 ARG A N 1
ATOM 2621 C CA . ARG A 1 351 ? 19.875 0.346 -9.890 1.00 87.25 351 ARG A CA 1
ATOM 2622 C C . ARG A 1 351 ? 21.376 0.664 -9.757 1.00 87.25 351 ARG A C 1
ATOM 2624 O O . ARG A 1 351 ? 22.083 -0.166 -9.192 1.00 87.25 351 ARG A O 1
ATOM 2631 N N . PRO A 1 352 ? 21.910 1.805 -10.239 1.00 86.56 352 PRO A N 1
ATOM 2632 C CA . PRO A 1 352 ? 23.335 2.111 -10.093 1.00 86.56 352 PRO A CA 1
ATOM 2633 C C . PRO A 1 352 ? 23.787 2.261 -8.636 1.00 86.56 352 PRO A C 1
ATOM 2635 O O . PRO A 1 352 ? 24.968 2.077 -8.352 1.00 86.56 352 PRO A O 1
ATOM 2638 N N . VAL A 1 353 ? 22.865 2.603 -7.729 1.00 82.50 353 VAL A N 1
ATOM 2639 C CA . VAL A 1 353 ? 23.144 2.765 -6.294 1.00 82.50 353 VAL A CA 1
ATOM 2640 C C . VAL A 1 353 ? 22.920 1.456 -5.533 1.00 82.50 353 VAL A C 1
ATOM 2642 O O . VAL A 1 353 ? 23.656 1.168 -4.593 1.00 82.50 353 VAL A O 1
ATOM 2645 N N . PHE A 1 354 ? 21.968 0.632 -5.984 1.00 77.56 354 PHE A N 1
ATOM 2646 C CA . PHE A 1 354 ? 21.625 -0.661 -5.384 1.00 77.56 354 PHE A CA 1
ATOM 2647 C C . PHE A 1 354 ? 21.723 -1.809 -6.416 1.00 77.56 354 PHE A C 1
ATOM 2649 O O . PHE A 1 354 ? 20.698 -2.323 -6.866 1.00 77.56 354 PHE A O 1
ATOM 2656 N N . PRO A 1 355 ? 22.942 -2.218 -6.827 1.00 67.31 355 PRO A N 1
ATOM 2657 C CA . PRO A 1 355 ? 23.143 -3.146 -7.947 1.00 67.31 355 PRO A CA 1
ATOM 2658 C C . PRO A 1 355 ? 22.814 -4.615 -7.638 1.00 67.31 355 PRO A C 1
ATOM 2660 O O . PRO A 1 355 ? 22.551 -5.377 -8.567 1.00 67.31 355 PRO A O 1
ATOM 2663 N N . ASP A 1 356 ? 22.820 -5.017 -6.363 1.00 59.91 356 ASP A N 1
ATOM 2664 C CA . ASP A 1 356 ? 22.821 -6.435 -5.972 1.00 59.91 356 ASP A CA 1
ATOM 2665 C C . ASP A 1 356 ? 21.426 -7.041 -5.720 1.00 59.91 356 ASP A C 1
ATOM 2667 O O . ASP A 1 356 ? 21.344 -8.168 -5.241 1.00 59.91 356 ASP A O 1
ATOM 2671 N N . HIS A 1 357 ? 20.327 -6.336 -6.037 1.00 52.12 357 HIS A N 1
ATOM 2672 C CA . HIS A 1 357 ? 18.931 -6.800 -5.854 1.00 52.12 357 HIS A CA 1
ATOM 2673 C C . HIS A 1 357 ? 18.651 -7.497 -4.495 1.00 52.12 357 HIS A C 1
ATOM 2675 O O . HIS A 1 357 ? 17.749 -8.329 -4.394 1.00 52.12 357 HIS A O 1
ATOM 2681 N N . GLY A 1 358 ? 19.436 -7.189 -3.453 1.00 51.22 358 GLY A N 1
ATOM 2682 C CA . GLY A 1 358 ? 19.309 -7.784 -2.121 1.00 51.22 358 GLY A CA 1
ATOM 2683 C C . GLY A 1 358 ? 18.003 -7.375 -1.437 1.00 51.22 358 GLY A C 1
ATOM 2684 O O . GLY A 1 358 ? 17.209 -6.626 -1.987 1.00 51.22 358 GLY A O 1
ATOM 2685 N N . THR A 1 359 ? 17.763 -7.802 -0.202 1.00 50.97 359 THR A N 1
ATOM 2686 C CA . THR A 1 359 ? 16.491 -7.555 0.516 1.00 50.97 359 THR A CA 1
ATOM 2687 C C . THR A 1 359 ? 16.210 -6.094 0.895 1.00 50.97 359 THR A C 1
ATOM 2689 O O . THR A 1 359 ? 15.259 -5.830 1.621 1.00 50.97 359 THR A O 1
ATOM 2692 N N . HIS A 1 360 ? 17.023 -5.145 0.424 1.00 57.47 360 HIS A N 1
ATOM 2693 C CA . HIS A 1 360 ? 16.983 -3.752 0.846 1.00 57.47 360 HIS A CA 1
ATOM 2694 C C . HIS A 1 360 ? 17.254 -2.778 -0.319 1.00 57.47 360 HIS A C 1
ATOM 2696 O O . HIS A 1 360 ? 18.334 -2.191 -0.395 1.00 57.47 360 HIS A O 1
ATOM 2702 N N . TYR A 1 361 ? 16.291 -2.593 -1.232 1.00 72.69 361 TYR A N 1
ATOM 2703 C CA . TYR A 1 361 ? 16.355 -1.566 -2.286 1.00 72.69 361 TYR A CA 1
ATOM 2704 C C . TYR A 1 361 ? 15.055 -0.743 -2.367 1.00 72.69 361 TYR A C 1
ATOM 2706 O O . TYR A 1 361 ? 13.979 -1.294 -2.127 1.00 72.69 361 TYR A O 1
ATOM 2714 N N . PRO A 1 362 ? 15.134 0.564 -2.692 1.00 82.44 362 PRO A N 1
ATOM 2715 C CA . PRO A 1 362 ? 13.962 1.417 -2.860 1.00 82.44 362 PRO A CA 1
ATOM 2716 C C . PRO A 1 362 ? 12.956 0.856 -3.862 1.00 82.44 362 PRO A C 1
ATOM 2718 O O . PRO A 1 362 ? 13.333 0.374 -4.933 1.00 82.44 362 PRO A O 1
ATOM 2721 N N . PHE A 1 363 ? 11.680 0.947 -3.514 1.00 87.12 363 PHE A N 1
ATOM 2722 C CA . PHE A 1 363 ? 10.590 0.358 -4.278 1.00 87.12 363 PHE A CA 1
ATOM 2723 C C . PHE A 1 363 ? 9.443 1.353 -4.431 1.00 87.12 363 PHE A C 1
ATOM 2725 O O . PHE A 1 363 ? 9.069 2.014 -3.463 1.00 87.12 363 PHE A O 1
ATOM 2732 N N . VAL A 1 364 ? 8.855 1.435 -5.625 1.00 93.62 364 VAL A N 1
ATOM 2733 C CA . VAL A 1 364 ? 7.696 2.302 -5.876 1.00 93.62 364 VAL A CA 1
ATOM 2734 C C . VAL A 1 364 ? 6.431 1.490 -6.120 1.00 93.62 364 VAL A C 1
ATOM 2736 O O . VAL A 1 364 ? 6.398 0.585 -6.956 1.00 93.62 364 VAL A O 1
ATOM 2739 N N . ASN A 1 365 ? 5.362 1.843 -5.414 1.00 94.19 365 ASN A N 1
ATOM 2740 C CA . ASN A 1 365 ? 4.015 1.426 -5.766 1.00 94.19 365 ASN A CA 1
ATOM 2741 C C . ASN A 1 365 ? 3.333 2.529 -6.581 1.00 94.19 365 ASN A C 1
ATOM 2743 O O . ASN A 1 365 ? 3.361 3.697 -6.194 1.00 94.19 365 ASN A O 1
ATOM 2747 N N . ILE A 1 366 ? 2.756 2.166 -7.725 1.00 98.25 366 ILE A N 1
ATOM 2748 C CA . ILE A 1 366 ? 2.166 3.116 -8.664 1.00 98.25 366 ILE A CA 1
ATOM 2749 C C . ILE A 1 366 ? 0.656 2.879 -8.759 1.00 98.25 366 ILE A C 1
ATOM 2751 O O . ILE A 1 366 ? 0.206 1.872 -9.309 1.00 98.25 366 ILE A O 1
ATOM 2755 N N . GLY A 1 367 ? -0.135 3.834 -8.275 1.00 98.00 367 GLY A N 1
ATOM 2756 C CA . GLY A 1 367 ? -1.584 3.855 -8.450 1.00 98.00 367 GLY A CA 1
ATOM 2757 C C . GLY A 1 367 ? -1.974 4.392 -9.830 1.00 98.00 367 GLY A C 1
ATOM 2758 O O . GLY A 1 367 ? -1.740 5.563 -10.142 1.00 98.00 367 GLY A O 1
ATOM 2759 N N . ILE A 1 368 ? -2.601 3.557 -10.663 1.00 98.62 368 ILE A N 1
ATOM 2760 C CA . ILE A 1 368 ? -3.109 3.956 -11.986 1.00 98.62 368 ILE A CA 1
ATOM 2761 C C . ILE A 1 368 ? -4.533 4.508 -11.828 1.00 98.62 368 ILE A C 1
ATOM 2763 O O . ILE A 1 368 ? -5.509 3.757 -11.726 1.00 98.62 368 ILE A O 1
ATOM 2767 N N . GLY A 1 369 ? -4.634 5.836 -11.775 1.00 97.25 369 GLY A N 1
ATOM 2768 C CA . GLY A 1 369 ? -5.809 6.589 -11.345 1.00 97.25 369 GLY A CA 1
ATOM 2769 C C . GLY A 1 369 ? -6.758 7.038 -12.457 1.00 97.25 369 GLY A C 1
ATOM 2770 O O . GLY A 1 369 ? -6.339 7.573 -13.482 1.00 97.25 369 GLY A O 1
ATOM 2771 N N . THR A 1 370 ? -8.058 6.897 -12.212 1.00 96.81 370 THR A N 1
ATOM 2772 C CA . THR A 1 370 ? -9.157 7.549 -12.959 1.00 96.81 370 THR A CA 1
ATOM 2773 C C . THR A 1 370 ? -10.064 8.320 -11.986 1.00 96.81 370 THR A C 1
ATOM 2775 O O . THR A 1 370 ? -9.659 8.496 -10.845 1.00 96.81 370 THR A O 1
ATOM 2778 N N . ASN A 1 371 ? -11.243 8.799 -12.395 1.00 94.81 371 ASN A N 1
ATOM 2779 C CA . ASN A 1 371 ? -12.183 9.506 -11.518 1.00 94.81 371 ASN A CA 1
ATOM 2780 C C . ASN A 1 371 ? -13.652 9.150 -11.799 1.00 94.81 371 ASN A C 1
ATOM 2782 O O . ASN A 1 371 ? -13.976 8.558 -12.838 1.00 94.81 371 ASN A O 1
ATOM 2786 N N . ASN A 1 372 ? -14.548 9.538 -10.886 1.00 92.62 372 ASN A N 1
ATOM 2787 C CA . ASN A 1 372 ? -16.000 9.437 -11.073 1.00 92.62 372 ASN A CA 1
ATOM 2788 C C . ASN A 1 372 ? -16.674 10.745 -11.537 1.00 92.62 372 ASN A C 1
ATOM 2790 O O . ASN A 1 372 ? -17.898 10.845 -11.452 1.00 92.62 372 ASN A O 1
ATOM 2794 N N . ASP A 1 373 ? -15.927 11.710 -12.094 1.00 87.75 373 ASP A N 1
ATOM 2795 C CA . ASP A 1 373 ? -16.487 12.971 -12.629 1.00 87.75 373 ASP A CA 1
ATOM 2796 C C . ASP A 1 373 ? -17.005 12.880 -14.072 1.00 87.75 373 ASP A C 1
ATOM 2798 O O . ASP A 1 373 ? -17.429 13.863 -14.680 1.00 87.75 373 ASP A O 1
ATOM 2802 N N . ILE A 1 374 ? -17.023 11.675 -14.636 1.00 81.25 374 ILE A N 1
ATOM 2803 C CA . ILE A 1 374 ? -17.620 11.388 -15.942 1.00 81.25 374 ILE A CA 1
ATOM 2804 C C . ILE A 1 374 ? -18.425 10.077 -15.881 1.00 81.25 374 ILE A C 1
ATOM 2806 O O . ILE A 1 374 ? -18.959 9.678 -14.848 1.00 81.25 374 ILE A O 1
ATOM 2810 N N . THR A 1 375 ? -18.562 9.379 -17.008 1.00 78.56 375 THR A N 1
ATOM 2811 C CA . THR A 1 375 ? -19.282 8.112 -17.102 1.00 78.56 375 THR A CA 1
ATOM 2812 C C . THR A 1 375 ? -18.528 6.981 -16.398 1.00 78.56 375 THR A C 1
ATOM 2814 O O . THR A 1 375 ? -17.616 6.372 -16.955 1.00 78.56 375 THR A O 1
ATOM 2817 N N . VAL A 1 376 ? -18.992 6.618 -15.204 1.00 86.62 376 VAL A N 1
ATOM 2818 C CA . VAL A 1 376 ? -18.615 5.381 -14.510 1.00 86.62 376 VAL A CA 1
ATOM 2819 C C . VAL A 1 376 ? -19.678 4.304 -14.723 1.00 86.62 376 VAL A C 1
ATOM 2821 O O . VAL A 1 376 ? -20.870 4.526 -14.537 1.00 86.62 376 VAL A O 1
ATOM 2824 N N . THR A 1 377 ? -19.267 3.119 -15.167 1.00 93.69 377 THR A N 1
ATOM 2825 C CA . THR A 1 377 ? -20.137 1.952 -15.348 1.00 93.69 377 THR A CA 1
ATOM 2826 C C . THR A 1 377 ? -19.375 0.688 -14.969 1.00 93.69 377 THR A C 1
ATOM 2828 O O . THR A 1 377 ? -18.147 0.676 -14.932 1.00 93.69 377 THR A O 1
ATOM 2831 N N . ALA A 1 378 ? -20.085 -0.426 -14.789 1.00 95.81 378 ALA A N 1
ATOM 2832 C CA . ALA A 1 378 ? -19.432 -1.723 -14.632 1.00 95.81 378 ALA A CA 1
ATOM 2833 C C . ALA A 1 378 ? -18.531 -2.085 -15.834 1.00 95.81 378 ALA A C 1
ATOM 2835 O O . ALA A 1 378 ? -17.523 -2.760 -15.669 1.00 95.81 378 ALA A O 1
ATOM 2836 N N . ALA A 1 379 ? -18.874 -1.653 -17.053 1.00 95.56 379 ALA A N 1
ATOM 2837 C CA . ALA A 1 379 ? -18.049 -1.923 -18.230 1.00 95.56 379 ALA A CA 1
ATOM 2838 C C . ALA A 1 379 ? -16.721 -1.155 -18.184 1.00 95.56 379 ALA A C 1
ATOM 2840 O O . ALA A 1 379 ? -15.677 -1.745 -18.451 1.00 95.56 379 ALA A O 1
ATOM 2841 N N . THR A 1 380 ? -16.754 0.120 -17.788 1.00 95.62 380 THR A N 1
ATOM 2842 C CA . THR A 1 380 ? -15.539 0.930 -17.636 1.00 95.62 380 THR A CA 1
ATOM 2843 C C . THR A 1 380 ? -14.694 0.458 -16.445 1.00 95.62 380 THR A C 1
ATOM 2845 O O . THR A 1 380 ? -13.477 0.394 -16.560 1.00 95.62 380 THR A O 1
ATOM 2848 N N . GLY A 1 381 ? -15.306 -0.040 -15.362 1.00 96.94 381 GLY A N 1
ATOM 2849 C CA . GLY A 1 381 ? -14.576 -0.679 -14.253 1.00 96.94 381 GLY A CA 1
ATOM 2850 C C . GLY A 1 381 ? -13.765 -1.906 -14.682 1.00 96.94 381 GLY A C 1
ATOM 2851 O O . GLY A 1 381 ? -12.585 -2.019 -14.354 1.00 96.94 381 GLY A O 1
ATOM 2852 N N . ARG A 1 382 ? -14.359 -2.791 -15.498 1.00 97.25 382 ARG A N 1
ATOM 2853 C CA . ARG A 1 382 ? -13.636 -3.942 -16.078 1.00 97.25 382 ARG A CA 1
ATOM 2854 C C . ARG A 1 382 ? -12.528 -3.517 -17.033 1.00 97.25 382 ARG A C 1
ATOM 2856 O O . ARG A 1 382 ? -11.460 -4.117 -17.021 1.00 97.25 382 ARG A O 1
ATOM 2863 N N . ALA A 1 383 ? -12.787 -2.507 -17.864 1.00 96.94 383 ALA A N 1
ATOM 2864 C CA . ALA A 1 383 ? -11.789 -1.995 -18.797 1.00 96.94 383 ALA A CA 1
ATOM 2865 C C . ALA A 1 383 ? -10.566 -1.444 -18.048 1.00 96.94 383 ALA A C 1
ATOM 2867 O O . ALA A 1 383 ? -9.439 -1.768 -18.411 1.00 96.94 383 ALA A O 1
ATOM 2868 N N . TRP A 1 384 ? -10.785 -0.699 -16.960 1.00 97.75 384 TRP A N 1
ATOM 2869 C CA . TRP A 1 384 ? -9.703 -0.161 -16.136 1.00 97.75 384 TRP A CA 1
ATOM 2870 C C . TRP A 1 384 ? -8.903 -1.247 -15.411 1.00 97.75 384 TRP A C 1
ATOM 2872 O O . TRP A 1 384 ? -7.681 -1.170 -15.350 1.00 97.75 384 TRP A O 1
ATOM 2882 N N . ALA A 1 385 ? -9.562 -2.306 -14.926 1.00 98.12 385 ALA A N 1
ATOM 2883 C CA . ALA A 1 385 ? -8.857 -3.475 -14.397 1.00 98.12 385 ALA A CA 1
ATOM 2884 C C . ALA A 1 385 ? -7.943 -4.124 -15.452 1.00 98.12 385 ALA A C 1
ATOM 2886 O O . ALA A 1 385 ? -6.859 -4.586 -15.111 1.00 98.12 385 ALA A O 1
ATOM 2887 N N . GLY A 1 386 ? -8.350 -4.108 -16.729 1.00 98.25 386 GLY A N 1
ATOM 2888 C CA . GLY A 1 386 ? -7.507 -4.505 -17.861 1.00 98.25 386 GLY A CA 1
ATOM 2889 C C . GLY A 1 386 ? -6.215 -3.692 -17.943 1.00 98.25 386 GLY A C 1
ATOM 2890 O O . GLY A 1 386 ? -5.144 -4.284 -17.920 1.00 98.25 386 GLY A O 1
ATOM 2891 N N . VAL A 1 387 ? -6.312 -2.357 -17.907 1.00 98.56 387 VAL A N 1
ATOM 2892 C CA . VAL A 1 387 ? -5.147 -1.444 -17.911 1.00 98.56 387 VAL A CA 1
ATOM 2893 C C . VAL A 1 387 ? -4.161 -1.792 -16.793 1.00 98.56 387 VAL A C 1
ATOM 2895 O O . VAL A 1 387 ? -2.963 -1.927 -17.028 1.00 98.56 387 VAL A O 1
ATOM 2898 N N . VAL A 1 388 ? -4.663 -1.979 -15.568 1.00 98.69 388 VAL A N 1
ATOM 2899 C CA . VAL A 1 388 ? -3.820 -2.315 -14.407 1.00 98.69 388 VAL A CA 1
ATOM 2900 C C . VAL A 1 388 ? -3.175 -3.693 -14.566 1.00 98.69 388 VAL A C 1
ATOM 2902 O O . VAL A 1 388 ? -1.987 -3.855 -14.291 1.00 98.69 388 VAL A O 1
ATOM 2905 N N . ASN A 1 389 ? -3.938 -4.686 -15.027 1.00 98.06 389 ASN A N 1
ATOM 2906 C CA . ASN A 1 389 ? -3.431 -6.038 -15.254 1.00 98.06 389 ASN A CA 1
ATOM 2907 C C . ASN A 1 389 ? -2.362 -6.077 -16.351 1.00 98.06 389 ASN A C 1
ATOM 2909 O O . ASN A 1 389 ? -1.404 -6.835 -16.224 1.00 98.06 389 ASN A O 1
ATOM 2913 N N . ASP A 1 390 ? -2.506 -5.286 -17.412 1.00 98.62 390 ASP A N 1
ATOM 2914 C CA . ASP A 1 390 ? -1.559 -5.275 -18.526 1.00 98.62 390 ASP A CA 1
ATOM 2915 C C . ASP A 1 390 ? -0.201 -4.706 -18.090 1.00 98.62 390 ASP A C 1
ATOM 2917 O O . ASP A 1 390 ? 0.830 -5.346 -18.322 1.00 98.62 390 ASP A O 1
ATOM 2921 N N . VAL A 1 391 ? -0.190 -3.601 -17.333 1.00 98.62 391 VAL A N 1
ATOM 2922 C CA . VAL A 1 391 ? 1.053 -3.069 -16.742 1.00 98.62 391 VAL A CA 1
ATOM 2923 C C . VAL A 1 391 ? 1.639 -4.028 -15.699 1.00 98.62 391 VAL A C 1
ATOM 2925 O O . VAL A 1 391 ? 2.853 -4.242 -15.663 1.00 98.62 391 VAL A O 1
ATOM 2928 N N . ASP A 1 392 ? 0.806 -4.666 -14.871 1.00 98.00 392 ASP A N 1
ATOM 2929 C CA . ASP A 1 392 ? 1.280 -5.676 -13.922 1.00 98.00 392 ASP A CA 1
ATOM 2930 C C . ASP A 1 392 ? 1.944 -6.870 -14.624 1.00 98.00 392 ASP A C 1
ATOM 2932 O O . ASP A 1 392 ? 3.037 -7.304 -14.258 1.00 98.00 392 ASP A O 1
ATOM 2936 N N . ASN A 1 393 ? 1.306 -7.403 -15.664 1.00 96.19 393 ASN A N 1
ATOM 2937 C CA . ASN A 1 393 ? 1.854 -8.497 -16.457 1.00 96.19 393 ASN A CA 1
ATOM 2938 C C . ASN A 1 393 ? 3.189 -8.096 -17.093 1.00 96.19 393 ASN A C 1
ATOM 2940 O O . ASN A 1 393 ? 4.132 -8.894 -17.111 1.00 96.19 393 ASN A O 1
ATOM 2944 N N . TRP A 1 394 ? 3.296 -6.852 -17.565 1.00 98.44 394 TRP A N 1
ATOM 2945 C CA . TRP A 1 394 ? 4.535 -6.304 -18.104 1.00 98.44 394 TRP A CA 1
ATOM 2946 C C . TRP A 1 394 ? 5.658 -6.234 -17.058 1.00 98.44 394 TRP A C 1
ATOM 2948 O O . TRP A 1 394 ? 6.796 -6.594 -17.383 1.00 98.44 394 TRP A O 1
ATOM 2958 N N . LEU A 1 395 ? 5.348 -5.835 -15.817 1.00 95.44 395 LEU A N 1
ATOM 2959 C CA . LEU A 1 395 ? 6.294 -5.806 -14.694 1.00 95.44 395 LEU A CA 1
ATOM 2960 C C . LEU A 1 395 ? 6.698 -7.217 -14.257 1.00 95.44 395 LEU A C 1
ATOM 2962 O O . LEU A 1 395 ? 7.882 -7.494 -14.085 1.00 95.44 395 LEU A O 1
ATOM 2966 N N . ARG A 1 396 ? 5.747 -8.151 -14.141 1.00 91.94 396 ARG A N 1
ATOM 2967 C CA . ARG A 1 396 ? 6.018 -9.556 -13.781 1.00 91.94 396 ARG A CA 1
ATOM 2968 C C . ARG A 1 396 ? 6.894 -10.263 -14.810 1.00 91.94 396 ARG A C 1
ATOM 2970 O O . ARG A 1 396 ? 7.783 -11.019 -14.431 1.00 91.94 396 ARG A O 1
ATOM 2977 N N . ALA A 1 397 ? 6.702 -9.984 -16.101 1.00 93.31 397 ALA A N 1
ATOM 2978 C CA . ALA A 1 397 ? 7.583 -10.476 -17.165 1.00 93.31 397 ALA A CA 1
ATOM 2979 C C . ALA A 1 397 ? 9.025 -9.929 -17.060 1.00 93.31 397 ALA A C 1
ATOM 2981 O O . ALA A 1 397 ? 9.928 -10.418 -17.735 1.00 93.31 397 ALA A O 1
ATOM 2982 N N . ARG A 1 398 ? 9.223 -8.921 -16.205 1.00 93.44 398 ARG A N 1
ATOM 2983 C CA . ARG A 1 398 ? 10.441 -8.151 -15.942 1.00 93.44 398 ARG A CA 1
ATOM 2984 C C . ARG A 1 398 ? 10.831 -8.202 -14.461 1.00 93.44 398 ARG A C 1
ATOM 2986 O O . ARG A 1 398 ? 11.448 -7.291 -13.920 1.00 93.44 398 ARG A O 1
ATOM 2993 N N . SER A 1 399 ? 10.481 -9.287 -13.766 1.00 86.44 399 SER A N 1
ATOM 2994 C CA . SER A 1 399 ? 10.745 -9.429 -12.327 1.00 86.44 399 SER A CA 1
ATOM 2995 C C . SER A 1 399 ? 12.238 -9.459 -11.971 1.00 86.44 399 SER A C 1
ATOM 2997 O O . SER A 1 399 ? 12.595 -9.253 -10.817 1.00 86.44 399 SER A O 1
ATOM 2999 N N . GLY A 1 400 ? 13.110 -9.737 -12.947 1.00 82.88 400 GLY A N 1
ATOM 3000 C CA . GLY A 1 400 ? 14.568 -9.689 -12.795 1.00 82.88 400 GLY A CA 1
ATOM 3001 C C . GLY A 1 400 ? 15.196 -8.314 -13.055 1.00 82.88 400 GLY A C 1
ATOM 3002 O O . GLY A 1 400 ? 16.407 -8.179 -12.910 1.00 82.88 400 GLY A O 1
ATOM 3003 N N . ASP A 1 401 ? 14.412 -7.315 -13.470 1.00 87.50 401 ASP A N 1
ATOM 3004 C CA . ASP A 1 401 ? 14.871 -5.947 -13.716 1.00 87.50 401 ASP A CA 1
ATOM 3005 C C . ASP A 1 401 ? 13.857 -4.903 -13.214 1.00 87.50 401 ASP A C 1
ATOM 3007 O O . ASP A 1 401 ? 13.851 -4.573 -12.031 1.00 87.50 401 ASP A O 1
ATOM 3011 N N . ILE A 1 402 ? 12.991 -4.365 -14.070 1.00 92.44 402 ILE A N 1
ATOM 3012 C CA . ILE A 1 402 ? 12.114 -3.232 -13.748 1.00 92.44 402 ILE A CA 1
ATOM 3013 C C . ILE A 1 402 ? 11.069 -3.639 -12.707 1.00 92.44 402 ILE A C 1
ATOM 3015 O O . ILE A 1 402 ? 10.820 -2.902 -11.752 1.00 92.44 402 ILE A O 1
ATOM 3019 N N . GLY A 1 403 ? 10.518 -4.844 -12.855 1.00 89.69 403 GLY A N 1
ATOM 3020 C CA . GLY A 1 403 ? 9.560 -5.434 -11.927 1.00 89.69 403 GLY A CA 1
ATOM 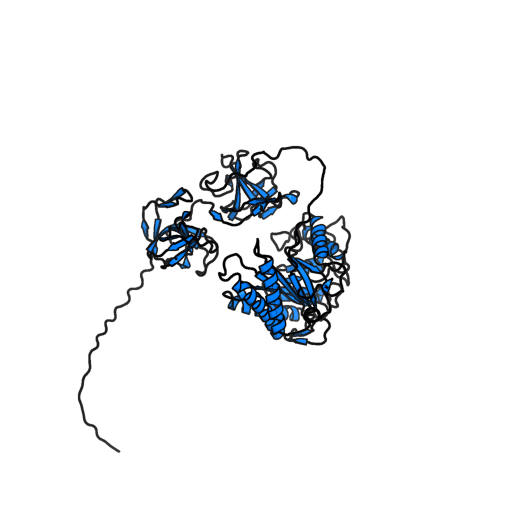3021 C C . GLY A 1 403 ? 10.155 -5.820 -10.577 1.00 89.69 403 GLY A C 1
ATOM 3022 O O . GLY A 1 403 ? 9.395 -6.202 -9.693 1.00 89.69 403 GLY A O 1
ATOM 3023 N N . SER A 1 404 ? 11.478 -5.716 -10.382 1.00 86.75 404 SER A N 1
ATOM 3024 C CA . SER A 1 404 ? 12.031 -5.791 -9.031 1.00 86.75 404 SER A CA 1
ATOM 3025 C C . SER A 1 404 ? 11.767 -4.488 -8.277 1.00 86.75 404 SER A C 1
ATOM 3027 O O . SER A 1 404 ? 11.441 -4.533 -7.110 1.00 86.75 404 SER A O 1
ATOM 3029 N N . THR A 1 405 ? 11.842 -3.322 -8.922 1.00 90.81 405 THR A N 1
ATOM 3030 C CA . THR A 1 405 ? 11.776 -2.002 -8.254 1.00 90.81 405 THR A CA 1
ATOM 3031 C C . THR A 1 405 ? 10.405 -1.325 -8.271 1.00 90.81 405 THR A C 1
ATOM 3033 O O . THR A 1 405 ? 10.274 -0.230 -7.727 1.00 90.81 405 THR A O 1
ATOM 3036 N N . ALA A 1 406 ? 9.402 -1.923 -8.915 1.00 94.06 406 ALA A N 1
ATOM 3037 C CA . ALA A 1 406 ? 8.084 -1.317 -9.051 1.00 94.06 406 ALA A CA 1
ATOM 3038 C C . ALA A 1 406 ? 6.949 -2.349 -9.028 1.00 94.06 406 ALA A C 1
ATOM 3040 O O . ALA A 1 406 ? 7.086 -3.449 -9.566 1.00 94.06 406 ALA A O 1
ATOM 3041 N N . GLN A 1 407 ? 5.798 -1.944 -8.491 1.00 94.56 407 GLN A N 1
ATOM 3042 C CA . GLN A 1 407 ? 4.503 -2.593 -8.717 1.00 94.56 407 GLN A CA 1
ATOM 3043 C C . GLN A 1 407 ? 3.426 -1.564 -9.049 1.00 94.56 407 GLN A C 1
ATOM 3045 O O . GLN A 1 407 ? 3.629 -0.359 -8.901 1.00 94.56 407 GLN A O 1
ATOM 3050 N N . VAL A 1 408 ? 2.269 -2.068 -9.472 1.00 97.06 408 VAL A N 1
ATOM 3051 C CA . VAL A 1 408 ? 1.084 -1.258 -9.744 1.00 97.06 408 VAL A CA 1
ATOM 3052 C C . VAL A 1 408 ? -0.116 -1.727 -8.941 1.00 97.06 408 VAL A C 1
ATOM 3054 O O . VAL A 1 408 ? -0.278 -2.928 -8.690 1.00 97.06 408 VAL A O 1
ATOM 3057 N N . ASP A 1 409 ? -0.974 -0.761 -8.641 1.00 95.81 409 ASP A N 1
ATOM 3058 C CA . ASP A 1 409 ? -2.323 -0.915 -8.115 1.00 95.81 409 ASP A CA 1
ATOM 3059 C C . ASP A 1 409 ? -3.303 -0.097 -8.973 1.00 95.81 409 ASP A C 1
ATOM 3061 O O . ASP A 1 409 ? -2.919 0.807 -9.724 1.00 95.81 409 ASP A O 1
ATOM 3065 N N . GLY A 1 410 ? -4.595 -0.410 -8.880 1.00 97.56 410 GLY A N 1
ATOM 3066 C CA . GLY A 1 410 ? -5.627 0.463 -9.427 1.00 97.56 410 GLY A CA 1
ATOM 3067 C C . GLY A 1 410 ? -5.903 1.614 -8.476 1.00 97.56 410 GLY A C 1
ATOM 3068 O O . GLY A 1 410 ? -5.869 1.441 -7.262 1.00 97.56 410 GLY A O 1
ATOM 3069 N N . ALA A 1 411 ? -6.234 2.780 -9.016 1.00 97.56 411 ALA A N 1
ATOM 3070 C CA . ALA A 1 411 ? -6.635 3.920 -8.209 1.00 97.56 411 ALA A CA 1
ATOM 3071 C C . ALA A 1 411 ? -7.863 4.614 -8.820 1.00 97.56 411 ALA A C 1
ATOM 3073 O O . ALA A 1 411 ? -8.080 4.575 -10.037 1.00 97.56 411 ALA A O 1
ATOM 3074 N N . ASN A 1 412 ? -8.695 5.242 -7.990 1.00 96.75 412 ASN A N 1
ATOM 3075 C CA . ASN A 1 412 ? -9.805 6.066 -8.466 1.00 96.75 412 ASN A CA 1
ATOM 3076 C C . ASN A 1 412 ? -10.088 7.243 -7.517 1.00 96.75 412 ASN A C 1
ATOM 3078 O O . ASN A 1 412 ? -10.202 7.056 -6.307 1.00 96.75 412 ASN A O 1
ATOM 3082 N N . ASP A 1 413 ? -10.195 8.430 -8.102 1.00 95.56 413 ASP A N 1
ATOM 3083 C CA . ASP A 1 413 ? -10.591 9.693 -7.490 1.00 95.56 413 ASP A CA 1
ATOM 3084 C C . ASP A 1 413 ? -12.117 9.705 -7.340 1.00 95.56 413 ASP A C 1
ATOM 3086 O O . ASP A 1 413 ? -12.857 10.150 -8.227 1.00 95.56 413 ASP A O 1
ATOM 3090 N N . MET A 1 414 ? -12.596 9.034 -6.291 1.00 95.62 414 MET A N 1
ATOM 3091 C CA . MET A 1 414 ? -14.022 8.820 -6.070 1.00 95.62 414 MET A CA 1
ATOM 3092 C C . MET A 1 414 ? -14.553 9.833 -5.070 1.00 95.62 414 MET A C 1
ATOM 3094 O O . MET A 1 414 ? -14.418 9.654 -3.860 1.00 95.62 414 MET A O 1
ATOM 3098 N N . GLU A 1 415 ? -15.218 10.857 -5.590 1.00 93.12 415 GLU A N 1
ATOM 3099 C CA . GLU A 1 415 ? -15.698 11.981 -4.802 1.00 93.12 415 GLU A CA 1
ATOM 3100 C C . GLU A 1 415 ? -17.228 12.052 -4.777 1.00 93.12 415 GLU A C 1
ATOM 3102 O O . GLU A 1 415 ? -17.886 11.896 -5.816 1.00 93.12 415 GLU A O 1
ATOM 3107 N N . PRO A 1 416 ? -17.836 12.369 -3.619 1.00 92.62 416 PRO A N 1
ATOM 3108 C CA . PRO A 1 416 ? -19.243 12.739 -3.558 1.00 92.62 416 PRO A CA 1
ATOM 3109 C C . PRO A 1 416 ? -19.570 13.987 -4.382 1.00 92.62 416 PRO A C 1
ATOM 3111 O O . PRO A 1 416 ? -20.703 14.120 -4.836 1.00 92.62 416 PRO A O 1
ATOM 3114 N N . GLY A 1 417 ? -18.613 14.907 -4.561 1.00 86.88 417 GLY A N 1
ATOM 3115 C CA . GLY A 1 417 ? -18.779 16.163 -5.301 1.00 86.88 417 GLY A CA 1
ATOM 3116 C C . GLY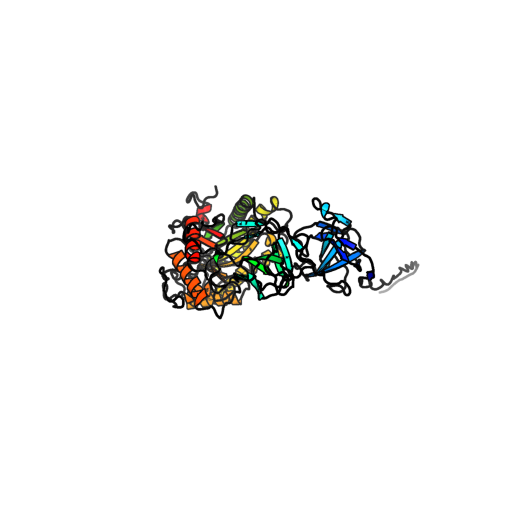 A 1 417 ? -18.910 16.006 -6.822 1.00 86.88 417 GLY A C 1
ATOM 3117 O O . GLY A 1 417 ? -19.413 16.916 -7.483 1.00 86.88 417 GLY A O 1
ATOM 3118 N N . PHE A 1 418 ? -18.516 14.854 -7.363 1.00 89.94 418 PHE A N 1
ATOM 3119 C CA . PHE A 1 418 ? -18.453 14.580 -8.797 1.00 89.94 418 PHE A CA 1
ATOM 3120 C C . PHE A 1 418 ? -19.775 14.104 -9.407 1.00 89.94 418 PHE A C 1
ATOM 3122 O O . PHE A 1 418 ? -20.728 13.729 -8.720 1.00 89.94 418 PHE A O 1
ATOM 3129 N N . SER A 1 419 ? -19.850 14.154 -10.741 1.00 86.25 419 SER A N 1
ATOM 3130 C CA . SER A 1 419 ? -21.093 13.889 -11.481 1.00 86.25 419 SER A CA 1
ATOM 3131 C C . SER A 1 419 ? -21.580 12.427 -11.432 1.00 86.25 419 SER A C 1
ATOM 3133 O O . SER A 1 419 ? -22.758 12.151 -11.695 1.00 86.25 419 SER A O 1
ATOM 3135 N N . GLY A 1 420 ? -20.711 11.476 -11.082 1.00 85.06 420 GLY A N 1
ATOM 3136 C CA . GLY A 1 420 ? -21.027 10.056 -10.978 1.00 85.06 420 GLY A CA 1
ATOM 3137 C C . GLY A 1 420 ? -21.963 9.718 -9.813 1.00 85.06 420 GLY A C 1
ATOM 3138 O O . GLY A 1 420 ? -21.674 9.974 -8.648 1.00 85.06 420 GLY A O 1
ATOM 3139 N N . SER A 1 421 ? -23.080 9.042 -10.105 1.00 90.44 421 SER A N 1
ATOM 3140 C CA . SER A 1 421 ? -23.976 8.551 -9.044 1.00 90.44 421 SER A CA 1
ATOM 3141 C C . SER A 1 421 ? -23.320 7.458 -8.186 1.00 90.44 421 SER A C 1
ATOM 3143 O O . SER A 1 421 ? -22.476 6.696 -8.665 1.00 90.44 421 SER A O 1
ATOM 3145 N N . ILE A 1 422 ? -23.791 7.299 -6.946 1.00 92.69 422 ILE A N 1
ATOM 3146 C CA . ILE A 1 422 ? -23.354 6.235 -6.021 1.00 92.69 422 ILE A CA 1
ATOM 3147 C C . ILE A 1 422 ? -23.501 4.854 -6.663 1.00 92.69 422 ILE A C 1
ATOM 3149 O O . ILE A 1 422 ? -22.566 4.059 -6.664 1.00 92.69 422 ILE A O 1
ATOM 3153 N N . ALA A 1 423 ? -24.668 4.571 -7.251 1.00 94.19 423 ALA A N 1
ATOM 3154 C CA . ALA A 1 423 ? -24.951 3.277 -7.868 1.00 94.19 423 ALA A CA 1
ATOM 3155 C C . ALA A 1 423 ? -23.986 2.975 -9.022 1.00 94.19 423 ALA A C 1
ATOM 3157 O O . ALA A 1 423 ? -23.496 1.854 -9.150 1.00 94.19 423 ALA A O 1
ATOM 3158 N N . ALA A 1 424 ? -23.685 3.985 -9.838 1.00 94.88 424 ALA A N 1
ATOM 3159 C CA . ALA A 1 424 ? -22.758 3.861 -10.952 1.00 94.88 424 ALA A CA 1
ATOM 3160 C C . ALA A 1 424 ? -21.306 3.675 -10.475 1.00 94.88 424 ALA A C 1
ATOM 3162 O O . ALA A 1 424 ? -20.602 2.808 -10.993 1.00 94.88 424 ALA A O 1
ATOM 3163 N N . THR A 1 425 ? -20.893 4.410 -9.438 1.00 96.31 425 THR A N 1
ATOM 3164 C CA . THR A 1 425 ? -19.555 4.299 -8.839 1.00 96.31 425 THR A CA 1
ATOM 3165 C C . THR A 1 425 ? -19.357 2.937 -8.173 1.00 96.31 425 THR A C 1
ATOM 3167 O O . THR A 1 425 ? -18.382 2.249 -8.458 1.00 96.31 425 THR A O 1
ATOM 3170 N N . ARG A 1 426 ? -20.325 2.454 -7.383 1.00 96.38 426 ARG A N 1
ATOM 3171 C CA . ARG A 1 426 ? -20.269 1.105 -6.788 1.00 96.38 426 ARG A CA 1
ATOM 3172 C C . ARG A 1 426 ? -20.258 0.003 -7.845 1.00 96.38 426 ARG A C 1
ATOM 3174 O O . ARG A 1 426 ? -19.530 -0.974 -7.696 1.00 96.38 426 ARG A O 1
ATOM 3181 N N . ALA A 1 427 ? -21.025 0.159 -8.928 1.00 96.88 427 ALA A N 1
ATOM 3182 C CA . ALA A 1 427 ? -21.004 -0.784 -10.045 1.00 96.88 427 ALA A CA 1
ATOM 3183 C C . ALA A 1 427 ? -19.646 -0.805 -10.766 1.00 96.88 427 ALA A C 1
ATOM 3185 O O . ALA A 1 427 ? -19.200 -1.873 -11.183 1.00 96.88 427 ALA A O 1
ATOM 3186 N N . TRP A 1 428 ? -18.987 0.349 -10.900 1.00 97.38 428 TRP A N 1
ATOM 3187 C CA . TRP A 1 428 ? -17.623 0.448 -11.418 1.00 97.38 428 TRP A CA 1
ATOM 3188 C C . TRP A 1 428 ? -16.628 -0.273 -10.499 1.00 97.38 428 TRP A C 1
ATOM 3190 O O . TRP A 1 428 ? -15.909 -1.152 -10.968 1.00 97.38 428 TRP A O 1
ATOM 3200 N N . VAL A 1 429 ? -16.659 0.023 -9.193 1.00 97.75 429 VAL A N 1
ATOM 3201 C CA . VAL A 1 429 ? -15.763 -0.564 -8.179 1.00 97.75 429 VAL A CA 1
ATOM 3202 C C . VAL A 1 429 ? -15.916 -2.079 -8.105 1.00 97.75 429 VAL A C 1
ATOM 3204 O O . VAL A 1 429 ? -14.922 -2.797 -8.167 1.00 97.75 429 VAL A O 1
ATOM 3207 N N . GLN A 1 430 ? -17.152 -2.585 -8.048 1.00 97.56 430 GLN A N 1
ATOM 3208 C CA . GLN A 1 430 ? -17.401 -4.027 -8.034 1.00 97.56 430 GLN A CA 1
ATOM 3209 C C . GLN A 1 430 ? -16.827 -4.698 -9.284 1.00 97.56 430 GLN A C 1
ATOM 3211 O O . GLN A 1 430 ? -16.173 -5.731 -9.202 1.00 97.56 430 GLN A O 1
ATOM 3216 N N . ALA A 1 431 ? -17.051 -4.103 -10.455 1.00 97.50 431 ALA A N 1
ATOM 3217 C CA . ALA A 1 431 ? -16.617 -4.696 -11.708 1.00 97.50 431 ALA A CA 1
ATOM 3218 C C . ALA A 1 431 ? -15.092 -4.648 -11.895 1.00 97.50 431 ALA A C 1
ATOM 3220 O O . ALA A 1 431 ? -14.532 -5.573 -12.486 1.00 97.50 431 ALA A O 1
ATOM 3221 N N . PHE A 1 432 ? -14.431 -3.608 -11.374 1.00 97.62 432 PHE A N 1
ATOM 3222 C CA . PHE A 1 432 ? -12.976 -3.563 -11.239 1.00 97.62 432 PHE A CA 1
ATOM 3223 C C . PHE A 1 432 ? -12.496 -4.712 -10.342 1.00 97.62 432 PHE A C 1
ATOM 3225 O O . PHE A 1 432 ? -11.723 -5.557 -10.788 1.00 97.62 432 PHE A O 1
ATOM 3232 N N . HIS A 1 433 ? -13.032 -4.802 -9.121 1.00 94.25 433 HIS A N 1
ATOM 3233 C CA . HIS A 1 433 ? -12.669 -5.811 -8.124 1.00 94.25 433 HIS A CA 1
ATOM 3234 C C . HIS A 1 433 ? -12.857 -7.254 -8.622 1.00 94.25 433 HIS A C 1
ATOM 3236 O O . HIS A 1 433 ? -12.030 -8.121 -8.343 1.00 94.25 433 HIS A O 1
ATOM 3242 N N . ASP A 1 434 ? -13.915 -7.524 -9.386 1.00 93.94 434 ASP A N 1
ATOM 3243 C CA . ASP A 1 434 ? -14.187 -8.853 -9.949 1.00 93.94 434 ASP A CA 1
ATOM 3244 C C . ASP A 1 434 ? -13.238 -9.227 -11.103 1.00 93.94 434 ASP A C 1
ATOM 3246 O O . ASP A 1 434 ? -13.162 -10.394 -11.485 1.00 93.94 434 ASP A O 1
ATOM 3250 N N . SER A 1 435 ? -12.519 -8.252 -11.666 1.00 94.75 435 SER A N 1
ATOM 3251 C CA . SER A 1 435 ? -11.668 -8.423 -12.855 1.00 94.75 435 SER A CA 1
ATOM 3252 C C . SER A 1 435 ? -10.170 -8.366 -12.558 1.00 94.75 435 SER A C 1
ATOM 3254 O O . SER A 1 435 ? -9.355 -8.582 -13.457 1.00 94.75 435 SER A O 1
ATOM 3256 N N . THR A 1 436 ? -9.778 -8.076 -11.316 1.00 92.38 436 THR A N 1
ATOM 3257 C CA . THR A 1 436 ? -8.375 -8.082 -10.898 1.00 92.38 436 THR A CA 1
ATOM 3258 C C . THR A 1 436 ? -8.203 -8.439 -9.420 1.00 92.38 436 THR A C 1
ATOM 3260 O O . THR A 1 436 ? -9.085 -8.241 -8.585 1.00 92.38 436 THR A O 1
ATOM 3263 N N . TYR A 1 437 ? -7.027 -8.975 -9.094 1.00 88.56 437 TYR A N 1
ATOM 3264 C CA . TYR A 1 437 ? -6.571 -9.165 -7.715 1.00 88.56 437 TYR A CA 1
ATOM 3265 C C . TYR A 1 437 ? -5.747 -7.981 -7.193 1.00 88.56 437 TYR A C 1
ATOM 3267 O O . TYR A 1 437 ? -5.332 -8.003 -6.036 1.00 88.56 437 TYR A O 1
ATOM 3275 N N . ARG A 1 438 ? -5.501 -6.972 -8.036 1.00 91.19 438 ARG A N 1
ATOM 3276 C CA . ARG A 1 438 ? -4.787 -5.746 -7.678 1.00 91.19 438 ARG A CA 1
ATOM 3277 C C . ARG A 1 438 ? -5.615 -4.925 -6.694 1.00 91.19 438 ARG A C 1
ATOM 3279 O O . ARG A 1 438 ? -6.847 -4.950 -6.747 1.00 91.19 438 ARG A O 1
ATOM 3286 N N . LEU A 1 439 ? -4.930 -4.236 -5.786 1.00 91.50 439 LEU A N 1
ATOM 3287 C CA . LEU A 1 439 ? -5.574 -3.353 -4.823 1.00 91.50 439 LEU A CA 1
ATOM 3288 C C . LEU A 1 439 ? -6.248 -2.193 -5.569 1.00 91.50 439 LEU A C 1
ATOM 3290 O O . LEU A 1 439 ? -5.729 -1.731 -6.587 1.00 91.50 439 LEU A O 1
ATOM 3294 N N . LEU A 1 440 ? -7.397 -1.738 -5.069 1.00 95.94 440 LEU A N 1
ATOM 3295 C CA . LEU A 1 440 ? -8.007 -0.479 -5.485 1.00 95.94 440 LEU A CA 1
ATOM 3296 C C . LEU A 1 440 ? -7.820 0.586 -4.401 1.00 95.94 440 LEU A C 1
ATOM 3298 O O . LEU A 1 440 ? -8.410 0.491 -3.327 1.00 95.94 440 LEU A O 1
ATOM 3302 N N . THR A 1 441 ? -7.069 1.632 -4.712 1.00 96.12 441 THR A N 1
ATOM 3303 C CA . THR A 1 441 ? -6.904 2.794 -3.838 1.00 96.12 441 THR A CA 1
ATOM 3304 C C . THR A 1 441 ? -7.941 3.859 -4.183 1.00 96.12 441 THR A C 1
ATOM 3306 O O . THR A 1 441 ? -7.930 4.424 -5.280 1.00 96.12 441 THR A O 1
ATOM 3309 N N . ASN A 1 442 ? -8.841 4.161 -3.247 1.00 96.94 442 ASN A N 1
ATOM 3310 C CA . ASN A 1 442 ? -9.657 5.366 -3.328 1.00 96.94 442 ASN A CA 1
ATOM 3311 C C . ASN A 1 442 ? -8.810 6.569 -2.920 1.00 96.94 442 ASN A C 1
ATOM 3313 O O . ASN A 1 442 ? -8.408 6.660 -1.759 1.00 96.94 442 ASN A O 1
ATOM 3317 N N . PHE A 1 443 ? -8.568 7.485 -3.849 1.00 95.62 443 PHE A N 1
ATOM 3318 C CA . PHE A 1 443 ? -7.813 8.694 -3.551 1.00 95.62 443 PHE A CA 1
ATOM 3319 C C . PHE A 1 443 ? -8.645 9.972 -3.558 1.00 95.62 443 PHE A C 1
ATOM 3321 O O . PHE A 1 443 ? -8.074 11.040 -3.431 1.00 95.62 443 PHE A O 1
ATOM 3328 N N . GLY A 1 444 ? -9.973 9.886 -3.640 1.00 94.62 444 GLY A N 1
ATOM 3329 C CA . GLY A 1 444 ? -10.818 11.080 -3.654 1.00 94.62 444 GLY A CA 1
ATOM 3330 C C . GLY A 1 444 ? -11.058 11.730 -2.290 1.00 94.62 444 GLY A C 1
ATOM 3331 O O . GLY A 1 444 ? -10.459 11.383 -1.263 1.00 94.62 444 GLY A O 1
ATOM 3332 N N . SER A 1 445 ? -11.989 12.679 -2.291 1.00 93.44 445 SER A N 1
ATOM 3333 C CA . SER A 1 445 ? -12.493 13.413 -1.135 1.00 93.44 445 SER A CA 1
ATOM 3334 C C . SER A 1 445 ? -13.655 12.709 -0.410 1.00 93.44 445 SER A C 1
ATOM 3336 O O . SER A 1 445 ? -14.346 11.834 -0.936 1.00 93.44 445 SER A O 1
ATOM 3338 N N . ALA A 1 446 ? -13.916 13.134 0.832 1.00 94.38 446 ALA A N 1
ATOM 3339 C CA . ALA A 1 446 ? -15.072 12.717 1.638 1.00 94.38 446 ALA A CA 1
ATOM 3340 C C . ALA A 1 446 ? -16.134 13.827 1.754 1.00 94.38 446 ALA A C 1
ATOM 3342 O O . ALA A 1 446 ? -16.713 14.069 2.820 1.00 94.38 446 ALA A O 1
ATOM 3343 N N . ASP A 1 447 ? -16.365 14.534 0.651 1.00 92.44 447 ASP A N 1
ATOM 3344 C CA . ASP A 1 447 ? -17.154 15.757 0.615 1.00 92.44 447 ASP A CA 1
ATOM 3345 C C . ASP A 1 447 ? -18.542 15.657 1.263 1.00 92.44 447 ASP A C 1
ATOM 3347 O O . ASP A 1 447 ? -19.356 14.765 1.004 1.00 92.44 447 ASP A O 1
ATOM 3351 N N . GLY A 1 448 ? -18.838 16.645 2.110 1.00 92.19 448 GLY A N 1
ATOM 3352 C CA . GLY A 1 448 ? -20.121 16.777 2.801 1.00 92.19 448 GLY A CA 1
ATOM 3353 C C . GLY A 1 448 ? -20.371 15.776 3.924 1.00 92.19 448 GLY A C 1
ATOM 3354 O O . GLY A 1 448 ? -21.421 15.855 4.561 1.00 92.19 448 GLY A O 1
ATOM 3355 N N . CYS A 1 449 ? -19.447 14.853 4.202 1.00 95.25 449 CYS A N 1
ATOM 3356 C CA . CYS A 1 449 ? -19.580 13.969 5.354 1.00 95.25 449 CYS A CA 1
ATOM 3357 C C . CYS A 1 449 ? -19.456 14.744 6.683 1.00 95.25 449 CYS A C 1
ATOM 3359 O O . CYS A 1 449 ? -18.904 15.853 6.716 1.00 95.25 449 CYS A O 1
ATOM 3361 N N . PRO A 1 450 ? -19.942 14.181 7.807 1.00 93.69 450 PRO A N 1
ATOM 3362 C CA . PRO A 1 450 ? -19.846 14.832 9.108 1.00 93.69 450 PRO A CA 1
ATOM 3363 C C . PRO A 1 450 ? -18.401 15.131 9.517 1.00 93.69 450 PRO A C 1
ATOM 3365 O O . PRO A 1 450 ? -17.499 14.337 9.279 1.00 93.69 450 PRO A O 1
ATOM 3368 N N . VAL A 1 451 ? -18.210 16.256 10.206 1.00 92.12 451 VAL A N 1
ATOM 3369 C CA . VAL A 1 451 ? -16.918 16.696 10.772 1.00 92.12 451 VAL A CA 1
ATOM 3370 C C . VAL A 1 451 ? -16.895 16.641 12.301 1.00 92.12 451 VAL A C 1
ATOM 3372 O O . VAL A 1 451 ? -15.900 16.987 12.935 1.00 92.12 451 VAL A O 1
ATOM 3375 N N . SER A 1 452 ? -18.005 16.233 12.916 1.00 84.94 452 SER A N 1
ATOM 3376 C CA . SER A 1 452 ? -18.167 16.127 14.362 1.00 84.94 452 SER A CA 1
ATOM 3377 C C . SER A 1 452 ? -18.539 14.703 14.762 1.00 84.94 452 SER A C 1
ATOM 3379 O O . SER A 1 452 ? -19.263 13.993 14.063 1.00 84.94 452 SER A O 1
ATOM 3381 N N . MET A 1 453 ? -18.014 14.268 15.906 1.00 67.31 453 MET A N 1
ATOM 3382 C CA . MET A 1 453 ? -18.257 12.926 16.419 1.00 67.31 453 MET A CA 1
ATOM 3383 C C . MET A 1 453 ? -19.711 12.766 16.876 1.00 67.31 453 MET A C 1
ATOM 3385 O O . MET A 1 453 ? -20.131 13.389 17.848 1.00 67.31 453 MET A O 1
ATOM 3389 N N . SER A 1 454 ? -20.450 11.857 16.236 1.00 69.00 454 SER A N 1
ATOM 3390 C CA . SER A 1 454 ? -21.651 11.265 16.839 1.00 69.00 454 SER A CA 1
ATOM 3391 C C . SER A 1 454 ? -21.257 10.410 18.050 1.00 69.00 454 SER A C 1
ATOM 3393 O O . SER A 1 454 ? -20.214 9.742 18.020 1.00 69.00 454 SER A O 1
ATOM 3395 N N . THR A 1 455 ? -22.085 10.430 19.101 1.00 73.25 455 THR A N 1
ATOM 3396 C CA . THR A 1 455 ? -21.975 9.526 20.259 1.00 73.25 455 THR A CA 1
ATOM 3397 C C . THR A 1 455 ? -22.337 8.090 19.892 1.00 73.25 455 THR A C 1
ATOM 3399 O O . THR A 1 455 ? -21.782 7.157 20.468 1.00 73.25 455 THR A O 1
ATOM 3402 N N . ASP A 1 456 ? -23.223 7.907 18.912 1.00 79.56 456 ASP A N 1
ATOM 3403 C CA . ASP A 1 456 ? -23.484 6.610 18.301 1.00 79.56 456 ASP A CA 1
ATOM 3404 C C . ASP A 1 456 ? -22.600 6.450 17.061 1.00 79.56 456 ASP A C 1
ATOM 3406 O O . ASP A 1 456 ? -22.828 7.064 16.016 1.00 79.56 456 ASP A O 1
ATOM 3410 N N . THR A 1 457 ? -21.557 5.631 17.195 1.00 80.62 457 THR A N 1
ATOM 3411 C CA . THR A 1 457 ? -20.567 5.405 16.137 1.00 80.62 457 THR A CA 1
ATOM 3412 C C . THR A 1 457 ? -21.076 4.496 15.021 1.00 80.62 457 THR A C 1
ATOM 3414 O O . THR A 1 457 ? -20.411 4.399 13.997 1.00 80.62 457 THR A O 1
ATOM 3417 N N . ARG A 1 458 ? -22.234 3.841 15.197 1.00 85.19 458 ARG A N 1
ATOM 3418 C CA . ARG A 1 458 ? -22.821 2.924 14.206 1.00 85.19 458 ARG A CA 1
ATOM 3419 C C . ARG A 1 458 ? -23.809 3.601 13.261 1.00 85.19 458 ARG A C 1
ATOM 3421 O O . ARG A 1 458 ? -24.295 2.956 12.335 1.00 85.19 458 ARG A O 1
ATOM 3428 N N . VAL A 1 459 ? -24.140 4.871 13.487 1.00 89.06 459 VAL A N 1
ATOM 3429 C CA . VAL A 1 459 ? -25.079 5.600 12.629 1.00 89.06 459 VAL A CA 1
ATOM 3430 C C . VAL A 1 459 ? -24.414 5.910 11.294 1.00 89.06 459 VAL A C 1
ATOM 3432 O O . VAL A 1 459 ? -23.381 6.576 11.245 1.00 89.06 459 VAL A O 1
ATOM 3435 N N . ASN A 1 460 ? -25.035 5.450 10.208 1.00 93.69 460 ASN A N 1
ATOM 3436 C CA . ASN A 1 460 ? -24.667 5.871 8.864 1.00 93.69 460 ASN A CA 1
ATOM 3437 C C . ASN A 1 460 ? -25.203 7.288 8.619 1.00 93.69 460 ASN A C 1
ATOM 3439 O O . ASN A 1 460 ? -26.412 7.518 8.674 1.00 93.69 460 ASN A O 1
ATOM 3443 N N . HIS A 1 461 ? -24.306 8.232 8.359 1.00 93.94 461 HIS A N 1
ATOM 3444 C CA . HIS A 1 461 ? -24.643 9.628 8.115 1.00 93.94 461 HIS A CA 1
ATOM 3445 C C . HIS A 1 461 ? -24.532 9.956 6.629 1.00 93.94 461 HIS A C 1
ATOM 3447 O O . HIS A 1 461 ? -23.710 9.384 5.915 1.00 93.94 461 HIS A O 1
ATOM 3453 N N . ALA A 1 462 ? -25.360 10.900 6.186 1.00 95.12 462 ALA A N 1
ATOM 3454 C CA . ALA A 1 462 ? -25.304 11.421 4.831 1.00 95.12 462 ALA A CA 1
ATOM 3455 C C . ALA A 1 462 ? -24.028 12.246 4.600 1.00 95.12 462 ALA A C 1
ATOM 3457 O O . ALA A 1 462 ? -23.531 12.916 5.508 1.00 95.12 462 ALA A O 1
ATOM 3458 N N . CYS A 1 463 ? -23.565 12.203 3.360 1.00 95.25 463 CYS A N 1
ATOM 3459 C CA . CYS A 1 463 ? -22.535 13.034 2.761 1.00 95.25 463 CYS A CA 1
ATOM 3460 C C . CYS A 1 463 ? -23.149 13.799 1.567 1.00 95.25 463 CYS A C 1
ATOM 3462 O O . CYS A 1 463 ? -24.372 13.778 1.370 1.00 95.25 463 CYS A O 1
ATOM 3464 N N . ASN A 1 464 ? -22.341 14.502 0.768 1.00 94.94 464 ASN A N 1
ATOM 3465 C CA . ASN A 1 464 ? -22.865 15.265 -0.370 1.00 94.94 464 ASN A CA 1
ATOM 3466 C C . ASN A 1 464 ? -23.536 14.376 -1.429 1.00 94.94 464 ASN A C 1
ATOM 3468 O O . ASN A 1 464 ? -23.241 13.193 -1.568 1.00 94.94 464 ASN A O 1
ATOM 3472 N N . ASN A 1 465 ? -24.457 14.967 -2.197 1.00 93.56 465 ASN A N 1
ATOM 3473 C CA . ASN A 1 465 ? -25.058 14.358 -3.393 1.00 93.56 465 ASN A CA 1
ATOM 3474 C C . ASN A 1 465 ? -25.686 12.968 -3.166 1.00 93.56 465 ASN A C 1
ATOM 3476 O O . ASN A 1 465 ? -25.694 12.110 -4.047 1.00 93.56 465 ASN A O 1
ATOM 3480 N N . GLY A 1 466 ? -26.249 12.763 -1.970 1.00 92.62 466 GLY A N 1
ATOM 3481 C CA . GLY A 1 466 ? -26.935 11.532 -1.578 1.00 92.62 466 GLY A CA 1
ATOM 3482 C C . GLY A 1 466 ? -26.012 10.409 -1.109 1.00 92.62 466 GLY A C 1
ATOM 3483 O O . GLY A 1 466 ? -26.523 9.355 -0.734 1.00 92.62 466 GLY A O 1
ATOM 3484 N N . TRP A 1 467 ? -24.691 10.618 -1.131 1.00 96.81 467 TRP A N 1
ATOM 3485 C CA . TRP A 1 467 ? -23.716 9.671 -0.599 1.00 96.81 467 TRP A CA 1
ATOM 3486 C C . TRP A 1 467 ? -23.889 9.509 0.907 1.00 96.81 467 TRP A C 1
ATOM 3488 O O . TRP A 1 467 ? -24.502 10.337 1.582 1.00 96.81 467 TRP A O 1
ATOM 3498 N N . SER A 1 468 ? -23.327 8.437 1.446 1.00 96.94 468 SER A N 1
ATOM 3499 C CA . SER A 1 468 ? -23.288 8.190 2.880 1.00 96.94 468 SER A CA 1
ATOM 3500 C C . SER A 1 468 ? -21.912 7.700 3.319 1.00 96.94 468 SER A C 1
ATOM 3502 O O . SER A 1 468 ? -21.096 7.290 2.490 1.00 96.94 468 SER A O 1
ATOM 3504 N N . MET A 1 469 ? -21.651 7.717 4.628 1.00 96.12 469 MET A N 1
ATOM 3505 C CA . MET A 1 469 ? -20.413 7.147 5.169 1.00 96.12 469 MET A CA 1
ATOM 3506 C C . MET A 1 469 ? -20.264 5.666 4.799 1.00 96.12 469 MET A C 1
ATOM 3508 O O . MET A 1 469 ? -19.151 5.229 4.532 1.00 96.12 469 MET A O 1
ATOM 3512 N N . GLU A 1 470 ? -21.364 4.910 4.727 1.00 96.38 470 GLU A N 1
ATOM 3513 C CA . GLU A 1 470 ? -21.358 3.524 4.239 1.00 96.38 470 GLU A CA 1
ATOM 3514 C C . GLU A 1 470 ? -20.878 3.409 2.794 1.00 96.38 470 GLU A C 1
ATOM 3516 O O . GLU A 1 470 ? -20.150 2.480 2.461 1.00 96.38 470 GLU A O 1
ATOM 3521 N N . ASP A 1 471 ? -21.257 4.342 1.925 1.00 97.69 471 ASP A N 1
ATOM 3522 C CA . ASP A 1 471 ? -20.867 4.274 0.518 1.00 97.69 471 ASP A CA 1
ATOM 3523 C C . ASP A 1 471 ? -19.375 4.527 0.341 1.00 97.69 471 ASP A C 1
ATOM 3525 O O . ASP A 1 471 ? -18.713 3.756 -0.353 1.00 97.69 471 ASP A O 1
ATOM 3529 N N . ILE A 1 472 ? -18.835 5.538 1.030 1.00 97.12 472 ILE A N 1
ATOM 3530 C CA . ILE A 1 472 ? -17.397 5.842 1.008 1.00 97.12 472 ILE A CA 1
ATOM 3531 C C . ILE A 1 472 ? -16.599 4.727 1.691 1.00 97.12 472 ILE A C 1
ATOM 3533 O O . ILE A 1 472 ? -15.571 4.294 1.170 1.00 97.12 472 ILE A O 1
ATOM 3537 N N . TYR A 1 473 ? -17.088 4.208 2.821 1.00 95.94 473 TYR A N 1
ATOM 3538 C CA . TYR A 1 473 ? -16.499 3.044 3.480 1.00 95.94 473 TYR A CA 1
ATOM 3539 C C . TYR A 1 473 ? -16.434 1.838 2.542 1.00 95.94 473 TYR A C 1
ATOM 3541 O O . TYR A 1 473 ? -15.395 1.185 2.430 1.00 95.94 473 TYR A O 1
ATOM 3549 N N . TRP A 1 474 ? -17.531 1.547 1.844 1.00 95.50 474 TRP A N 1
ATOM 3550 C CA . TRP A 1 474 ? -17.616 0.379 0.984 1.00 95.50 474 TRP A CA 1
ATOM 3551 C C . TRP A 1 474 ? -16.621 0.447 -0.178 1.00 95.50 474 TRP A C 1
ATOM 3553 O O . TRP A 1 474 ? -15.909 -0.528 -0.404 1.00 95.50 474 TRP A O 1
ATOM 3563 N N . ILE A 1 475 ? -16.499 1.595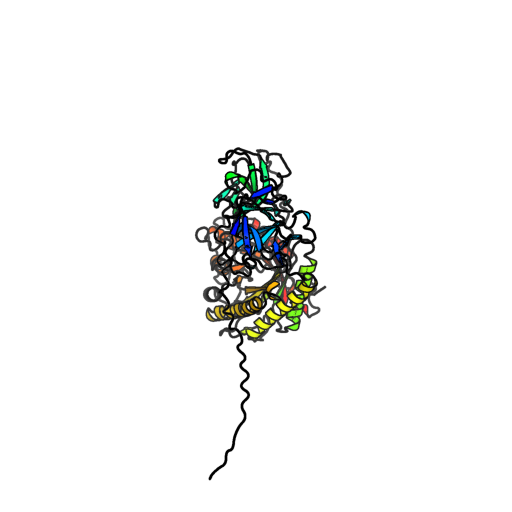 -0.854 1.00 95.56 475 ILE A N 1
ATOM 3564 C CA . ILE A 1 475 ? -15.531 1.760 -1.957 1.00 95.56 475 ILE A CA 1
ATOM 3565 C C . ILE A 1 475 ? -14.067 1.828 -1.493 1.00 95.56 475 ILE A C 1
ATOM 3567 O O . ILE A 1 475 ? -13.177 1.655 -2.317 1.00 95.56 475 ILE A O 1
ATOM 3571 N N . SER A 1 476 ? -13.818 2.069 -0.202 1.00 94.88 476 SER A N 1
ATOM 3572 C CA . SER A 1 476 ? -12.467 2.265 0.352 1.00 94.88 476 SER A CA 1
ATOM 3573 C C . SER A 1 476 ? -11.966 1.093 1.207 1.00 94.88 476 SER A C 1
ATOM 3575 O O . SER A 1 476 ? -10.805 1.077 1.599 1.00 94.88 476 SER A O 1
ATOM 3577 N N . GLN A 1 477 ? -12.839 0.142 1.559 1.00 88.81 477 GLN A N 1
ATOM 3578 C CA . GLN A 1 477 ? -12.509 -1.034 2.378 1.00 88.81 477 GLN A CA 1
ATOM 3579 C C . GLN A 1 477 ? -13.579 -2.128 2.287 1.00 88.81 477 GLN A C 1
ATOM 3581 O O . GLN A 1 477 ? -13.255 -3.310 2.184 1.00 88.81 477 GLN A O 1
ATOM 3586 N N . GLY A 1 478 ? -14.863 -1.756 2.356 1.00 88.94 478 GLY A N 1
ATOM 3587 C CA . GLY A 1 478 ? -15.958 -2.720 2.528 1.00 88.94 478 GLY A CA 1
ATOM 3588 C C . GLY A 1 478 ? -16.163 -3.689 1.356 1.00 88.94 478 GLY A C 1
ATOM 3589 O O . GLY A 1 478 ? -16.699 -4.776 1.561 1.00 88.94 478 GLY A O 1
ATOM 3590 N N . VAL A 1 479 ? -15.710 -3.344 0.147 1.00 87.12 479 VAL A N 1
ATOM 3591 C CA . VAL A 1 479 ? -15.683 -4.254 -1.013 1.00 87.12 479 VAL A CA 1
ATOM 3592 C C . VAL A 1 479 ? -14.590 -5.335 -0.905 1.00 87.12 479 VAL A C 1
ATOM 3594 O O . VAL A 1 479 ? -14.691 -6.373 -1.556 1.00 87.12 479 VAL A O 1
ATOM 3597 N N . GLY A 1 480 ? -13.592 -5.145 -0.031 1.00 84.44 480 GLY A N 1
ATOM 3598 C CA . GLY A 1 480 ? -12.379 -5.965 0.045 1.00 84.44 480 GLY A CA 1
ATOM 3599 C C . GLY A 1 480 ? -11.365 -5.602 -1.049 1.00 84.44 480 GLY A C 1
ATOM 3600 O O . GLY A 1 480 ? -11.723 -5.015 -2.063 1.00 84.44 480 GLY A O 1
ATOM 3601 N N . ARG A 1 481 ? -10.076 -5.914 -0.845 1.00 85.12 481 ARG A N 1
ATOM 3602 C CA . ARG A 1 481 ? -8.978 -5.500 -1.757 1.00 85.12 481 ARG A CA 1
ATOM 3603 C C . ARG A 1 481 ? -9.026 -4.006 -2.111 1.00 85.12 481 ARG A C 1
ATOM 3605 O O . ARG A 1 481 ? -8.754 -3.632 -3.249 1.00 85.12 481 ARG A O 1
ATOM 3612 N N . ALA A 1 482 ? -9.347 -3.170 -1.127 1.00 89.62 482 ALA A N 1
ATOM 3613 C CA . ALA A 1 482 ? -9.425 -1.726 -1.282 1.00 89.62 482 ALA A CA 1
ATOM 3614 C C . ALA A 1 482 ? -8.758 -1.003 -0.107 1.00 89.62 482 ALA A C 1
ATOM 3616 O O . ALA A 1 482 ? -8.669 -1.543 0.997 1.00 89.62 482 ALA A O 1
ATOM 3617 N N . SER A 1 483 ? -8.284 0.207 -0.368 1.00 91.56 483 SER A N 1
ATOM 3618 C CA . SER A 1 483 ? -7.696 1.118 0.613 1.00 91.56 483 SER A CA 1
ATOM 3619 C C . SER A 1 483 ? -8.089 2.558 0.309 1.00 91.56 483 SER A C 1
ATOM 3621 O O . SER A 1 483 ? -8.726 2.839 -0.710 1.00 91.56 483 SER A O 1
ATOM 3623 N N . ALA A 1 484 ? -7.691 3.482 1.184 1.00 94.31 484 ALA A N 1
ATOM 3624 C CA . ALA A 1 484 ? -7.773 4.904 0.892 1.00 94.31 484 ALA A CA 1
ATOM 3625 C C . ALA A 1 484 ? -6.418 5.607 0.989 1.00 94.31 484 ALA A C 1
ATOM 3627 O O . ALA A 1 484 ? -5.604 5.340 1.876 1.00 94.31 484 ALA A O 1
ATOM 3628 N N . GLU A 1 485 ? -6.245 6.573 0.101 1.00 93.00 485 GLU A N 1
ATOM 3629 C CA . GLU A 1 485 ? -5.216 7.603 0.142 1.00 93.00 485 GLU A CA 1
ATOM 3630 C C . GLU A 1 485 ? -5.918 8.943 -0.001 1.00 93.00 485 GLU A C 1
ATOM 3632 O O . GLU A 1 485 ? -5.966 9.506 -1.085 1.00 93.00 485 GLU A O 1
ATOM 3637 N N . PRO A 1 486 ? -6.573 9.414 1.063 1.00 92.94 486 PRO A N 1
ATOM 3638 C CA . PRO A 1 486 ? -7.553 10.466 0.945 1.00 92.94 486 PRO A CA 1
ATOM 3639 C C . PRO A 1 486 ? -6.923 11.790 0.552 1.00 92.94 486 PRO A C 1
ATOM 3641 O O . PRO A 1 486 ? -5.818 12.134 0.990 1.00 92.94 486 PRO A O 1
ATOM 3644 N N . GLU A 1 487 ? -7.697 12.544 -0.209 1.00 91.12 487 GLU A N 1
ATOM 3645 C CA . GLU A 1 487 ? -7.421 13.930 -0.532 1.00 91.12 487 GLU A CA 1
ATOM 3646 C C . GLU A 1 487 ? -7.728 14.815 0.689 1.00 91.12 487 GLU A C 1
ATOM 3648 O O . GLU A 1 487 ? -8.845 14.805 1.219 1.00 91.12 487 GLU A O 1
ATOM 3653 N N . ILE A 1 488 ? -6.722 15.547 1.184 1.00 91.12 488 ILE A N 1
ATOM 3654 C CA . ILE A 1 488 ? -6.794 16.354 2.416 1.00 91.12 488 ILE A CA 1
ATOM 3655 C C . ILE A 1 488 ? -6.389 17.814 2.136 1.00 91.12 488 ILE A C 1
ATOM 3657 O O . ILE A 1 488 ? -5.422 18.342 2.688 1.00 91.12 488 ILE A O 1
ATOM 3661 N N . TYR A 1 489 ? -7.141 18.521 1.297 1.00 84.62 489 TYR A N 1
ATOM 3662 C CA . TYR A 1 489 ? -6.892 19.921 0.940 1.00 84.62 489 TYR A CA 1
ATOM 3663 C C . TYR A 1 489 ? -7.413 20.955 1.948 1.00 84.62 489 TYR A C 1
ATOM 3665 O O . TYR A 1 489 ? -6.988 22.116 1.911 1.00 84.62 489 TYR A O 1
ATOM 3673 N N . ASN A 1 490 ? -8.286 20.566 2.884 1.00 87.88 490 ASN A N 1
ATOM 3674 C CA . ASN A 1 490 ? -8.788 21.444 3.949 1.00 87.88 490 ASN A CA 1
ATOM 3675 C C . ASN A 1 490 ? -8.865 20.746 5.324 1.00 87.88 490 ASN A C 1
ATOM 3677 O O . ASN A 1 490 ? -8.614 19.551 5.460 1.00 87.88 490 ASN A O 1
ATOM 3681 N N . SER A 1 491 ? -9.167 21.502 6.384 1.00 88.69 491 SER A N 1
ATOM 3682 C CA . SER A 1 491 ? -9.136 20.990 7.770 1.00 88.69 491 SER A CA 1
ATOM 3683 C C . SER A 1 491 ? -10.331 20.117 8.184 1.00 88.69 491 SER A C 1
ATOM 3685 O O . SER A 1 491 ? -10.316 19.551 9.281 1.00 88.69 491 SER A O 1
ATOM 3687 N N . ASP A 1 492 ? -11.350 19.990 7.335 1.00 92.12 492 ASP A N 1
ATOM 3688 C CA . ASP A 1 492 ? -12.539 19.177 7.592 1.00 92.12 492 ASP A CA 1
ATOM 3689 C C . ASP A 1 492 ? -12.407 17.751 7.051 1.00 92.12 492 ASP A C 1
ATOM 3691 O O . ASP A 1 492 ? -12.788 16.803 7.740 1.00 92.12 492 ASP A O 1
ATOM 3695 N N . GLN A 1 493 ? -11.749 17.572 5.907 1.00 93.50 493 GLN A N 1
ATOM 3696 C CA . GLN A 1 493 ? -11.500 16.256 5.310 1.00 93.50 493 GLN A CA 1
ATOM 3697 C C . GLN A 1 493 ? -10.831 15.213 6.218 1.00 93.50 493 GLN A C 1
ATOM 3699 O O . GLN A 1 493 ? -11.311 14.077 6.247 1.00 93.50 493 GLN A O 1
ATOM 3704 N N . PRO A 1 494 ? -9.802 15.526 7.034 1.00 93.06 494 PRO A N 1
ATOM 3705 C CA . PRO A 1 494 ? -9.199 14.500 7.878 1.00 93.06 494 PRO A CA 1
ATOM 3706 C C . PRO A 1 494 ? -10.162 14.053 8.994 1.00 93.06 494 PRO A C 1
ATOM 3708 O O . PRO A 1 494 ? -10.121 12.900 9.422 1.00 93.06 494 PRO A O 1
ATOM 3711 N N . LYS A 1 495 ? -11.098 14.919 9.419 1.00 94.12 495 LYS A N 1
ATOM 3712 C CA . LYS A 1 495 ? -12.176 14.549 10.355 1.00 94.12 495 LYS A CA 1
ATOM 3713 C C . LYS A 1 495 ? -13.170 13.607 9.684 1.00 94.12 495 LYS A C 1
ATOM 3715 O O . LYS A 1 495 ? -13.546 12.603 10.281 1.00 94.12 495 LYS A O 1
ATOM 3720 N N . GLN A 1 496 ? -13.582 13.928 8.458 1.00 95.88 496 GLN A N 1
ATOM 3721 C CA . GLN A 1 496 ? -14.537 13.134 7.683 1.00 95.88 496 GLN A CA 1
ATOM 3722 C C . GLN A 1 496 ? -14.016 11.711 7.477 1.00 95.88 496 GLN A C 1
ATOM 3724 O O . GLN A 1 496 ? -14.682 10.750 7.859 1.00 95.88 496 GLN A O 1
ATOM 3729 N N . TRP A 1 497 ? -12.788 11.570 6.977 1.00 96.56 497 TRP A N 1
ATOM 3730 C CA . TRP A 1 497 ? -12.159 10.269 6.759 1.00 96.56 497 TRP A CA 1
ATOM 3731 C C . TRP A 1 497 ? -11.965 9.472 8.058 1.00 96.56 497 TRP A C 1
ATOM 3733 O O . TRP A 1 497 ? -12.289 8.280 8.115 1.00 96.56 497 TRP A O 1
ATOM 3743 N N . ALA A 1 498 ? -11.528 10.111 9.147 1.00 93.25 498 ALA A N 1
ATOM 3744 C CA . ALA A 1 498 ? -11.444 9.440 10.446 1.00 93.25 498 ALA A CA 1
ATOM 3745 C C . ALA A 1 498 ? -12.819 8.937 10.932 1.00 93.25 498 ALA A C 1
ATOM 3747 O O . ALA A 1 498 ? -12.935 7.811 11.424 1.00 93.25 498 ALA A O 1
ATOM 3748 N N . LEU A 1 499 ? -13.881 9.727 10.743 1.00 94.31 499 LEU A N 1
ATOM 3749 C CA . LEU A 1 499 ? -15.245 9.353 11.121 1.00 94.31 499 LEU A CA 1
ATOM 3750 C C . LEU A 1 499 ? -15.808 8.210 10.271 1.00 94.31 499 LEU A C 1
ATOM 3752 O O . LEU A 1 499 ? -16.444 7.318 10.833 1.00 94.31 499 LEU A O 1
ATOM 3756 N N . ILE A 1 500 ? -15.532 8.188 8.966 1.00 95.88 500 ILE A N 1
ATOM 3757 C CA . ILE A 1 500 ? -15.927 7.089 8.073 1.00 95.88 500 ILE A CA 1
ATOM 3758 C C . ILE A 1 500 ? -15.203 5.799 8.470 1.00 95.88 500 ILE A C 1
ATOM 3760 O O . ILE A 1 500 ? -15.835 4.753 8.609 1.00 95.88 500 ILE A O 1
ATOM 3764 N N . SER A 1 501 ? -13.892 5.866 8.728 1.00 93.75 501 SER A N 1
ATOM 3765 C CA . SER A 1 501 ? -13.126 4.702 9.191 1.00 93.75 501 SER A CA 1
ATOM 3766 C C . SER A 1 501 ? -13.659 4.179 10.528 1.00 93.75 501 SER A C 1
ATOM 3768 O O . SER A 1 501 ? -13.828 2.973 10.709 1.00 93.75 501 SER A O 1
ATOM 3770 N N . ARG A 1 502 ? -14.031 5.079 11.447 1.00 91.25 502 ARG A N 1
ATOM 3771 C CA . ARG A 1 502 ? -14.628 4.718 12.740 1.00 91.25 502 ARG A CA 1
ATOM 3772 C C . ARG A 1 502 ? -16.006 4.083 12.578 1.00 91.25 502 ARG A C 1
ATOM 3774 O O . ARG A 1 502 ? -16.325 3.120 13.278 1.00 91.25 502 ARG A O 1
ATOM 3781 N N . TYR A 1 503 ? -16.824 4.610 11.672 1.00 93.38 503 TYR A N 1
ATOM 3782 C CA . TYR A 1 503 ? -18.094 3.998 11.300 1.00 93.38 503 TYR A CA 1
ATOM 3783 C C . TYR A 1 503 ? -17.864 2.568 10.792 1.00 93.38 503 TYR A C 1
ATOM 3785 O O . TYR A 1 503 ? -18.413 1.632 11.370 1.00 93.38 503 TYR A O 1
ATOM 3793 N N . GLY A 1 504 ? -16.949 2.379 9.835 1.00 91.62 504 GLY A N 1
ATOM 3794 C CA . GLY A 1 504 ? -16.530 1.068 9.330 1.00 91.62 504 GLY A CA 1
ATOM 3795 C C . GLY A 1 504 ? -16.123 0.097 10.440 1.00 91.62 504 GLY A C 1
ATOM 3796 O O . GLY A 1 504 ? -16.698 -0.982 10.595 1.00 91.62 504 GLY A O 1
ATOM 3797 N N . ALA A 1 505 ? -15.208 0.538 11.307 1.00 88.81 505 ALA A N 1
ATOM 3798 C CA . ALA A 1 505 ? -14.688 -0.234 12.433 1.00 88.81 505 ALA A CA 1
ATOM 3799 C C . ALA A 1 505 ? -15.762 -0.686 13.440 1.00 88.81 505 ALA A C 1
ATOM 3801 O O . ALA A 1 505 ? -15.522 -1.603 14.226 1.00 88.81 505 ALA A O 1
ATOM 3802 N N . THR A 1 506 ? -16.937 -0.048 13.457 1.00 89.06 506 THR A N 1
ATOM 3803 C CA . THR A 1 506 ? -17.969 -0.287 14.477 1.00 89.06 506 THR A CA 1
ATOM 3804 C C . THR A 1 506 ? -19.259 -0.876 13.937 1.00 89.06 506 THR A C 1
ATOM 3806 O O . THR A 1 506 ? -19.830 -1.749 14.596 1.00 89.06 506 THR A O 1
ATOM 3809 N N . ALA A 1 507 ? -19.716 -0.426 12.771 1.00 89.88 507 ALA A N 1
ATOM 3810 C CA . ALA A 1 507 ? -20.884 -0.962 12.087 1.00 89.88 507 ALA A CA 1
ATOM 3811 C C . ALA A 1 507 ? -20.595 -2.344 11.481 1.00 89.88 507 ALA A C 1
ATOM 3813 O O . ALA A 1 507 ? -21.475 -3.201 11.492 1.00 89.88 507 ALA A O 1
ATOM 3814 N N . HIS A 1 508 ? -19.349 -2.594 11.055 1.00 87.06 508 HIS A N 1
ATOM 3815 C CA . HIS A 1 508 ? -18.953 -3.828 10.360 1.00 87.06 508 HIS A CA 1
ATOM 3816 C C . HIS A 1 508 ? -18.061 -4.762 11.183 1.00 87.06 508 HIS A C 1
ATOM 3818 O O . HIS A 1 508 ? -17.517 -5.724 10.647 1.00 87.06 508 HIS A O 1
ATOM 3824 N N . ALA A 1 509 ? -17.956 -4.539 12.500 1.00 81.25 509 ALA A N 1
ATOM 3825 C CA . ALA A 1 509 ? -17.075 -5.282 13.414 1.00 81.25 509 ALA A CA 1
ATOM 3826 C C . ALA A 1 509 ? -17.193 -6.824 13.334 1.00 81.25 509 ALA A C 1
ATOM 3828 O O . ALA A 1 509 ? -16.236 -7.528 13.639 1.00 81.25 509 ALA A O 1
ATOM 3829 N N . SER A 1 510 ? -18.353 -7.360 12.938 1.00 71.69 510 SER A N 1
ATOM 3830 C CA . SER A 1 510 ? -18.616 -8.803 12.831 1.00 71.69 510 SER A CA 1
ATOM 3831 C C . SER A 1 510 ? -18.383 -9.409 11.438 1.00 71.69 510 SER A C 1
ATOM 3833 O O . SER A 1 510 ? -18.559 -10.614 11.286 1.00 71.69 510 SER A O 1
ATOM 3835 N N . GLY A 1 511 ? -18.048 -8.605 10.421 1.00 64.94 511 GLY A N 1
ATOM 3836 C CA . GLY A 1 511 ? -17.991 -9.019 9.006 1.00 64.94 511 GLY A CA 1
ATOM 3837 C C . GLY A 1 511 ? -16.752 -8.531 8.251 1.00 64.94 511 GLY A C 1
ATOM 3838 O O . GLY A 1 511 ? -16.767 -8.452 7.028 1.00 64.94 511 GLY A O 1
ATOM 3839 N N . CYS A 1 512 ? -15.703 -8.180 8.988 1.00 63.62 512 CYS A N 1
ATOM 3840 C CA . CYS A 1 512 ? -14.442 -7.646 8.487 1.00 63.62 512 CYS A CA 1
ATOM 3841 C C . CYS A 1 512 ? -13.809 -8.470 7.345 1.00 63.62 512 CYS A C 1
ATOM 3843 O O . CYS A 1 512 ? -13.490 -9.640 7.568 1.00 63.62 512 CYS A O 1
ATOM 3845 N N . PRO A 1 513 ? -13.520 -7.871 6.174 1.00 52.28 513 PRO A N 1
ATOM 3846 C CA . PRO A 1 513 ? -12.780 -8.545 5.106 1.00 52.28 513 PRO A CA 1
ATOM 3847 C C . PRO A 1 513 ? -11.267 -8.662 5.376 1.00 52.28 513 PRO A C 1
ATOM 3849 O O . PRO A 1 513 ? -10.607 -9.482 4.741 1.00 52.28 513 PRO A O 1
ATOM 3852 N N . TYR A 1 514 ? -10.715 -7.890 6.324 1.00 49.50 514 TYR A N 1
ATOM 3853 C CA . TYR A 1 514 ? -9.292 -7.896 6.684 1.00 49.50 514 TYR A CA 1
ATOM 3854 C C . TYR A 1 514 ? -9.052 -8.239 8.156 1.00 49.50 514 TYR A C 1
ATOM 3856 O O . TYR A 1 514 ? -9.791 -7.813 9.043 1.00 49.50 514 TYR A O 1
ATOM 3864 N N . VAL A 1 515 ? -7.958 -8.960 8.416 1.00 38.94 515 VAL A N 1
ATOM 3865 C CA . VAL A 1 515 ? -7.518 -9.370 9.763 1.00 38.94 515 VAL A CA 1
ATOM 3866 C C . VAL A 1 515 ? -7.040 -8.201 10.644 1.00 38.94 515 VAL A C 1
ATOM 3868 O O . VAL A 1 515 ? -7.003 -8.339 11.861 1.00 38.94 515 VAL A O 1
ATOM 3871 N N . SER A 1 516 ? -6.742 -7.037 10.053 1.00 45.94 516 SER A N 1
ATOM 3872 C CA . SER A 1 516 ? -6.264 -5.815 10.725 1.00 45.94 516 SER A CA 1
ATOM 3873 C C . SER A 1 516 ? -7.370 -4.916 11.307 1.00 45.94 516 SER A C 1
ATOM 3875 O O . SER A 1 516 ? -7.063 -3.911 11.948 1.00 45.94 516 SER A O 1
ATOM 3877 N N . GLY A 1 517 ? -8.649 -5.267 11.125 1.00 66.88 517 GLY A N 1
ATOM 3878 C CA . GLY A 1 517 ? -9.802 -4.515 11.637 1.00 66.88 517 GLY A CA 1
ATOM 3879 C C . GLY A 1 517 ? -10.672 -3.889 10.541 1.00 66.88 517 GLY A C 1
ATOM 3880 O O . GLY A 1 517 ? -10.319 -3.887 9.364 1.00 66.88 517 GLY A O 1
ATOM 3881 N N . CYS A 1 518 ? -11.860 -3.393 10.923 1.00 80.31 518 CYS A N 1
ATOM 3882 C CA . CYS A 1 518 ? -12.893 -3.013 9.938 1.00 80.31 518 CYS A CA 1
ATOM 3883 C C . CYS A 1 518 ? -12.856 -1.530 9.587 1.00 80.31 518 CYS A C 1
ATOM 3885 O O . CYS A 1 518 ? -13.714 -1.073 8.840 1.00 80.31 518 CYS A O 1
ATOM 3887 N N . GLY A 1 519 ? -11.893 -0.782 10.130 1.00 86.75 519 GLY A N 1
ATOM 3888 C CA . GLY A 1 519 ? -11.601 0.571 9.675 1.00 86.75 519 GLY A CA 1
ATOM 3889 C C . GLY A 1 519 ? -11.016 0.566 8.265 1.00 86.75 519 GLY A C 1
ATOM 3890 O O . GLY A 1 519 ? -10.566 -0.466 7.765 1.00 86.75 519 GLY A O 1
ATOM 3891 N N . ILE A 1 520 ? -11.034 1.731 7.627 1.00 90.75 520 ILE A N 1
ATOM 3892 C CA . ILE A 1 520 ? -10.379 1.933 6.334 1.00 90.75 520 ILE A CA 1
ATOM 3893 C C . ILE A 1 520 ? -8.858 1.869 6.539 1.00 90.75 520 ILE A C 1
ATOM 3895 O O . ILE A 1 520 ? -8.357 2.577 7.421 1.00 90.75 520 ILE A O 1
ATOM 3899 N N . PRO A 1 521 ? -8.122 1.059 5.755 1.00 85.94 521 PRO A N 1
ATOM 3900 C CA . PRO A 1 521 ? -6.673 1.070 5.745 1.00 85.94 521 PRO A CA 1
ATOM 3901 C C . PRO A 1 521 ? -6.210 2.289 4.948 1.00 85.94 521 PRO A C 1
ATOM 3903 O O . PRO A 1 521 ? -6.476 2.407 3.750 1.00 85.94 521 PRO A O 1
ATOM 3906 N N . TYR A 1 522 ? -5.524 3.201 5.633 1.00 88.62 522 TYR A N 1
ATOM 3907 C CA . TYR A 1 522 ? -4.931 4.380 5.015 1.00 88.62 522 TYR A CA 1
ATOM 3908 C C . TYR A 1 522 ? -3.470 4.106 4.687 1.00 88.62 522 TYR A C 1
ATOM 3910 O O . TYR A 1 522 ? -2.639 3.997 5.589 1.00 88.62 522 TYR A O 1
ATOM 3918 N N . ILE A 1 523 ? -3.166 3.979 3.397 1.00 82.56 523 ILE A N 1
ATOM 3919 C CA . ILE A 1 523 ? -1.801 3.709 2.926 1.00 82.56 523 ILE A CA 1
ATOM 3920 C C . ILE A 1 523 ? -0.974 4.996 3.001 1.00 82.56 523 ILE A C 1
ATOM 3922 O O . ILE A 1 523 ? 0.134 5.008 3.539 1.00 82.56 523 ILE A O 1
ATOM 3926 N N . GLY A 1 524 ? -1.571 6.116 2.612 1.00 86.75 524 GLY A N 1
ATOM 3927 C CA . GLY A 1 524 ? -0.991 7.444 2.725 1.00 86.75 524 GLY A CA 1
ATOM 3928 C C . GLY A 1 524 ? -2.060 8.524 2.787 1.00 86.75 524 GLY A C 1
ATOM 3929 O O . GLY A 1 524 ? -3.232 8.244 3.023 1.00 86.75 524 GLY A O 1
ATOM 3930 N N . VAL A 1 525 ? -1.636 9.765 2.583 1.00 88.88 525 VAL A N 1
ATOM 3931 C CA . VAL A 1 525 ? -2.509 10.921 2.346 1.00 88.88 525 VAL A CA 1
ATOM 3932 C C . VAL A 1 525 ? -1.882 11.803 1.287 1.00 88.88 525 VAL A C 1
ATOM 3934 O O . VAL A 1 525 ? -0.653 11.829 1.173 1.00 88.88 525 VAL A O 1
ATOM 3937 N N . TRP A 1 526 ? -2.698 12.576 0.585 1.00 88.88 526 TRP A N 1
ATOM 3938 C CA . TRP A 1 526 ? -2.201 13.569 -0.356 1.00 88.88 526 TRP A CA 1
ATOM 3939 C C . TRP A 1 526 ? -2.925 14.904 -0.218 1.00 88.88 526 TRP A C 1
ATOM 3941 O O . TRP A 1 526 ? -3.998 14.998 0.383 1.00 88.88 526 TRP A O 1
ATOM 3951 N N . ASP A 1 527 ? -2.291 15.956 -0.726 1.00 87.00 527 ASP A N 1
ATOM 3952 C CA . ASP A 1 527 ? -2.794 17.322 -0.666 1.00 87.00 527 ASP A CA 1
ATOM 3953 C C . ASP A 1 527 ? -2.779 18.030 -2.031 1.00 87.00 527 ASP A C 1
ATOM 3955 O O . ASP A 1 527 ? -2.078 17.617 -2.956 1.00 87.00 527 ASP A O 1
ATOM 3959 N N . HIS A 1 528 ? -3.544 19.125 -2.117 1.00 81.00 528 HIS A N 1
ATOM 3960 C CA . HIS A 1 528 ? -3.700 20.005 -3.288 1.00 81.00 528 HIS A CA 1
ATOM 3961 C C . HIS A 1 528 ? -2.993 21.362 -3.142 1.00 81.00 528 HIS A C 1
ATOM 3963 O O . HIS A 1 528 ? -3.286 22.317 -3.867 1.00 81.00 528 HIS A O 1
ATOM 3969 N N . HIS A 1 529 ? -2.081 21.523 -2.184 1.00 79.00 529 HIS A N 1
ATOM 3970 C CA . HIS A 1 529 ? -1.416 22.811 -1.999 1.00 79.00 529 HIS A CA 1
ATOM 3971 C C . HIS A 1 529 ? -0.605 23.204 -3.237 1.00 79.00 529 HIS A C 1
ATOM 3973 O O . HIS A 1 529 ? -0.611 24.361 -3.658 1.00 79.00 529 HIS A O 1
ATOM 3979 N N . ALA A 1 530 ? 0.058 22.229 -3.854 1.00 74.44 530 ALA A N 1
ATOM 3980 C CA . ALA A 1 530 ? 0.906 22.436 -5.020 1.00 74.44 530 ALA A CA 1
ATOM 3981 C C . ALA A 1 530 ? 0.145 22.864 -6.282 1.00 74.44 530 ALA A C 1
ATOM 3983 O O . ALA A 1 530 ? 0.675 23.632 -7.095 1.00 74.44 530 ALA A O 1
ATOM 3984 N N . THR A 1 531 ? -1.096 22.395 -6.434 1.00 74.25 531 THR A N 1
ATOM 3985 C CA . THR A 1 531 ? -1.986 22.766 -7.539 1.00 74.25 531 THR A CA 1
ATOM 3986 C C . THR A 1 531 ? -2.623 24.140 -7.330 1.00 74.25 531 THR A C 1
ATOM 3988 O O . THR A 1 531 ? -2.991 24.785 -8.311 1.00 74.25 531 THR A O 1
ATOM 3991 N N . GLY A 1 532 ? -2.649 24.630 -6.085 1.00 72.62 532 GLY A N 1
ATOM 3992 C CA . GLY A 1 532 ? -3.266 25.897 -5.682 1.00 72.62 532 GLY A CA 1
ATOM 3993 C C . GLY A 1 532 ? -4.727 25.759 -5.248 1.00 72.62 532 GLY A C 1
ATOM 3994 O O . GLY A 1 532 ? -5.341 26.760 -4.878 1.00 72.62 532 GLY A O 1
ATOM 3995 N N . ASP A 1 533 ? -5.258 24.536 -5.258 1.00 75.12 533 ASP A N 1
ATOM 3996 C CA . ASP A 1 533 ? -6.662 24.236 -4.966 1.00 75.12 533 ASP A CA 1
ATOM 3997 C C . ASP A 1 533 ? -6.887 23.873 -3.481 1.00 75.12 533 ASP A C 1
ATOM 3999 O O . ASP A 1 533 ? -8.025 23.771 -3.022 1.00 75.12 533 ASP A O 1
ATOM 4003 N N . GLY A 1 534 ? -5.807 23.737 -2.696 1.00 78.62 534 GLY A N 1
ATOM 4004 C CA . GLY A 1 534 ? -5.841 23.384 -1.275 1.00 78.62 534 GLY A CA 1
ATOM 4005 C C . GLY A 1 534 ? -5.098 24.337 -0.339 1.00 78.62 534 GLY A C 1
ATOM 4006 O O . GLY A 1 534 ? -4.122 24.987 -0.704 1.00 78.62 534 GLY A O 1
ATOM 4007 N N . THR A 1 535 ? -5.543 24.386 0.920 1.00 81.50 535 THR A N 1
ATOM 4008 C CA . THR A 1 535 ? -4.900 25.177 1.989 1.00 81.50 535 THR A CA 1
ATOM 4009 C C . THR A 1 535 ? -3.884 24.383 2.809 1.00 81.50 535 THR A C 1
ATOM 4011 O O . THR A 1 535 ? -3.027 24.968 3.471 1.00 81.50 535 THR A O 1
ATOM 4014 N N . ASN A 1 536 ? -3.988 23.055 2.807 1.00 86.69 536 ASN A N 1
ATOM 4015 C CA . ASN A 1 536 ? -3.111 22.189 3.585 1.00 86.69 536 ASN A CA 1
ATOM 4016 C C . ASN A 1 536 ? -1.912 21.757 2.753 1.00 86.69 536 ASN A C 1
ATOM 4018 O O . ASN A 1 536 ? -2.106 21.133 1.725 1.00 86.69 536 ASN A O 1
ATOM 4022 N N . THR A 1 537 ? -0.699 21.990 3.249 1.00 89.00 537 THR A N 1
ATOM 4023 C CA . THR A 1 537 ? 0.512 21.328 2.729 1.00 89.00 537 THR A CA 1
ATOM 4024 C C . THR A 1 537 ? 0.501 19.824 3.032 1.00 89.00 537 THR A C 1
ATOM 4026 O O . THR A 1 537 ? -0.160 19.412 3.990 1.00 89.00 537 THR A O 1
ATOM 4029 N N . ALA A 1 538 ? 1.336 19.033 2.349 1.00 88.50 538 ALA A N 1
ATOM 4030 C CA . ALA A 1 538 ? 1.560 17.609 2.644 1.00 88.50 538 ALA A CA 1
ATOM 4031 C C . ALA A 1 538 ? 1.804 17.327 4.138 1.00 88.50 538 ALA A C 1
ATOM 4033 O O . ALA A 1 538 ? 1.300 16.359 4.709 1.00 88.50 538 ALA A O 1
ATOM 4034 N N . THR A 1 539 ? 2.558 18.208 4.805 1.00 88.44 539 THR A N 1
ATOM 4035 C CA . THR A 1 539 ? 2.827 18.107 6.245 1.00 88.44 539 THR A CA 1
ATOM 4036 C C . THR A 1 539 ? 1.580 18.339 7.084 1.00 88.44 539 THR A C 1
ATOM 4038 O O . THR A 1 539 ? 1.318 17.587 8.022 1.00 88.44 539 THR A O 1
ATOM 4041 N N . THR A 1 540 ? 0.800 19.365 6.752 1.00 90.06 540 THR A N 1
ATOM 4042 C CA . THR A 1 540 ? -0.453 19.662 7.450 1.00 90.06 540 THR A CA 1
ATOM 4043 C C . THR A 1 540 ? -1.460 18.530 7.260 1.00 90.06 540 THR A C 1
ATOM 4045 O O . THR A 1 540 ? -2.024 18.055 8.243 1.00 90.06 540 THR A O 1
ATOM 4048 N N . ALA A 1 541 ? -1.641 18.066 6.022 1.00 91.75 541 ALA A N 1
ATOM 4049 C CA . ALA A 1 541 ? -2.528 16.965 5.667 1.00 91.75 541 ALA A CA 1
ATOM 4050 C C . ALA A 1 541 ? -2.210 15.690 6.463 1.00 91.75 541 ALA A C 1
ATOM 4052 O O . ALA A 1 541 ? -3.082 15.149 7.146 1.00 91.75 541 ALA A O 1
ATOM 4053 N N . TRP A 1 542 ? -0.944 15.258 6.452 1.00 91.94 542 TRP A N 1
ATOM 4054 C CA . TRP A 1 542 ? -0.510 14.046 7.151 1.00 91.94 542 TRP A CA 1
ATOM 4055 C C . TRP A 1 542 ? -0.661 14.155 8.668 1.00 91.94 542 TRP A C 1
ATOM 4057 O O . TRP A 1 542 ? -1.218 13.254 9.296 1.00 91.94 542 TRP A O 1
ATOM 4067 N N . ASN A 1 543 ? -0.247 15.282 9.258 1.00 88.75 543 ASN A N 1
ATOM 4068 C CA . ASN A 1 543 ? -0.359 15.496 10.701 1.00 88.75 543 ASN A CA 1
ATOM 4069 C C . ASN A 1 543 ? -1.818 15.493 11.166 1.00 88.75 543 ASN A C 1
ATOM 4071 O O . ASN A 1 543 ? -2.132 14.866 12.178 1.00 88.75 543 ASN A O 1
ATOM 4075 N N . LEU A 1 544 ? -2.708 16.174 10.436 1.00 91.19 544 LEU A N 1
ATOM 4076 C CA . LEU A 1 544 ? -4.129 16.200 10.772 1.00 91.19 544 LEU A CA 1
ATOM 4077 C C . LEU A 1 544 ? -4.744 14.807 10.644 1.00 91.19 544 LEU A C 1
ATOM 4079 O O . LEU A 1 544 ? -5.473 14.389 11.540 1.00 91.19 544 LEU A O 1
ATOM 4083 N N . MET A 1 545 ? -4.437 14.071 9.574 1.00 91.75 545 MET A N 1
ATOM 4084 C CA . MET A 1 545 ? -4.988 12.730 9.396 1.00 91.75 545 MET A CA 1
ATOM 4085 C C . MET A 1 545 ? -4.530 11.779 10.507 1.00 91.75 545 MET A C 1
ATOM 4087 O O . MET A 1 545 ? -5.369 11.153 11.153 1.00 91.75 545 MET A O 1
ATOM 4091 N N . TRP A 1 546 ? -3.227 11.733 10.806 1.00 88.38 546 TRP A N 1
ATOM 4092 C CA . TRP A 1 546 ? -2.702 10.958 11.935 1.00 88.38 546 TRP A CA 1
ATOM 4093 C C . TRP A 1 546 ? -3.383 11.343 13.257 1.00 88.38 546 TRP A C 1
ATOM 4095 O O . TRP A 1 546 ? -3.829 10.473 14.010 1.00 88.38 546 TRP A O 1
ATOM 4105 N N . GLN A 1 547 ? -3.522 12.647 13.516 1.00 86.44 547 GLN A N 1
ATOM 4106 C CA . GLN A 1 547 ? -4.154 13.156 14.729 1.00 86.44 547 GLN A CA 1
ATOM 4107 C C . GLN A 1 547 ? -5.606 12.680 14.859 1.00 86.44 547 GLN A C 1
ATOM 4109 O O . GLN A 1 547 ? -5.992 12.217 15.931 1.00 86.44 547 GLN A O 1
ATOM 4114 N N . TYR A 1 548 ? -6.425 12.804 13.809 1.00 87.88 548 TYR A N 1
ATOM 4115 C CA . TYR A 1 548 ? -7.844 12.437 13.876 1.00 87.88 548 TYR A CA 1
ATOM 4116 C C . TYR A 1 548 ? -8.062 10.924 13.904 1.00 87.88 548 TYR A C 1
ATOM 4118 O O . TYR A 1 548 ? -8.929 10.462 14.645 1.00 87.88 548 TYR A O 1
ATOM 4126 N N . LEU A 1 549 ? -7.243 10.141 13.196 1.00 87.12 549 LEU A N 1
ATOM 4127 C CA . LEU A 1 549 ? -7.260 8.680 13.311 1.00 87.12 549 LEU A CA 1
ATOM 4128 C C . LEU A 1 549 ? -6.917 8.217 14.729 1.00 87.12 549 LEU A C 1
ATOM 4130 O O . LEU A 1 549 ? -7.541 7.286 15.237 1.00 87.12 549 LEU A O 1
ATOM 4134 N N . GLY A 1 550 ? -5.964 8.889 15.382 1.00 83.62 550 GLY A N 1
ATOM 4135 C CA . GLY A 1 550 ? -5.528 8.597 16.748 1.00 83.62 550 GLY A CA 1
ATOM 4136 C C . GLY A 1 550 ? -6.548 8.925 17.844 1.00 83.62 550 GLY A C 1
ATOM 4137 O O . GLY A 1 550 ? -6.371 8.482 18.978 1.00 83.62 550 GLY A O 1
ATOM 4138 N N . GLN A 1 551 ? -7.627 9.658 17.538 1.00 81.56 551 GLN A N 1
ATOM 4139 C CA . GLN A 1 551 ? -8.685 9.963 18.515 1.00 81.56 551 GLN A CA 1
ATOM 4140 C C . GLN A 1 551 ? -9.558 8.749 18.850 1.00 81.56 551 GLN A C 1
ATOM 4142 O O . GLN A 1 551 ? -10.242 8.754 19.874 1.00 81.56 551 GLN A O 1
ATOM 4147 N N . ASP A 1 552 ? -9.532 7.705 18.018 1.00 79.69 552 ASP A N 1
ATOM 4148 C CA . ASP A 1 552 ? -10.239 6.456 18.268 1.00 79.69 552 ASP A CA 1
ATOM 4149 C C . ASP A 1 552 ? -9.290 5.264 18.133 1.00 79.69 552 ASP A C 1
ATOM 4151 O O . ASP A 1 552 ? -8.727 5.000 17.074 1.00 79.69 552 ASP A O 1
ATOM 4155 N N .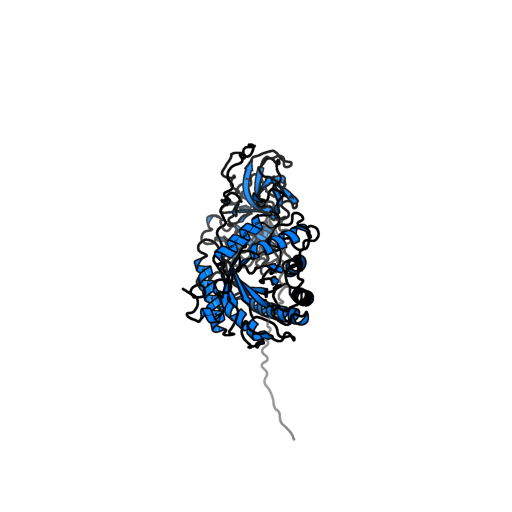 SER A 1 553 ? -9.140 4.496 19.214 1.00 79.31 553 SER A N 1
ATOM 4156 C CA . SER A 1 553 ? -8.255 3.321 19.244 1.00 79.31 553 SER A CA 1
ATOM 4157 C C . SER A 1 553 ? -8.555 2.263 18.173 1.00 79.31 553 SER A C 1
ATOM 4159 O O . SER A 1 553 ? -7.680 1.460 17.871 1.00 79.31 553 SER A O 1
ATOM 4161 N N . ARG A 1 554 ? -9.763 2.254 17.591 1.00 79.38 554 ARG A N 1
ATOM 4162 C CA . ARG A 1 554 ? -10.157 1.323 16.518 1.00 79.38 554 ARG A CA 1
ATOM 4163 C C . ARG A 1 554 ? -9.676 1.757 15.133 1.00 79.38 554 ARG A C 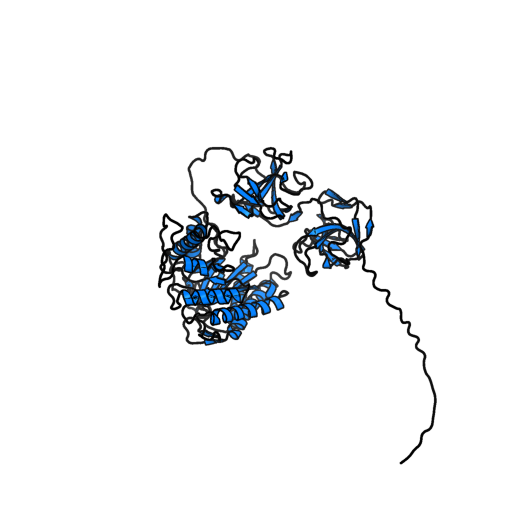1
ATOM 4165 O O . ARG A 1 554 ? -9.660 0.936 14.225 1.00 79.38 554 ARG A O 1
ATOM 4172 N N . THR A 1 555 ? -9.335 3.032 14.966 1.00 81.25 555 THR A N 1
ATOM 4173 C CA . THR A 1 555 ? -8.847 3.614 13.704 1.00 81.25 555 THR A CA 1
ATOM 4174 C C . THR A 1 555 ? -7.419 4.131 13.806 1.00 81.25 555 THR A C 1
ATOM 4176 O O . THR A 1 555 ? -6.858 4.554 12.800 1.00 81.25 555 THR A O 1
ATOM 4179 N N . ALA A 1 556 ? -6.838 4.126 15.009 1.00 80.75 556 ALA A N 1
ATOM 4180 C CA . ALA A 1 556 ? -5.508 4.643 15.279 1.00 80.75 556 ALA A CA 1
ATOM 4181 C C . ALA A 1 556 ? -4.450 3.918 14.437 1.00 80.75 556 ALA A C 1
ATOM 4183 O O . ALA A 1 556 ? -4.167 2.739 14.638 1.00 80.75 556 ALA A O 1
ATOM 4184 N N . MET A 1 557 ? -3.836 4.655 13.515 1.00 79.62 557 MET A N 1
ATOM 4185 C CA . MET A 1 557 ? -2.739 4.189 12.672 1.00 79.62 557 MET A CA 1
ATOM 4186 C C . MET A 1 557 ? -1.851 5.365 12.261 1.00 79.62 557 MET A C 1
ATOM 4188 O O . MET A 1 557 ? -2.214 6.529 12.436 1.00 79.62 557 MET A O 1
ATOM 4192 N N . VAL A 1 558 ? -0.671 5.054 11.734 1.00 81.06 558 VAL A N 1
ATOM 4193 C CA . VAL A 1 558 ? 0.254 6.034 11.156 1.00 81.06 558 VAL A CA 1
ATOM 4194 C C . VAL A 1 558 ? 0.241 5.813 9.645 1.00 81.06 558 VAL A C 1
ATOM 4196 O O . VAL A 1 558 ? 0.651 4.729 9.233 1.00 81.06 558 VAL A O 1
ATOM 4199 N N . PRO A 1 559 ? -0.238 6.773 8.829 1.00 81.12 559 PRO A N 1
ATOM 4200 C CA . PRO A 1 559 ? -0.189 6.632 7.376 1.00 81.12 559 PRO A CA 1
ATOM 4201 C C . PRO A 1 559 ? 1.262 6.454 6.915 1.00 81.12 559 PRO A C 1
ATOM 4203 O O . PRO A 1 559 ? 2.132 7.243 7.299 1.00 81.12 559 PRO A O 1
ATOM 4206 N N . ALA A 1 560 ? 1.523 5.413 6.124 1.00 81.88 560 ALA A N 1
ATOM 4207 C CA . ALA A 1 560 ? 2.877 5.018 5.733 1.00 81.88 560 ALA A CA 1
ATOM 4208 C C . ALA A 1 560 ? 3.505 5.998 4.734 1.00 81.88 560 ALA A C 1
ATOM 4210 O O . ALA A 1 560 ? 4.719 6.201 4.757 1.00 81.88 560 ALA A O 1
ATOM 4211 N N . PHE A 1 561 ? 2.673 6.645 3.915 1.00 88.31 561 PHE A N 1
ATOM 4212 C CA . PHE A 1 561 ? 3.109 7.602 2.904 1.00 88.31 561 PHE A CA 1
ATOM 4213 C C . PHE A 1 561 ? 2.508 8.992 3.120 1.00 88.31 561 PHE A C 1
ATOM 4215 O O . PHE A 1 561 ? 1.470 9.187 3.759 1.00 88.31 561 PHE A O 1
ATOM 4222 N N . SER A 1 562 ? 3.190 9.981 2.562 1.00 90.25 562 SER A N 1
ATOM 4223 C CA . SER A 1 562 ? 2.712 11.348 2.412 1.00 90.25 562 SER A CA 1
ATOM 4224 C C . SER A 1 562 ? 2.987 11.731 0.974 1.00 90.25 562 SER A C 1
ATOM 4226 O O . SER A 1 562 ? 4.113 11.568 0.522 1.00 90.25 562 SER A O 1
ATOM 4228 N N . MET A 1 563 ? 1.986 12.232 0.272 1.00 90.19 563 MET A N 1
ATOM 4229 C CA . MET A 1 563 ? 2.098 12.602 -1.130 1.00 90.19 563 MET A CA 1
ATOM 4230 C C . MET A 1 563 ? 1.679 14.054 -1.330 1.00 90.19 563 MET A C 1
ATOM 4232 O O . MET A 1 563 ? 0.931 14.609 -0.531 1.00 90.19 563 MET A O 1
ATOM 4236 N N . GLU A 1 564 ? 2.152 14.645 -2.414 1.00 90.38 564 GLU A N 1
ATOM 4237 C CA . GLU A 1 564 ? 1.714 15.945 -2.918 1.00 90.38 564 GLU A CA 1
ATOM 4238 C C . GLU A 1 564 ? 1.397 15.767 -4.407 1.00 90.38 564 GLU A C 1
ATOM 4240 O O . GLU A 1 564 ? 2.218 15.200 -5.141 1.00 90.38 564 GLU A O 1
ATOM 4245 N N . ILE A 1 565 ? 0.207 16.186 -4.861 1.00 90.50 565 ILE A N 1
ATOM 4246 C CA . ILE A 1 565 ? -0.121 16.113 -6.291 1.00 90.50 565 ILE A CA 1
ATOM 4247 C C . ILE A 1 565 ? 0.343 17.362 -7.026 1.00 90.50 565 ILE A C 1
ATOM 4249 O O . ILE A 1 565 ? 0.292 18.476 -6.511 1.00 90.50 565 ILE A O 1
ATOM 4253 N N . CYS A 1 566 ? 0.716 17.184 -8.284 1.00 89.50 566 CYS A N 1
ATOM 4254 C CA . CYS A 1 566 ? 1.031 18.271 -9.196 1.00 89.50 566 CYS A CA 1
ATOM 4255 C C . CYS A 1 566 ? 0.361 18.057 -10.550 1.00 89.50 566 CYS A C 1
ATOM 4257 O O . CYS A 1 566 ? 0.164 16.927 -10.992 1.00 89.50 566 CYS A O 1
ATOM 4259 N N . TYR A 1 567 ? 0.095 19.128 -11.294 1.00 89.56 567 TYR A N 1
ATOM 4260 C CA . TYR A 1 567 ? -0.160 18.973 -12.727 1.00 89.56 567 TYR A CA 1
ATOM 4261 C C . TYR A 1 567 ? 1.160 18.704 -13.451 1.00 89.56 567 TYR A C 1
ATOM 4263 O O . TYR A 1 567 ? 2.141 19.417 -13.229 1.00 89.56 567 TYR A O 1
ATOM 4271 N N . THR A 1 568 ? 1.205 17.746 -14.382 1.00 88.31 568 THR A N 1
ATOM 4272 C CA . THR A 1 568 ? 2.450 17.478 -15.134 1.00 88.31 568 THR A CA 1
ATOM 4273 C C . THR A 1 568 ? 2.956 18.713 -15.896 1.00 88.31 568 THR A C 1
ATOM 4275 O O . THR A 1 568 ? 4.163 18.920 -16.023 1.00 88.31 568 THR A O 1
ATOM 4278 N N . SER A 1 569 ? 2.052 19.609 -16.307 1.00 80.50 569 SER A N 1
ATOM 4279 C CA . SER A 1 569 ? 2.387 20.898 -16.927 1.00 80.50 569 SER A CA 1
ATOM 4280 C C . SER A 1 569 ? 3.129 21.867 -15.991 1.00 80.50 569 SER A C 1
ATOM 4282 O O . SER A 1 569 ? 3.985 22.631 -16.449 1.00 80.50 569 SER A O 1
ATOM 4284 N N . GLN A 1 570 ? 2.854 21.828 -14.682 1.00 74.38 570 GLN A N 1
ATOM 4285 C CA . GLN A 1 570 ? 3.511 22.673 -13.676 1.00 74.38 570 GLN A CA 1
ATOM 4286 C C . GLN A 1 570 ? 4.950 22.244 -13.414 1.00 74.38 570 GLN A C 1
ATOM 4288 O O . GLN A 1 570 ? 5.777 23.081 -13.070 1.00 74.38 570 GLN A O 1
ATOM 4293 N N . VAL A 1 571 ? 5.260 20.967 -13.616 1.00 70.31 571 VAL A N 1
ATOM 4294 C CA . VAL A 1 571 ? 6.596 20.410 -13.391 1.00 70.31 571 VAL A CA 1
ATOM 4295 C C . VAL A 1 571 ? 7.567 20.832 -14.500 1.00 70.31 571 VAL A C 1
ATOM 4297 O O . VAL A 1 571 ? 8.738 21.102 -14.253 1.00 70.31 571 VAL A O 1
ATOM 4300 N N . THR A 1 572 ? 7.065 20.958 -15.731 1.00 61.19 572 THR A N 1
ATOM 4301 C CA . THR A 1 572 ? 7.832 21.475 -16.879 1.00 61.19 572 THR A CA 1
ATOM 4302 C C . THR A 1 572 ? 7.857 23.003 -16.977 1.00 61.19 572 THR A C 1
ATOM 4304 O O . THR A 1 572 ? 8.578 23.562 -17.804 1.00 61.19 572 THR A O 1
ATOM 4307 N N . GLY A 1 573 ? 7.049 23.694 -16.166 1.00 51.47 573 GLY A N 1
ATOM 4308 C CA . GLY A 1 573 ? 6.848 25.139 -16.224 1.00 51.47 573 GLY A CA 1
ATOM 4309 C C . GLY A 1 573 ? 7.350 25.870 -14.977 1.00 51.47 573 GLY A C 1
ATOM 4310 O O . GLY A 1 573 ? 7.303 25.370 -13.860 1.00 51.47 573 GLY A O 1
ATOM 4311 N N . ALA A 1 574 ? 7.766 27.127 -15.128 1.00 41.41 574 ALA A N 1
ATOM 4312 C CA . ALA A 1 574 ? 8.260 27.961 -14.026 1.00 41.41 574 ALA A CA 1
ATOM 4313 C C . ALA A 1 574 ? 7.172 28.408 -13.002 1.00 41.41 574 ALA A C 1
ATOM 4315 O O . ALA A 1 574 ? 7.322 29.456 -12.380 1.00 41.41 574 ALA A O 1
ATOM 4316 N N . ARG A 1 575 ? 6.050 27.682 -12.850 1.00 42.12 575 ARG A N 1
ATOM 4317 C CA . ARG A 1 575 ? 4.810 28.216 -12.248 1.00 42.12 575 ARG A CA 1
ATOM 4318 C C . ARG A 1 575 ? 4.506 27.834 -10.791 1.00 42.12 575 ARG A C 1
ATOM 4320 O O . ARG A 1 575 ? 3.678 28.523 -10.208 1.00 42.12 575 ARG A O 1
ATOM 4327 N N . SER A 1 576 ? 5.151 26.834 -10.182 1.00 46.00 576 SER A N 1
ATOM 4328 C CA . SER A 1 576 ? 4.955 26.534 -8.748 1.00 46.00 576 SER A CA 1
ATOM 4329 C C . SER A 1 576 ? 6.244 26.018 -8.089 1.00 46.00 576 SER A C 1
ATOM 4331 O O . SER A 1 576 ? 6.739 24.974 -8.511 1.00 46.00 576 SER A O 1
ATOM 4333 N N . PRO A 1 577 ? 6.796 26.702 -7.063 1.00 53.44 577 PRO A N 1
ATOM 4334 C CA . PRO A 1 577 ? 7.998 26.253 -6.355 1.00 53.44 577 PRO A CA 1
ATOM 4335 C C . PRO A 1 577 ? 7.849 24.892 -5.663 1.00 53.44 577 PRO A C 1
ATOM 4337 O O . PRO A 1 577 ? 8.848 24.200 -5.504 1.00 53.44 577 PRO A O 1
ATOM 4340 N N . SER A 1 578 ? 6.635 24.490 -5.260 1.00 56.88 578 SER A N 1
ATOM 4341 C CA . SER A 1 578 ? 6.410 23.188 -4.609 1.00 56.88 578 SER A CA 1
ATOM 4342 C C . SER A 1 578 ? 6.389 22.025 -5.608 1.00 56.88 578 SER A C 1
ATOM 4344 O O . SER A 1 578 ? 6.899 20.950 -5.309 1.00 56.88 578 SER A O 1
ATOM 4346 N N . CYS A 1 579 ? 5.926 22.263 -6.842 1.00 65.19 579 CYS A N 1
ATOM 4347 C CA . CYS A 1 579 ? 5.977 21.278 -7.932 1.00 65.19 579 CYS A CA 1
ATOM 4348 C C . CYS A 1 579 ? 7.276 21.300 -8.747 1.00 65.19 579 CYS A C 1
ATOM 4350 O O . CYS A 1 579 ? 7.475 20.437 -9.603 1.00 65.19 579 CYS A O 1
ATOM 4352 N N . GLN A 1 580 ? 8.177 22.254 -8.505 1.00 57.69 580 GLN A N 1
ATOM 4353 C CA . GLN A 1 580 ? 9.468 22.318 -9.186 1.00 57.69 580 GLN A CA 1
ATOM 4354 C C . GLN A 1 580 ? 10.458 21.309 -8.603 1.00 57.69 580 GLN A C 1
ATOM 4356 O O . GLN A 1 580 ? 10.433 20.987 -7.412 1.00 57.69 580 GLN A O 1
ATOM 4361 N N . TRP A 1 581 ? 11.305 20.767 -9.473 1.00 51.19 581 TRP A N 1
ATOM 4362 C CA . TRP A 1 581 ? 12.464 19.982 -9.068 1.00 51.19 581 TRP A CA 1
ATOM 4363 C C . TRP A 1 581 ? 13.570 20.965 -8.668 1.00 51.19 581 TRP A C 1
ATOM 4365 O O . TRP A 1 581 ? 13.948 21.806 -9.484 1.00 51.19 581 TRP A O 1
ATOM 4375 N N . SER A 1 582 ? 14.020 20.912 -7.412 1.00 43.03 582 SER A N 1
ATOM 4376 C CA . SER A 1 582 ? 15.162 21.699 -6.921 1.00 43.03 582 SER A CA 1
ATOM 4377 C C . SER A 1 582 ? 16.486 21.122 -7.390 1.00 43.03 582 SER A C 1
ATOM 4379 O O . SER A 1 582 ? 16.629 19.886 -7.230 1.00 43.03 582 SER A O 1
#

Radius of gyration: 29.75 Å; chains: 1; bounding box: 61×79×116 Å

Secondary structure (DSSP, 8-state):
------------------------------EEE---EE-TTT--EES-EEEEEB-TTEEEESSSSSS-EEEEE-SSEEEE-EEEE-S--TTSS-EEEEEE-SEEPTT-GGGTTEEEEEGGGB--SSSSPTTPPBP-S--EEE---EE-TT--EES-EEEEEB-TTEEEESSTTSSSEEEEE--SEEEE-EEEE-S--TTSS-EEEEEE-SEEPTT-GGGTTEEEEEGGGB--SSSS-TTSPBPS-----------------PPPPPPPEEEEEE-----HHHHHHHHHHHHHHHHHH-SSS--EEEEEEEEEEEPTTSSEEEPTTS--EEEHHHHHHHHHHHHHHHHHHHTTTSTT--S---EEEEEEEEESSS---HHHHHHHHHHHHHHHHHHHTTTTTHHHHEEEEEEEE--TTSSS-HHHHHHHHHHHHTT-SS-EEE-S--TT---S--S-TT---B-GGG-BHHHHHIIIIITSSEEE--B-SSSSHHHHHHHHHHHHHHHSTTS-SSTT-SSPPB-EEEE-TTTTS-S--HHHHHHHHHHHHTTSTTT----SEEEEEEEHHHHSSTT-TTTS--

Foldseek 3Di:
DDDDDDDDDDDDDDDPDDPPPDDPPPQWAWDKDQCWDAQPVQRDIARMWTKFFFDAQFFFALALDPFGTFFGARDRIFIFQAKDADDQDPVRGRIWTWDAHPGTDVVNVVRNRTGITDCVGTRAPDPVRPPGHHDAFAFGKDQDKDAWLVRDIARIKTKFFFAAQFFFAAALEPPHTFFGARDRMFIFQAKEAYDDDPVRGRIWTWGAHPGTDPPNLSRNRTGTTPCVRTRHPDPPRPPHHHDPDPDDPPPDDDDPDDPPPDQPDADDAAEEEQEPDLPLVLLLVSLLLSLVVQVVVPPPARDEAEYEYEQEAADQQLQFHQGPPHNDTDGLVSLLSNNLSSLNSNQVNFCVVPVPLHPGTYAYEYEHEYEQQDQAALNNLLSQLVSQVVSQVVLVVVCVGSVSRYHYAYEYQYDLPHPHDLVRVVSSLLSNVVNDLGAYEHAHFQAQADQDDDPPLQDWADHHPRDILVSVLCSAFVVHSHAYQYEQQDLRRLSRLLSSQSNQQPNCVPPGPDSLGRGGHAQHYEYCVQVVPGDDDLVRRQSSNQVSLCVDSRRHDRRSHGYYYDYSVVQVDPHGPVSHDD

pLDDT: mean 83.61, std 17.24, range [23.98, 98.81]